Protein AF-A0A1Y1JVW0-F1 (afdb_monomer_lite)

Structure (mmCIF, N/CA/C/O backbone):
data_AF-A0A1Y1JVW0-F1
#
_entry.id   AF-A0A1Y1JVW0-F1
#
loop_
_atom_site.group_PDB
_atom_site.id
_atom_site.type_symbol
_atom_site.label_atom_id
_atom_site.label_alt_id
_atom_site.label_comp_id
_atom_site.label_asym_id
_atom_site.label_entity_id
_atom_site.label_seq_id
_atom_site.pdbx_PDB_ins_code
_atom_site.Cartn_x
_atom_site.Cartn_y
_atom_site.Cartn_z
_atom_site.occupancy
_atom_site.B_iso_or_equiv
_atom_site.auth_seq_id
_atom_site.auth_comp_id
_atom_site.auth_asym_id
_atom_site.auth_atom_id
_atom_site.pdbx_PDB_model_num
ATOM 1 N N . MET A 1 1 ? 14.168 -18.540 -68.446 1.00 48.78 1 MET A N 1
ATOM 2 C CA . MET A 1 1 ? 14.607 -17.994 -67.145 1.00 48.78 1 MET A CA 1
ATOM 3 C C . MET A 1 1 ? 15.284 -19.129 -66.396 1.00 48.78 1 MET A C 1
ATOM 5 O O . MET A 1 1 ? 14.659 -20.168 -66.235 1.00 48.78 1 MET A O 1
ATOM 9 N N . ASN A 1 2 ? 16.579 -19.012 -66.098 1.00 60.75 2 ASN A N 1
ATOM 10 C CA . ASN A 1 2 ? 17.356 -20.114 -65.511 1.00 60.75 2 ASN A CA 1
ATOM 11 C C . ASN A 1 2 ? 17.086 -20.194 -63.994 1.00 60.75 2 ASN A C 1
ATOM 13 O O . ASN A 1 2 ? 16.831 -19.157 -63.385 1.00 60.75 2 ASN A O 1
ATOM 17 N N . ILE A 1 3 ? 17.151 -21.376 -63.370 1.00 60.53 3 ILE A N 1
ATOM 18 C CA . ILE A 1 3 ? 16.821 -21.591 -61.936 1.00 60.53 3 ILE A CA 1
ATOM 19 C C . ILE A 1 3 ? 17.611 -20.638 -61.021 1.00 60.53 3 ILE A C 1
ATOM 21 O O . ILE A 1 3 ? 17.099 -20.150 -60.018 1.00 60.53 3 ILE A O 1
ATOM 25 N N . HIS A 1 4 ? 18.822 -20.265 -61.433 1.00 54.31 4 HIS A N 1
ATOM 26 C CA . HIS A 1 4 ? 19.645 -19.280 -60.739 1.00 54.31 4 HIS A CA 1
ATOM 27 C C . HIS A 1 4 ? 19.066 -17.855 -60.737 1.00 54.31 4 HIS A C 1
ATOM 29 O O . HIS A 1 4 ? 19.187 -17.154 -59.739 1.00 54.31 4 HIS A O 1
ATOM 35 N N . GLN A 1 5 ? 18.387 -17.439 -61.810 1.00 54.84 5 GLN A N 1
ATOM 36 C CA . GLN A 1 5 ? 17.672 -16.158 -61.856 1.00 54.84 5 GLN A CA 1
ATOM 37 C C . GLN A 1 5 ? 16.401 -16.193 -61.004 1.00 54.84 5 GLN A C 1
ATOM 39 O O . GLN A 1 5 ? 16.043 -15.171 -60.432 1.00 54.84 5 GLN A O 1
ATOM 44 N N . LEU A 1 6 ? 15.756 -17.360 -60.871 1.00 54.44 6 LEU A N 1
ATOM 45 C CA . LEU A 1 6 ? 14.610 -17.538 -59.977 1.00 54.44 6 LEU A CA 1
ATOM 46 C C . LEU A 1 6 ? 15.032 -17.449 -58.504 1.00 54.44 6 LEU A C 1
ATOM 48 O O . LEU A 1 6 ? 14.364 -16.779 -57.730 1.00 54.44 6 LEU A O 1
ATOM 52 N N . CYS A 1 7 ? 16.164 -18.057 -58.130 1.00 51.22 7 CYS A N 1
ATOM 53 C CA . CYS A 1 7 ? 16.725 -17.947 -56.779 1.00 51.22 7 CYS A CA 1
ATOM 54 C C . CYS A 1 7 ? 17.229 -16.536 -56.455 1.00 51.22 7 CYS A C 1
ATOM 56 O O . CYS A 1 7 ? 17.083 -16.102 -55.319 1.00 51.22 7 CYS A O 1
ATOM 58 N N . LEU A 1 8 ? 17.786 -15.807 -57.428 1.00 52.41 8 LEU A N 1
ATOM 59 C CA . LEU A 1 8 ? 18.161 -14.399 -57.250 1.00 52.41 8 LEU A CA 1
ATOM 60 C C . LEU A 1 8 ? 16.930 -13.501 -57.099 1.00 52.41 8 LEU A C 1
ATOM 62 O O . LEU A 1 8 ? 16.935 -12.644 -56.230 1.00 52.41 8 LEU A O 1
ATOM 66 N N . LEU A 1 9 ? 15.857 -13.730 -57.862 1.00 51.66 9 LEU A N 1
ATOM 67 C CA . LEU A 1 9 ? 14.581 -13.024 -57.686 1.00 51.66 9 LEU A CA 1
ATOM 68 C C . LEU A 1 9 ? 13.889 -13.381 -56.365 1.00 51.66 9 LEU A C 1
ATOM 70 O O . LEU A 1 9 ? 13.347 -12.490 -55.733 1.00 51.66 9 LEU A O 1
ATOM 74 N N . LEU A 1 10 ? 13.958 -14.635 -55.905 1.00 51.53 10 LEU A N 1
ATOM 75 C CA . LEU A 1 10 ? 13.449 -15.044 -54.589 1.00 51.53 10 LEU A CA 1
ATOM 76 C C . LEU A 1 10 ? 14.277 -14.460 -53.440 1.00 51.53 10 LEU A C 1
ATOM 78 O O . LEU A 1 10 ? 13.697 -13.985 -52.476 1.00 51.53 10 LEU A O 1
ATOM 82 N N . MET A 1 11 ? 15.608 -14.421 -53.550 1.00 46.56 11 MET A N 1
ATOM 83 C CA . MET A 1 11 ? 16.472 -13.746 -52.570 1.00 46.56 11 MET A CA 1
ATOM 84 C C . MET A 1 11 ? 16.247 -12.232 -52.574 1.00 46.56 11 MET A C 1
ATOM 86 O O . MET A 1 11 ? 16.203 -11.626 -51.514 1.00 46.56 11 MET A O 1
ATOM 90 N N . ILE A 1 12 ? 16.033 -11.620 -53.740 1.00 47.97 12 ILE A N 1
ATOM 91 C CA . ILE A 1 12 ? 15.674 -10.202 -53.845 1.00 47.97 12 ILE A CA 1
ATOM 92 C C . ILE A 1 12 ? 14.263 -9.975 -53.276 1.00 47.97 12 ILE A C 1
ATOM 94 O O . ILE A 1 12 ? 14.088 -9.031 -52.528 1.00 47.97 12 ILE A O 1
ATOM 98 N N . CYS A 1 13 ? 13.278 -10.850 -53.491 1.00 44.03 13 CYS A N 1
ATOM 99 C CA . CYS A 1 13 ? 11.951 -10.730 -52.867 1.00 44.03 13 CYS A CA 1
ATOM 100 C C . CYS A 1 13 ? 11.965 -10.964 -51.347 1.00 44.03 13 CYS A C 1
ATOM 102 O O . CYS A 1 13 ? 11.198 -10.321 -50.643 1.00 44.03 13 CYS A O 1
ATOM 104 N N . ILE A 1 14 ? 12.847 -11.823 -50.826 1.00 47.56 14 ILE A N 1
ATOM 105 C CA . ILE A 1 14 ? 13.031 -12.025 -49.377 1.00 47.56 14 ILE A CA 1
ATOM 106 C C . ILE A 1 14 ? 13.808 -10.848 -48.756 1.00 47.56 14 ILE A C 1
ATOM 108 O O . ILE A 1 14 ? 13.553 -10.481 -47.615 1.00 47.56 14 ILE A O 1
ATOM 112 N N . CYS A 1 15 ? 14.708 -10.199 -49.504 1.00 43.22 15 CYS A N 1
ATOM 113 C CA . CYS A 1 15 ? 15.438 -9.010 -49.044 1.00 43.22 15 CYS A CA 1
ATOM 114 C C . CYS A 1 15 ? 14.690 -7.678 -49.265 1.00 43.22 15 CYS A C 1
ATOM 116 O O . CYS A 1 15 ? 15.024 -6.700 -48.605 1.00 43.22 15 CYS A O 1
ATOM 118 N N . TYR A 1 16 ? 13.700 -7.623 -50.163 1.00 42.50 16 TYR A N 1
ATOM 119 C CA . TYR A 1 16 ? 12.867 -6.440 -50.451 1.00 42.50 16 TYR A CA 1
ATOM 120 C C . TYR A 1 16 ? 11.418 -6.572 -49.944 1.00 42.50 16 TYR A C 1
ATOM 122 O O . TYR A 1 16 ? 10.598 -5.703 -50.220 1.00 42.50 16 TYR A O 1
ATOM 130 N N . GLY A 1 17 ? 11.107 -7.642 -49.207 1.00 42.50 17 GLY A N 1
ATOM 131 C CA . GLY A 1 17 ? 9.790 -7.929 -48.631 1.00 42.50 17 GLY A CA 1
ATOM 132 C C . GLY A 1 17 ? 9.705 -7.717 -47.117 1.00 42.50 17 GLY A C 1
ATOM 133 O O . GLY A 1 17 ? 8.912 -8.388 -46.460 1.00 42.50 17 GLY A O 1
ATOM 134 N N . PHE A 1 18 ? 10.511 -6.817 -46.544 1.00 46.41 18 PHE A N 1
ATOM 135 C CA . PHE A 1 18 ? 10.130 -6.161 -45.287 1.00 46.41 18 PHE A CA 1
ATOM 136 C C . PHE A 1 18 ? 9.072 -5.112 -45.638 1.00 46.41 18 PHE A C 1
ATOM 138 O O . PHE A 1 18 ? 9.361 -3.927 -45.780 1.00 46.41 18 PHE A O 1
ATOM 145 N N . ASP A 1 19 ? 7.872 -5.607 -45.924 1.00 54.03 19 ASP A N 1
ATOM 146 C CA . ASP A 1 19 ? 6.683 -4.796 -46.143 1.00 54.03 19 ASP A CA 1
ATOM 147 C C . ASP A 1 19 ? 6.259 -4.198 -44.792 1.00 54.03 19 ASP A C 1
ATOM 149 O O . ASP A 1 19 ? 6.331 -4.894 -43.776 1.00 54.03 19 ASP A O 1
ATOM 153 N N . GLU A 1 20 ? 5.827 -2.934 -44.752 1.00 54.19 20 GLU A N 1
ATOM 154 C CA . GLU A 1 20 ? 5.414 -2.253 -43.504 1.00 54.19 20 GLU A CA 1
ATOM 155 C C . GLU A 1 20 ? 4.327 -3.053 -42.760 1.00 54.19 20 GLU A C 1
ATOM 157 O O . GLU A 1 20 ? 4.328 -3.139 -41.534 1.00 54.19 20 GLU A O 1
ATOM 162 N N . GLN A 1 21 ? 3.468 -3.742 -43.515 1.00 58.66 21 GLN A N 1
ATOM 163 C CA . GLN A 1 21 ? 2.404 -4.603 -43.002 1.00 58.66 21 GLN A CA 1
ATOM 164 C C . GLN A 1 21 ? 2.928 -5.839 -42.236 1.00 58.66 21 GLN A C 1
ATOM 166 O O . GLN A 1 21 ? 2.272 -6.321 -41.317 1.00 58.66 21 GLN A O 1
ATOM 171 N N . ASN A 1 22 ? 4.127 -6.329 -42.566 1.00 70.25 22 ASN A N 1
ATOM 172 C CA . ASN A 1 22 ? 4.759 -7.476 -41.903 1.00 70.25 22 ASN A CA 1
ATOM 173 C C . ASN A 1 22 ? 5.416 -7.067 -40.565 1.00 70.25 22 ASN A C 1
ATOM 175 O O . ASN A 1 22 ? 5.508 -7.866 -39.635 1.00 70.25 22 ASN A O 1
ATOM 179 N N . GLU A 1 23 ? 5.851 -5.805 -40.439 1.00 76.06 23 GLU A N 1
ATOM 180 C CA . GLU A 1 23 ? 6.384 -5.260 -39.181 1.00 76.06 23 GLU A CA 1
ATOM 181 C C . GLU A 1 23 ? 5.259 -4.988 -38.170 1.00 76.06 23 GLU A C 1
ATOM 183 O O . GLU A 1 23 ? 5.407 -5.323 -36.996 1.00 76.06 23 GLU A O 1
ATOM 188 N N . GLU A 1 24 ? 4.109 -4.470 -38.615 1.00 82.62 24 GLU A N 1
ATOM 189 C CA . GLU A 1 24 ? 2.930 -4.287 -37.754 1.00 82.62 24 GLU A CA 1
ATOM 190 C C . GLU A 1 24 ? 2.425 -5.615 -37.165 1.00 82.62 24 GLU A C 1
ATOM 192 O O . GLU A 1 24 ? 2.157 -5.696 -35.962 1.00 82.62 24 GLU A O 1
ATOM 197 N N . GLU A 1 25 ? 2.343 -6.670 -37.984 1.00 84.00 25 GLU A N 1
ATOM 198 C CA . GLU A 1 25 ? 2.004 -8.023 -37.521 1.00 84.00 25 GLU A CA 1
ATOM 199 C C . GLU A 1 25 ? 3.051 -8.554 -36.528 1.00 84.00 25 GLU A C 1
ATOM 201 O O . GLU A 1 25 ? 2.690 -9.112 -35.490 1.00 84.00 25 GLU A O 1
ATOM 206 N N . SER A 1 26 ? 4.341 -8.309 -36.784 1.00 85.00 26 SER A N 1
ATOM 207 C CA . SER A 1 26 ? 5.421 -8.683 -35.864 1.00 85.00 26 SER A CA 1
ATOM 208 C C . SER A 1 26 ? 5.289 -8.000 -34.500 1.00 85.00 26 SER A C 1
ATOM 2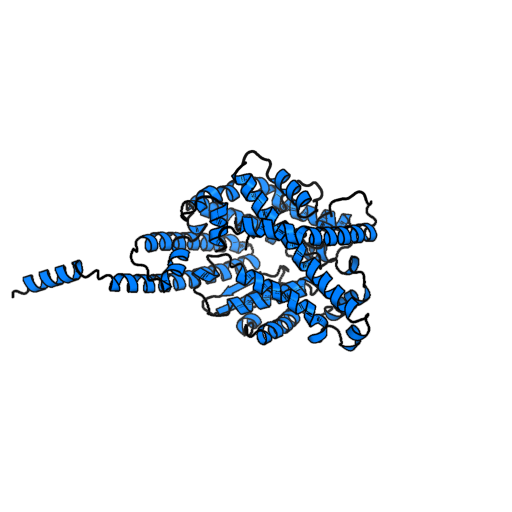10 O O . SER A 1 26 ? 5.520 -8.650 -33.485 1.00 85.00 26 SER A O 1
ATOM 212 N N . VAL A 1 27 ? 4.901 -6.720 -34.445 1.00 88.50 27 VAL A N 1
ATOM 213 C CA . VAL A 1 27 ? 4.690 -6.004 -33.174 1.00 88.50 27 VAL A CA 1
ATOM 214 C C . VAL A 1 27 ? 3.587 -6.673 -32.361 1.00 88.50 27 VAL A C 1
ATOM 216 O O . VAL A 1 27 ? 3.753 -6.882 -31.163 1.00 88.50 27 VAL A O 1
ATOM 219 N N . VAL A 1 28 ? 2.458 -7.013 -32.988 1.00 88.25 28 VAL A N 1
ATOM 220 C CA . VAL A 1 28 ? 1.336 -7.660 -32.289 1.00 88.25 28 VAL A CA 1
ATOM 221 C C . VAL A 1 28 ? 1.770 -9.001 -31.699 1.00 88.25 28 VAL A C 1
ATOM 223 O O . VAL A 1 28 ? 1.537 -9.239 -30.515 1.00 88.25 28 VAL A O 1
ATOM 226 N N . VAL A 1 29 ? 2.463 -9.829 -32.486 1.00 88.94 29 VAL A N 1
ATOM 227 C CA . VAL A 1 29 ? 2.973 -11.131 -32.029 1.00 88.94 29 VAL A CA 1
ATOM 228 C C . VAL A 1 29 ? 3.934 -10.972 -30.850 1.00 88.94 29 VAL A C 1
ATOM 230 O O . VAL A 1 29 ? 3.807 -11.681 -29.855 1.00 88.94 29 VAL A O 1
ATOM 233 N N . GLU A 1 30 ? 4.863 -10.021 -30.913 1.00 89.38 30 GLU A N 1
ATOM 234 C CA . GLU A 1 30 ? 5.825 -9.779 -29.830 1.00 89.38 30 GLU A CA 1
ATOM 235 C C . GLU A 1 30 ? 5.151 -9.277 -28.547 1.00 89.38 30 GLU A C 1
ATOM 237 O O . GLU A 1 30 ? 5.537 -9.665 -27.445 1.00 89.38 30 GLU A O 1
ATOM 242 N N . LEU A 1 31 ? 4.097 -8.464 -28.660 1.00 89.69 31 LEU A N 1
ATOM 243 C CA . LEU A 1 31 ? 3.308 -8.041 -27.501 1.00 89.69 31 LEU A CA 1
ATOM 244 C C . LEU A 1 31 ? 2.547 -9.205 -26.859 1.00 89.69 31 LEU A C 1
ATOM 246 O O . LEU A 1 31 ? 2.472 -9.271 -25.632 1.00 89.69 31 LEU A O 1
ATOM 250 N N . GLU A 1 32 ? 1.996 -10.116 -27.661 1.00 89.38 32 GLU A N 1
ATOM 251 C CA . GLU A 1 32 ? 1.332 -11.322 -27.157 1.00 89.38 32 GLU A CA 1
ATOM 252 C C . GLU A 1 32 ? 2.327 -12.260 -26.462 1.00 89.38 32 GLU A C 1
ATOM 254 O O . GLU A 1 32 ? 2.065 -12.722 -25.350 1.00 89.38 32 GLU A O 1
ATOM 259 N N . LEU A 1 33 ? 3.495 -12.496 -27.069 1.00 90.62 33 LEU A N 1
ATOM 260 C CA . LEU A 1 33 ? 4.572 -13.283 -26.462 1.00 90.62 33 LEU A CA 1
ATOM 261 C C . LEU A 1 33 ? 5.054 -12.662 -25.148 1.00 90.62 33 LEU A C 1
ATOM 263 O O . LEU A 1 33 ? 5.210 -13.372 -24.154 1.00 90.62 33 LEU A O 1
ATOM 267 N N . ALA A 1 34 ? 5.216 -11.338 -25.110 1.00 91.50 34 ALA A N 1
ATOM 268 C CA . ALA A 1 34 ? 5.607 -10.637 -23.896 1.00 91.50 34 ALA A CA 1
ATOM 269 C C . ALA A 1 34 ? 4.569 -10.784 -22.773 1.00 91.50 34 ALA A C 1
ATOM 271 O O . ALA A 1 34 ? 4.949 -10.937 -21.613 1.00 91.50 34 ALA A O 1
ATOM 272 N N . ASP A 1 35 ? 3.272 -10.777 -23.094 1.00 90.00 35 ASP A N 1
ATOM 273 C CA . ASP A 1 35 ? 2.215 -11.033 -22.112 1.00 90.00 35 ASP A CA 1
ATOM 274 C C . ASP A 1 35 ? 2.265 -12.480 -21.582 1.00 90.00 35 ASP A C 1
ATOM 276 O O . ASP A 1 35 ? 2.097 -12.680 -20.378 1.00 90.00 35 ASP A O 1
ATOM 280 N N . TYR A 1 36 ? 2.562 -13.485 -22.416 1.00 92.00 36 TYR A N 1
ATOM 281 C CA . TYR A 1 36 ? 2.765 -14.866 -21.946 1.00 92.00 36 TYR A CA 1
ATOM 282 C C . TYR A 1 36 ? 3.985 -14.998 -21.025 1.00 92.00 36 TYR A C 1
ATOM 284 O O . TYR A 1 36 ? 3.881 -15.579 -19.944 1.00 92.00 36 TYR A O 1
ATOM 292 N N . ASP A 1 37 ? 5.115 -14.399 -21.398 1.00 93.56 37 ASP A N 1
ATOM 293 C CA . ASP A 1 37 ? 6.321 -14.362 -20.564 1.00 93.56 37 ASP A CA 1
ATOM 294 C C . ASP A 1 37 ? 6.056 -13.678 -19.211 1.00 93.56 37 ASP A C 1
ATOM 296 O O . ASP A 1 37 ? 6.522 -14.124 -18.156 1.00 93.56 37 ASP A O 1
ATOM 300 N N . LEU A 1 38 ? 5.294 -12.578 -19.229 1.00 92.50 38 LEU A N 1
ATOM 301 C CA . LEU A 1 38 ? 4.874 -11.881 -18.018 1.00 92.50 38 LEU A CA 1
ATOM 302 C C . LEU A 1 38 ? 3.987 -12.770 -17.149 1.00 92.50 38 LEU A C 1
ATOM 304 O O . LEU A 1 38 ? 4.181 -12.801 -15.935 1.00 92.50 38 LEU A O 1
ATOM 308 N N . MET A 1 39 ? 3.041 -13.492 -17.749 1.00 92.62 39 MET A N 1
ATOM 309 C CA . MET A 1 39 ? 2.142 -14.407 -17.047 1.00 92.62 39 MET A CA 1
ATOM 310 C C . MET A 1 39 ? 2.927 -15.435 -16.233 1.00 92.62 39 MET A C 1
ATOM 312 O O . MET A 1 39 ? 2.715 -15.548 -15.023 1.00 92.62 39 MET A O 1
ATOM 316 N N . ASP A 1 40 ? 3.894 -16.098 -16.867 1.00 93.75 40 ASP A N 1
ATOM 317 C CA . ASP A 1 40 ? 4.750 -17.089 -16.217 1.00 93.75 40 ASP A CA 1
ATOM 318 C C . ASP A 1 40 ? 5.606 -16.455 -15.108 1.00 93.75 40 ASP A C 1
ATOM 320 O O . ASP A 1 40 ? 5.705 -16.985 -13.996 1.00 93.75 40 ASP A O 1
ATOM 324 N N . ALA A 1 41 ? 6.189 -15.279 -15.370 1.00 94.62 41 ALA A N 1
ATOM 325 C CA . ALA A 1 41 ? 7.015 -14.575 -14.393 1.00 94.62 41 ALA A CA 1
ATOM 326 C C . ALA A 1 41 ? 6.216 -14.110 -13.162 1.00 94.62 41 ALA A C 1
ATOM 328 O O . ALA A 1 41 ? 6.708 -14.199 -12.033 1.00 94.62 41 ALA A O 1
ATOM 329 N N . TYR A 1 42 ? 4.995 -13.599 -13.345 1.00 93.12 42 TYR A N 1
ATOM 330 C CA . TYR A 1 42 ? 4.140 -13.174 -12.235 1.00 93.12 42 TYR A CA 1
ATOM 331 C C . TYR A 1 42 ? 3.633 -14.363 -11.418 1.00 93.12 42 TYR A C 1
ATOM 333 O O . TYR A 1 42 ? 3.581 -14.254 -10.191 1.00 93.12 42 TYR A O 1
ATOM 341 N N . ASP A 1 43 ? 3.354 -15.502 -12.051 1.00 94.81 43 ASP A N 1
ATOM 342 C CA . ASP A 1 43 ? 2.963 -16.730 -11.355 1.00 94.81 43 ASP A CA 1
ATOM 343 C C . ASP A 1 43 ? 4.108 -17.299 -10.509 1.00 94.81 43 ASP A C 1
ATOM 345 O O . ASP A 1 43 ? 3.900 -17.639 -9.339 1.00 94.81 43 ASP A O 1
ATOM 349 N N . GLU A 1 44 ? 5.337 -17.325 -11.043 1.00 96.50 44 GLU A N 1
ATOM 350 C CA . GLU A 1 44 ? 6.530 -17.747 -10.292 1.00 96.50 44 GLU A CA 1
ATOM 351 C C . GLU A 1 44 ? 6.767 -16.825 -9.078 1.00 96.50 44 GLU A C 1
ATOM 353 O O . GLU A 1 44 ? 7.093 -17.285 -7.978 1.00 96.50 44 GLU A O 1
ATOM 358 N N . ILE A 1 45 ? 6.540 -15.517 -9.232 1.00 95.62 45 ILE A N 1
ATOM 359 C CA . ILE A 1 45 ? 6.668 -14.542 -8.138 1.00 95.62 45 ILE A CA 1
ATOM 360 C C . ILE A 1 45 ? 5.564 -14.695 -7.106 1.00 95.62 45 ILE A C 1
ATOM 362 O O . ILE A 1 45 ? 5.856 -14.639 -5.910 1.00 95.62 45 ILE A O 1
ATOM 366 N N . ALA A 1 46 ? 4.315 -14.883 -7.525 1.00 95.75 46 ALA A N 1
ATOM 367 C CA . ALA A 1 46 ? 3.203 -15.098 -6.609 1.00 95.75 46 ALA A CA 1
ATOM 368 C C . ALA A 1 46 ? 3.454 -16.345 -5.751 1.00 95.75 46 ALA A C 1
ATOM 370 O O . ALA A 1 46 ? 3.363 -16.279 -4.522 1.00 95.75 46 ALA A O 1
ATOM 371 N N . GLN A 1 47 ? 3.874 -17.443 -6.386 1.00 96.50 47 GLN A N 1
ATOM 372 C CA . GLN A 1 47 ? 4.179 -18.697 -5.708 1.00 96.50 47 GLN A CA 1
ATOM 373 C C . GLN A 1 47 ? 5.368 -18.556 -4.747 1.00 96.50 47 GLN A C 1
ATOM 375 O O . GLN A 1 47 ? 5.241 -18.869 -3.565 1.00 96.50 47 GLN A O 1
ATOM 380 N N . THR A 1 48 ? 6.504 -18.024 -5.204 1.00 97.12 48 THR A N 1
ATOM 381 C CA . THR A 1 48 ? 7.695 -17.878 -4.347 1.00 97.12 48 THR A CA 1
ATOM 382 C C . THR A 1 48 ? 7.516 -16.843 -3.236 1.00 97.12 48 THR A C 1
ATOM 384 O O . THR A 1 48 ? 8.073 -17.003 -2.150 1.00 97.12 48 THR A O 1
ATOM 387 N N . SER A 1 49 ? 6.702 -15.807 -3.455 1.00 95.19 49 SER A N 1
ATOM 388 C CA . SER A 1 49 ? 6.336 -14.843 -2.410 1.00 95.19 49 SER A CA 1
ATOM 389 C C . SER A 1 49 ? 5.470 -15.480 -1.331 1.00 95.19 49 SER A C 1
ATOM 391 O O . SER A 1 49 ? 5.681 -15.215 -0.146 1.00 95.19 49 SER A O 1
ATOM 393 N N . LYS A 1 50 ? 4.529 -16.347 -1.721 1.00 94.81 50 LYS A N 1
ATOM 394 C CA . LYS A 1 50 ? 3.743 -17.139 -0.775 1.00 94.81 50 LYS A CA 1
ATOM 395 C C . LYS A 1 50 ? 4.625 -18.127 -0.024 1.00 94.81 50 LYS A C 1
ATOM 397 O O . LYS A 1 50 ? 4.544 -18.191 1.197 1.00 94.81 50 LYS A O 1
ATOM 402 N N . ASP A 1 51 ? 5.504 -18.843 -0.715 1.00 94.44 51 ASP A N 1
ATOM 403 C CA . ASP A 1 51 ? 6.428 -19.780 -0.075 1.00 94.44 51 ASP A CA 1
ATOM 404 C C . ASP A 1 51 ? 7.332 -19.069 0.934 1.00 94.44 51 ASP A C 1
ATOM 406 O O . ASP A 1 51 ? 7.545 -19.589 2.027 1.00 94.44 51 ASP A O 1
ATOM 410 N N . PHE A 1 52 ? 7.789 -17.850 0.630 1.00 93.31 52 PHE A N 1
ATOM 411 C CA . PHE A 1 52 ? 8.561 -17.026 1.562 1.00 93.31 52 PHE A CA 1
ATOM 412 C C . PHE A 1 52 ? 7.747 -16.593 2.781 1.00 93.31 52 PHE A C 1
ATOM 414 O O . PHE A 1 52 ? 8.238 -16.662 3.909 1.00 93.31 52 PHE A O 1
ATOM 421 N N . LEU A 1 53 ? 6.486 -16.209 2.570 1.00 90.81 53 LEU A N 1
ATOM 422 C CA . LEU A 1 53 ? 5.563 -15.869 3.648 1.00 90.81 53 LEU A CA 1
ATOM 423 C C . LEU A 1 53 ? 5.313 -17.054 4.595 1.00 90.81 53 LEU A C 1
ATOM 425 O O . LEU A 1 53 ? 5.224 -16.864 5.809 1.00 90.81 53 LEU A O 1
ATOM 429 N N . LEU A 1 54 ? 5.177 -18.259 4.038 1.00 89.19 54 LEU A N 1
ATOM 430 C CA . LEU A 1 54 ? 4.897 -19.492 4.779 1.00 89.19 54 LEU A CA 1
ATOM 431 C C . LEU A 1 54 ? 6.164 -20.110 5.393 1.00 89.19 54 LEU A C 1
ATOM 433 O O . LEU A 1 54 ? 6.106 -20.746 6.445 1.00 89.19 54 LEU A O 1
ATOM 437 N N . ASN A 1 55 ? 7.308 -19.938 4.735 1.00 89.56 55 ASN A N 1
ATOM 438 C CA . ASN A 1 55 ? 8.597 -20.488 5.119 1.00 89.56 55 ASN A CA 1
ATOM 439 C C . ASN A 1 55 ? 9.725 -19.490 4.785 1.00 89.56 55 ASN A C 1
ATOM 441 O O . ASN A 1 55 ? 10.213 -19.474 3.647 1.00 89.56 55 ASN A O 1
ATOM 445 N N . PRO A 1 56 ? 10.230 -18.738 5.784 1.00 86.94 56 PRO A N 1
ATOM 446 C CA . PRO A 1 56 ? 11.279 -17.736 5.582 1.00 86.94 56 PRO A CA 1
ATOM 447 C C . PRO A 1 56 ? 12.565 -18.284 4.947 1.00 86.94 56 PRO A C 1
ATOM 449 O O . PRO A 1 56 ? 13.303 -17.539 4.309 1.00 86.94 56 PRO A O 1
ATOM 452 N N . MET A 1 57 ? 12.831 -19.594 5.051 1.00 88.50 57 MET A N 1
ATOM 453 C CA . MET A 1 57 ? 14.005 -20.224 4.428 1.00 88.50 57 MET A CA 1
ATOM 454 C C . MET A 1 57 ? 13.976 -20.187 2.891 1.00 88.50 57 MET A C 1
ATOM 456 O O . MET A 1 57 ? 15.014 -20.367 2.259 1.00 88.50 57 MET A O 1
ATOM 460 N N . SER A 1 58 ? 12.816 -19.945 2.275 1.00 92.75 58 SER A N 1
ATOM 461 C CA . SER A 1 58 ? 12.674 -19.860 0.815 1.00 92.75 58 SER A CA 1
ATOM 462 C C . SER A 1 58 ? 12.986 -18.470 0.233 1.00 92.75 58 SER A C 1
ATOM 464 O O . SER A 1 58 ? 12.894 -18.281 -0.981 1.00 92.75 58 SER A O 1
ATOM 466 N N . GLN A 1 59 ? 13.429 -17.511 1.061 1.00 94.56 59 GLN A N 1
ATOM 467 C CA . GLN A 1 59 ? 13.773 -16.142 0.647 1.00 94.56 59 GLN A CA 1
ATOM 468 C C . GLN A 1 59 ? 14.701 -16.096 -0.574 1.00 94.56 59 GLN A C 1
ATOM 470 O O . GLN A 1 59 ? 14.477 -15.325 -1.504 1.00 94.56 59 GLN A O 1
ATOM 475 N N . ASN A 1 60 ? 15.737 -16.939 -0.591 1.00 96.38 60 ASN A N 1
ATOM 476 C CA . ASN A 1 60 ? 16.707 -16.954 -1.683 1.00 96.38 60 ASN A CA 1
ATOM 477 C C . ASN A 1 60 ? 16.049 -17.312 -3.019 1.00 96.38 60 ASN A C 1
ATOM 479 O O . ASN A 1 60 ? 16.377 -16.701 -4.031 1.00 96.38 60 ASN A O 1
ATOM 483 N N . THR A 1 61 ? 15.099 -18.249 -3.028 1.00 97.12 61 THR A N 1
ATOM 484 C CA . THR A 1 61 ? 14.356 -18.619 -4.238 1.00 97.12 61 THR A CA 1
ATOM 485 C C . THR A 1 61 ? 13.555 -17.427 -4.755 1.00 97.12 61 THR A C 1
ATOM 487 O O . THR A 1 61 ? 13.695 -17.076 -5.924 1.00 97.12 61 THR A O 1
ATOM 490 N N . LYS A 1 62 ? 12.808 -16.742 -3.878 1.00 96.81 62 LYS A N 1
ATOM 491 C CA . LYS A 1 62 ? 12.070 -15.513 -4.220 1.00 96.81 62 LYS A CA 1
ATOM 492 C C . LYS A 1 62 ? 12.984 -14.447 -4.832 1.00 96.81 62 LYS A C 1
ATOM 494 O O . LYS A 1 62 ? 12.681 -13.922 -5.900 1.00 96.81 62 LYS A O 1
ATOM 499 N N . ILE A 1 63 ? 14.134 -14.181 -4.208 1.00 98.06 63 ILE A N 1
ATOM 500 C CA . ILE A 1 63 ? 15.114 -13.200 -4.704 1.00 98.06 63 ILE A CA 1
ATOM 501 C C . ILE A 1 63 ? 15.607 -13.570 -6.110 1.00 98.06 63 ILE A C 1
ATOM 503 O O . ILE A 1 63 ? 15.682 -12.705 -6.981 1.00 98.06 63 ILE A O 1
ATOM 507 N N . GLN A 1 64 ? 15.940 -14.841 -6.361 1.00 97.88 64 GLN A N 1
ATOM 508 C CA . GLN A 1 64 ? 16.413 -15.268 -7.685 1.00 97.88 64 GLN A CA 1
ATOM 509 C C . GLN A 1 64 ? 15.342 -15.092 -8.767 1.00 97.88 64 GLN A C 1
ATOM 511 O O . GLN A 1 64 ? 15.664 -14.666 -9.878 1.00 97.88 64 GLN A O 1
ATOM 516 N N . VAL A 1 65 ? 14.080 -15.375 -8.443 1.00 97.94 65 VAL A N 1
ATOM 517 C CA . VAL A 1 65 ? 12.951 -15.199 -9.366 1.00 97.94 65 VAL A CA 1
ATOM 518 C C . VAL A 1 65 ? 12.703 -13.719 -9.662 1.00 97.94 65 VAL A C 1
ATOM 520 O O . VAL A 1 65 ? 12.614 -13.335 -10.828 1.00 97.94 65 VAL A O 1
ATOM 523 N N . GLU A 1 66 ? 12.687 -12.855 -8.644 1.00 97.50 66 GLU A N 1
ATOM 524 C CA . GLU A 1 66 ? 12.525 -11.407 -8.840 1.00 97.50 66 GLU A CA 1
ATOM 525 C C . GLU A 1 66 ? 13.654 -10.816 -9.705 1.00 97.50 66 GLU A C 1
ATOM 527 O O . GLU A 1 66 ? 13.388 -10.018 -10.610 1.00 97.50 66 GLU A O 1
ATOM 532 N N . LYS A 1 67 ? 14.902 -11.263 -9.497 1.00 98.06 67 LYS A N 1
ATOM 533 C CA . LYS A 1 67 ? 16.060 -10.884 -10.327 1.00 98.06 67 LYS A CA 1
ATOM 534 C C . LYS A 1 67 ? 15.935 -11.385 -11.766 1.00 98.06 67 LYS A C 1
ATOM 536 O O . LYS A 1 67 ? 16.240 -10.640 -12.697 1.00 98.06 67 LYS A O 1
ATOM 541 N N . ARG A 1 68 ? 15.461 -12.619 -11.974 1.00 97.44 68 ARG A N 1
ATOM 542 C CA . ARG A 1 68 ? 15.217 -13.178 -13.315 1.00 97.44 68 ARG A CA 1
ATOM 543 C C . ARG A 1 68 ? 14.157 -12.376 -14.068 1.00 97.44 68 ARG A C 1
ATOM 545 O O . ARG A 1 68 ? 14.399 -12.025 -15.220 1.00 97.44 68 ARG A O 1
ATOM 552 N N . ARG A 1 69 ? 13.047 -12.013 -13.414 1.00 95.94 69 ARG A N 1
ATOM 553 C CA . ARG A 1 69 ? 12.021 -11.145 -14.015 1.00 95.94 69 ARG A CA 1
ATOM 554 C C . ARG A 1 69 ? 12.605 -9.801 -14.455 1.00 95.94 69 ARG A C 1
ATOM 556 O O . ARG A 1 69 ? 12.289 -9.334 -15.542 1.00 95.94 69 ARG A O 1
ATOM 563 N N . GLY A 1 70 ? 13.481 -9.195 -13.650 1.00 96.31 70 GLY A N 1
ATOM 564 C CA . GLY A 1 70 ? 14.161 -7.956 -14.045 1.00 96.31 70 GLY A CA 1
ATOM 565 C C . GLY A 1 70 ? 14.967 -8.101 -15.339 1.00 96.31 70 GLY A C 1
ATOM 566 O O . GLY A 1 70 ? 14.884 -7.244 -16.214 1.00 96.31 70 GLY A O 1
ATOM 567 N N . LYS A 1 71 ? 15.687 -9.219 -15.506 1.00 96.56 71 LYS A N 1
ATOM 568 C CA . LYS A 1 71 ? 16.430 -9.516 -16.746 1.00 96.56 71 LYS A CA 1
ATOM 569 C C . LYS A 1 71 ? 15.508 -9.702 -17.948 1.00 96.56 71 LYS A C 1
ATOM 571 O O . LYS A 1 71 ? 15.809 -9.168 -19.011 1.00 96.56 71 LYS A O 1
ATOM 576 N N . LEU A 1 72 ? 14.408 -10.433 -17.766 1.00 95.44 72 LEU A N 1
ATOM 577 C CA . LEU A 1 72 ? 13.391 -10.661 -18.795 1.00 95.44 72 LEU A CA 1
ATOM 578 C C . LEU A 1 72 ? 12.831 -9.332 -19.318 1.00 95.44 72 LEU A C 1
ATOM 580 O O . LEU A 1 72 ? 12.930 -9.052 -20.508 1.00 95.44 72 LEU A O 1
ATOM 584 N N . LEU A 1 73 ? 12.332 -8.477 -18.422 1.00 95.44 73 LEU A N 1
ATOM 585 C CA . LEU A 1 73 ? 11.726 -7.195 -18.800 1.00 95.44 73 LEU A CA 1
ATOM 586 C C . LEU A 1 73 ? 12.729 -6.233 -19.440 1.00 95.44 73 LEU A C 1
ATOM 588 O O . LEU A 1 73 ? 12.398 -5.523 -20.387 1.00 95.44 73 LEU A O 1
ATOM 592 N N . LYS A 1 74 ? 13.983 -6.248 -18.981 1.00 95.56 74 LYS A N 1
ATOM 593 C CA . LYS A 1 74 ? 15.047 -5.463 -19.608 1.00 95.56 74 LYS A CA 1
ATOM 594 C C . LYS A 1 74 ? 15.340 -5.913 -21.041 1.00 95.56 74 LYS A C 1
ATOM 596 O O . LYS A 1 74 ? 15.525 -5.065 -21.911 1.00 95.56 74 LYS A O 1
ATOM 601 N N . LEU A 1 75 ? 15.370 -7.225 -21.285 1.00 93.69 75 LEU A N 1
ATOM 602 C CA . LEU A 1 75 ? 15.581 -7.798 -22.616 1.00 93.69 75 LEU A CA 1
ATOM 603 C C . LEU A 1 75 ? 14.401 -7.505 -23.554 1.00 93.69 75 LEU A C 1
ATOM 605 O O . LEU A 1 75 ? 14.611 -7.104 -24.700 1.00 93.69 75 LEU A O 1
ATOM 609 N N . GLN A 1 76 ? 13.169 -7.657 -23.064 1.00 92.69 76 GLN A N 1
ATOM 610 C CA . GLN A 1 76 ? 11.963 -7.303 -23.816 1.00 92.69 76 GLN A CA 1
ATOM 611 C C . GLN A 1 76 ? 11.974 -5.816 -24.186 1.00 92.69 76 GLN A C 1
ATOM 613 O O . GLN A 1 76 ? 11.771 -5.466 -25.346 1.00 92.69 76 GLN A O 1
ATOM 618 N N . SER A 1 77 ? 12.319 -4.935 -23.242 1.00 94.75 77 SER A N 1
ATOM 619 C CA . SER A 1 77 ? 12.441 -3.505 -23.524 1.00 94.75 77 SER A CA 1
ATOM 620 C C . SER A 1 77 ? 13.481 -3.197 -24.601 1.00 94.75 77 SER A C 1
ATOM 622 O O . SER A 1 77 ? 13.217 -2.326 -25.428 1.00 94.75 77 SER A O 1
ATOM 624 N N . SER A 1 78 ? 14.656 -3.837 -24.587 1.00 91.88 78 SER A N 1
ATOM 625 C CA . SER A 1 78 ? 15.679 -3.583 -25.610 1.00 91.88 78 SER A CA 1
ATOM 626 C C . SER A 1 78 ? 15.244 -4.073 -26.987 1.00 91.88 78 SER A C 1
ATOM 628 O O . SER A 1 78 ? 15.441 -3.354 -27.958 1.00 91.88 78 SER A O 1
ATOM 630 N N . THR A 1 79 ? 14.604 -5.242 -27.049 1.00 87.56 79 THR A N 1
ATOM 631 C CA . THR A 1 79 ? 14.116 -5.846 -28.299 1.00 87.56 79 THR A CA 1
ATOM 632 C C . THR A 1 79 ? 13.005 -4.993 -28.911 1.00 87.56 79 THR A C 1
ATOM 634 O O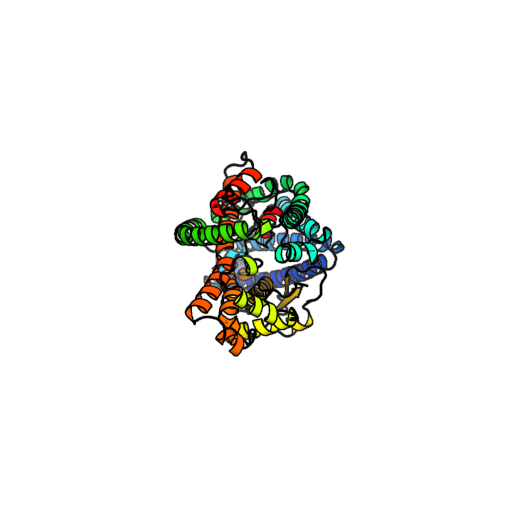 . THR A 1 79 ? 13.074 -4.597 -30.071 1.00 87.56 79 THR A O 1
ATOM 637 N N . ASN A 1 80 ? 12.025 -4.590 -28.099 1.00 87.75 80 ASN A N 1
ATOM 638 C CA . ASN A 1 80 ? 10.874 -3.815 -28.564 1.00 87.75 80 ASN A CA 1
ATOM 639 C C . ASN A 1 80 ? 11.245 -2.399 -29.032 1.00 87.75 80 ASN A C 1
ATOM 641 O O . ASN A 1 80 ? 10.529 -1.820 -29.847 1.00 87.75 80 ASN A O 1
ATOM 645 N N . ARG A 1 81 ? 12.360 -1.831 -28.549 1.00 88.44 81 ARG A N 1
ATOM 646 C CA . ARG A 1 81 ? 12.867 -0.519 -28.996 1.00 88.44 81 ARG A CA 1
ATOM 647 C C . ARG A 1 81 ? 13.440 -0.539 -30.421 1.00 88.44 81 ARG A C 1
ATOM 649 O O . ARG A 1 81 ? 13.658 0.535 -30.976 1.00 88.44 81 ARG A O 1
ATOM 656 N N . GLU A 1 82 ? 13.691 -1.709 -31.011 1.00 86.00 82 GLU A N 1
ATOM 657 C CA . GLU A 1 82 ? 14.186 -1.823 -32.393 1.00 86.00 82 GLU A CA 1
ATOM 658 C C . GLU A 1 82 ? 13.073 -1.663 -33.446 1.00 86.00 82 GLU A C 1
ATOM 660 O O . GLU A 1 82 ? 13.362 -1.336 -34.600 1.00 86.00 82 GLU A O 1
ATOM 665 N N . MET A 1 83 ? 11.811 -1.838 -33.041 1.00 85.06 83 MET A N 1
ATOM 666 C CA . MET A 1 83 ? 10.625 -1.720 -33.896 1.00 85.06 83 MET A CA 1
ATOM 667 C C . MET A 1 83 ? 10.292 -0.252 -34.189 1.00 85.06 83 MET A C 1
ATOM 669 O O . MET A 1 83 ? 10.365 0.597 -33.296 1.00 85.06 83 MET A O 1
ATOM 673 N N . LYS A 1 84 ? 9.901 0.062 -35.430 1.00 84.19 84 LYS A N 1
ATOM 674 C CA . LYS A 1 84 ? 9.643 1.447 -35.874 1.00 84.19 84 LYS A CA 1
ATOM 675 C C . LYS A 1 84 ? 8.175 1.722 -36.164 1.00 84.19 84 LYS A C 1
ATOM 677 O O . LYS A 1 84 ? 7.688 2.805 -35.843 1.00 84.19 84 LYS A O 1
ATOM 682 N N . ASN A 1 85 ? 7.478 0.750 -36.743 1.00 87.19 85 ASN A N 1
ATOM 683 C CA . ASN A 1 85 ? 6.093 0.896 -37.179 1.00 87.19 85 ASN A CA 1
ATOM 684 C C . ASN A 1 85 ? 5.142 0.258 -36.161 1.00 87.19 85 ASN A C 1
ATOM 686 O O . ASN A 1 85 ? 4.762 -0.901 -36.282 1.00 87.19 85 ASN A O 1
ATOM 690 N N . ILE A 1 86 ? 4.800 1.012 -35.110 1.00 91.56 86 ILE A N 1
ATOM 691 C CA . ILE A 1 86 ? 3.937 0.530 -34.023 1.00 91.56 86 ILE A CA 1
ATOM 692 C C . ILE A 1 86 ? 2.471 0.878 -34.321 1.00 91.56 86 ILE A C 1
ATOM 694 O O . ILE A 1 86 ? 2.137 2.069 -34.354 1.00 91.56 86 ILE A O 1
ATOM 698 N N . PRO A 1 87 ? 1.571 -0.118 -34.458 1.00 90.94 87 PRO A N 1
ATOM 699 C CA . PRO A 1 87 ? 0.144 0.135 -34.623 1.00 90.94 87 PRO A CA 1
ATOM 700 C C . PRO A 1 87 ? -0.423 0.964 -33.467 1.00 90.94 87 PRO A C 1
ATOM 702 O O . PRO A 1 87 ? -0.056 0.769 -32.305 1.00 90.94 87 PRO A O 1
ATOM 705 N N . LEU A 1 88 ? -1.369 1.860 -33.762 1.00 90.25 88 LEU A N 1
ATOM 706 C CA . LEU A 1 88 ? -1.956 2.757 -32.758 1.00 90.25 88 LEU A CA 1
ATOM 707 C C . LEU A 1 88 ? -2.569 1.995 -31.570 1.00 90.25 88 LEU A C 1
ATOM 709 O O . LEU A 1 88 ? -2.359 2.380 -30.419 1.00 90.25 88 LEU A O 1
ATOM 713 N N . ASP A 1 89 ? -3.264 0.889 -31.840 1.00 88.81 89 ASP A N 1
ATOM 714 C CA . ASP A 1 89 ? -3.914 0.060 -30.814 1.00 88.81 89 ASP A CA 1
ATOM 715 C C . ASP A 1 89 ? -2.896 -0.676 -29.919 1.00 88.81 89 ASP A C 1
ATOM 717 O O . ASP A 1 89 ? -3.155 -0.947 -28.741 1.00 88.81 89 ASP A O 1
ATOM 721 N N . SER A 1 90 ? -1.700 -0.923 -30.455 1.00 90.75 90 SER A N 1
ATOM 722 C CA . SER A 1 90 ? -0.570 -1.571 -29.785 1.00 90.75 90 SER A CA 1
ATOM 723 C C . SER A 1 90 ? 0.315 -0.584 -29.021 1.00 90.75 90 SER A C 1
ATOM 725 O O . SER A 1 90 ? 1.010 -0.979 -28.082 1.00 90.75 90 SER A O 1
ATOM 727 N N . MET A 1 91 ? 0.258 0.708 -29.364 1.00 91.19 91 MET A N 1
ATOM 728 C CA . MET A 1 91 ? 1.154 1.755 -28.861 1.00 91.19 91 MET A CA 1
ATOM 729 C C . MET A 1 91 ? 1.219 1.808 -27.334 1.00 91.19 91 MET A C 1
ATOM 731 O O . MET A 1 91 ? 2.302 1.955 -26.763 1.00 91.19 91 MET A O 1
ATOM 735 N N . ARG A 1 92 ? 0.078 1.654 -26.646 1.00 91.12 92 ARG A N 1
ATOM 736 C CA . ARG A 1 92 ? 0.068 1.642 -25.176 1.00 91.12 92 ARG A CA 1
ATOM 737 C C . ARG A 1 92 ? 0.856 0.452 -24.634 1.00 91.12 92 ARG A C 1
ATOM 739 O O . ARG A 1 92 ? 1.760 0.661 -23.839 1.00 91.12 92 ARG A O 1
ATOM 746 N N . ASN A 1 93 ? 0.560 -0.771 -25.075 1.00 91.19 93 ASN A N 1
ATOM 747 C CA . ASN A 1 93 ? 1.247 -1.978 -24.591 1.00 91.19 93 ASN A CA 1
ATOM 748 C C . ASN A 1 93 ? 2.741 -1.947 -24.920 1.00 91.19 93 ASN A C 1
ATOM 750 O O . ASN A 1 93 ? 3.566 -2.249 -24.060 1.00 91.19 93 ASN A O 1
ATOM 754 N N . TRP A 1 94 ? 3.081 -1.490 -26.123 1.00 92.50 94 TRP A N 1
ATOM 755 C CA . TRP A 1 94 ? 4.461 -1.272 -26.531 1.00 92.50 94 TRP A CA 1
ATOM 756 C C . TRP A 1 94 ? 5.178 -0.286 -25.601 1.00 92.50 94 TRP A C 1
ATOM 758 O O . TRP A 1 94 ? 6.246 -0.601 -25.082 1.00 92.50 94 TRP A O 1
ATOM 768 N N . THR A 1 95 ? 4.556 0.858 -25.297 1.00 92.94 95 THR A N 1
ATOM 769 C CA . THR A 1 95 ? 5.113 1.870 -24.380 1.00 92.94 95 THR A CA 1
ATOM 770 C C . THR A 1 95 ? 5.347 1.302 -22.978 1.00 92.94 95 THR A C 1
ATOM 772 O O . THR A 1 95 ? 6.343 1.626 -22.334 1.00 92.94 95 THR A O 1
ATOM 775 N N . LEU A 1 96 ? 4.447 0.448 -22.486 1.00 93.44 96 LEU A N 1
ATOM 776 C CA . LEU A 1 96 ? 4.575 -0.178 -21.167 1.00 93.44 96 LEU A CA 1
ATOM 777 C C . LEU A 1 96 ? 5.796 -1.100 -21.079 1.00 93.44 96 LEU A C 1
ATOM 779 O O . LEU A 1 96 ? 6.500 -1.083 -20.069 1.00 93.44 96 LEU A O 1
ATOM 783 N N . LEU A 1 97 ? 6.060 -1.862 -22.142 1.00 93.62 97 LEU A N 1
ATOM 784 C CA . LEU A 1 97 ? 7.182 -2.799 -22.215 1.00 93.62 97 LEU A CA 1
ATOM 785 C C . LEU A 1 97 ? 8.516 -2.108 -22.523 1.00 93.62 97 LEU A C 1
ATOM 787 O O . LEU A 1 97 ? 9.548 -2.545 -22.027 1.00 93.62 97 LEU A O 1
ATOM 791 N N . THR A 1 98 ? 8.525 -1.022 -23.302 1.00 94.94 98 THR A N 1
ATOM 792 C CA . THR A 1 98 ? 9.753 -0.251 -23.583 1.00 94.94 98 THR A CA 1
ATOM 793 C C . THR A 1 98 ? 10.129 0.722 -22.468 1.00 94.94 98 THR A C 1
ATOM 795 O O . THR A 1 98 ? 11.285 1.145 -22.383 1.00 94.94 98 THR A O 1
ATOM 798 N N . ARG A 1 99 ? 9.166 1.080 -21.612 1.00 95.62 99 ARG A N 1
ATOM 799 C CA . ARG A 1 99 ? 9.320 1.964 -20.447 1.00 95.62 99 ARG A CA 1
ATOM 800 C C . ARG A 1 99 ? 8.831 1.231 -19.201 1.00 95.62 99 ARG A C 1
ATOM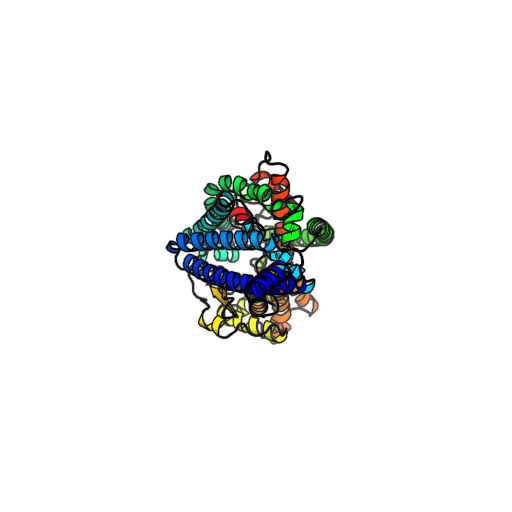 802 O O . ARG A 1 99 ? 7.825 1.596 -18.585 1.00 95.62 99 ARG A O 1
ATOM 809 N N . SER A 1 100 ? 9.507 0.134 -18.873 1.00 95.44 100 SER A N 1
ATOM 810 C CA . SER A 1 100 ? 9.095 -0.805 -17.827 1.00 95.44 100 SER A CA 1
ATOM 811 C C . SER A 1 100 ? 9.506 -0.379 -16.409 1.00 95.44 100 SER A C 1
ATOM 813 O O . SER A 1 100 ? 9.479 -1.187 -15.490 1.00 95.44 100 SER A O 1
ATOM 815 N N . GLY A 1 101 ? 9.916 0.864 -16.174 1.00 96.19 101 GLY A N 1
ATOM 816 C CA . GLY A 1 101 ? 10.241 1.337 -14.830 1.00 96.19 101 GLY A CA 1
ATOM 817 C C . GLY A 1 101 ? 11.595 0.850 -14.314 1.00 96.19 101 GLY A C 1
ATOM 818 O O . GLY A 1 101 ? 12.582 0.815 -15.056 1.00 96.19 101 GLY A O 1
ATOM 819 N N . ASP A 1 102 ? 11.638 0.450 -13.039 1.00 96.81 102 ASP A N 1
ATOM 820 C CA . ASP A 1 102 ? 12.869 0.069 -12.332 1.00 96.81 102 ASP A CA 1
ATOM 821 C C . ASP A 1 102 ? 13.545 -1.162 -12.951 1.00 96.81 102 ASP A C 1
ATOM 823 O O . ASP A 1 102 ? 14.745 -1.364 -12.774 1.00 96.81 102 ASP A O 1
ATOM 827 N N . PHE A 1 103 ? 12.818 -1.961 -13.739 1.00 96.69 103 PHE A N 1
ATOM 828 C CA . PHE A 1 103 ? 13.391 -3.087 -14.481 1.00 96.69 103 PHE A CA 1
ATOM 829 C C . PHE A 1 103 ? 14.455 -2.651 -15.509 1.00 96.69 103 PHE A C 1
ATOM 831 O O . PHE A 1 103 ? 15.278 -3.467 -15.918 1.00 96.69 103 PHE A O 1
ATOM 838 N N . LEU A 1 104 ? 14.494 -1.366 -15.891 1.00 97.50 104 LEU A N 1
ATOM 839 C CA . LEU A 1 104 ? 15.514 -0.817 -16.793 1.00 97.50 104 LEU A CA 1
ATOM 840 C C . LEU A 1 104 ? 16.806 -0.380 -16.086 1.00 97.50 104 LEU A C 1
ATOM 842 O O . LEU A 1 104 ? 17.781 -0.022 -16.757 1.00 97.50 104 LEU A O 1
ATOM 846 N N . LEU A 1 105 ? 16.865 -0.452 -14.752 1.00 98.00 105 LEU A N 1
ATOM 847 C CA . LEU A 1 105 ? 18.086 -0.187 -13.991 1.00 98.00 105 LEU A CA 1
ATOM 848 C C . LEU A 1 105 ? 19.264 -1.066 -14.466 1.00 98.00 105 LEU A C 1
ATOM 850 O O . LEU A 1 105 ? 19.077 -2.172 -14.997 1.00 98.00 105 LEU A O 1
ATOM 854 N N . PRO A 1 106 ? 20.523 -0.623 -14.279 1.00 97.06 106 PRO A N 1
ATOM 855 C CA . PRO A 1 106 ? 21.678 -1.511 -14.386 1.00 97.06 106 PRO A CA 1
ATOM 856 C C . PRO A 1 106 ? 21.494 -2.753 -13.504 1.00 97.06 106 PRO A C 1
ATOM 858 O O . PRO A 1 106 ? 20.949 -2.658 -12.410 1.00 97.06 106 PRO A O 1
ATOM 861 N N . GLU A 1 107 ? 21.957 -3.924 -13.955 1.00 96.31 107 GLU A N 1
ATOM 862 C CA . GLU A 1 107 ? 21.659 -5.195 -13.268 1.00 96.31 107 GLU A CA 1
ATOM 863 C C . GLU A 1 107 ? 22.106 -5.184 -11.796 1.00 96.31 107 GLU A C 1
ATOM 865 O O . GLU A 1 107 ? 21.370 -5.625 -10.918 1.00 96.31 107 GLU A O 1
ATOM 870 N N . ALA A 1 108 ? 23.284 -4.625 -11.506 1.00 97.38 108 ALA A N 1
ATOM 871 C CA . ALA A 1 108 ? 23.787 -4.495 -10.139 1.00 97.38 108 ALA A CA 1
ATOM 872 C C . ALA A 1 108 ? 22.906 -3.584 -9.261 1.00 97.38 108 ALA A C 1
ATOM 874 O O . ALA A 1 108 ? 22.696 -3.872 -8.082 1.00 97.38 108 ALA A O 1
ATOM 875 N N . ASP A 1 109 ? 22.363 -2.514 -9.841 1.00 98.19 109 ASP A N 1
ATOM 876 C CA . ASP A 1 109 ? 21.486 -1.572 -9.148 1.00 98.19 109 ASP A CA 1
ATOM 877 C C . ASP A 1 109 ? 20.106 -2.200 -8.892 1.00 98.19 109 ASP A C 1
ATOM 879 O O . ASP A 1 109 ? 19.611 -2.156 -7.767 1.00 98.19 109 ASP A O 1
ATOM 883 N N . PHE A 1 110 ? 19.523 -2.879 -9.888 1.00 98.12 110 PHE A N 1
ATOM 884 C CA . PHE A 1 110 ? 18.272 -3.626 -9.712 1.00 98.12 110 PHE A CA 1
ATOM 885 C C . PHE A 1 110 ? 18.416 -4.723 -8.650 1.00 98.12 110 PHE A C 1
ATOM 887 O O . PHE A 1 110 ? 17.570 -4.862 -7.770 1.00 98.12 110 PHE A O 1
ATOM 894 N N . ASN A 1 111 ? 19.527 -5.465 -8.672 1.00 97.81 111 ASN A N 1
ATOM 895 C CA . ASN A 1 111 ? 19.812 -6.473 -7.655 1.00 97.81 111 ASN A CA 1
ATOM 896 C C . ASN A 1 111 ? 19.905 -5.855 -6.254 1.00 97.81 111 ASN A C 1
ATOM 898 O O . ASN A 1 111 ? 19.377 -6.439 -5.315 1.00 97.81 111 ASN A O 1
ATOM 902 N N . THR A 1 112 ? 20.511 -4.670 -6.127 1.00 97.94 112 THR A N 1
ATOM 903 C CA . THR A 1 112 ? 20.597 -3.934 -4.856 1.00 97.94 112 THR A CA 1
ATOM 904 C C . THR A 1 112 ? 19.209 -3.560 -4.330 1.00 97.94 112 THR A C 1
ATOM 906 O O . THR A 1 112 ? 18.934 -3.772 -3.150 1.00 97.94 112 THR A O 1
ATOM 909 N N . LEU A 1 113 ? 18.318 -3.062 -5.196 1.00 98.00 113 LEU A N 1
ATOM 910 C CA . LEU A 1 113 ? 16.926 -2.761 -4.843 1.00 98.00 113 LEU A CA 1
ATOM 911 C C . LEU A 1 113 ? 16.189 -4.010 -4.333 1.00 98.00 113 LEU A C 1
ATOM 913 O O . LEU A 1 113 ? 15.578 -3.981 -3.264 1.00 98.00 113 LEU A O 1
ATOM 917 N N . ILE A 1 114 ? 16.282 -5.117 -5.075 1.00 98.00 114 ILE A N 1
ATOM 918 C CA . ILE A 1 114 ? 15.619 -6.381 -4.728 1.00 98.00 114 ILE A CA 1
ATOM 919 C C . ILE A 1 114 ? 16.172 -6.969 -3.426 1.00 98.00 114 ILE A C 1
ATOM 921 O O . ILE A 1 114 ? 15.394 -7.366 -2.555 1.00 98.00 114 ILE A O 1
ATOM 925 N N . ASP A 1 115 ? 17.493 -7.000 -3.253 1.00 97.38 115 ASP A N 1
ATOM 926 C CA . ASP A 1 115 ? 18.128 -7.527 -2.042 1.00 97.38 115 ASP A CA 1
ATOM 927 C C . ASP A 1 115 ? 17.752 -6.688 -0.813 1.00 97.38 115 ASP A C 1
ATOM 929 O O . ASP A 1 115 ? 17.419 -7.241 0.240 1.00 97.38 115 ASP A O 1
ATOM 933 N N . PHE A 1 116 ? 17.712 -5.360 -0.956 1.00 97.31 116 PHE A N 1
ATOM 934 C CA . PHE A 1 116 ? 17.268 -4.471 0.111 1.00 97.31 116 PHE A CA 1
ATOM 935 C C . PHE A 1 116 ? 15.805 -4.732 0.494 1.00 97.31 116 PHE A C 1
ATOM 937 O O . PHE A 1 116 ? 15.527 -5.041 1.654 1.00 97.31 116 PHE A O 1
ATOM 944 N N . ALA A 1 117 ? 14.874 -4.690 -0.460 1.00 96.56 117 ALA A N 1
ATOM 945 C CA . ALA A 1 117 ? 13.452 -4.864 -0.168 1.00 96.56 117 ALA A CA 1
ATOM 946 C C . ALA A 1 117 ? 13.143 -6.231 0.469 1.00 96.56 117 ALA A C 1
ATOM 948 O O . ALA A 1 117 ? 12.374 -6.325 1.430 1.00 96.56 117 ALA A O 1
ATOM 949 N N . ASN A 1 118 ? 13.797 -7.297 -0.005 1.00 95.88 118 ASN A N 1
ATOM 950 C CA . ASN A 1 118 ? 13.651 -8.627 0.585 1.00 95.88 118 ASN A CA 1
ATOM 951 C C . ASN A 1 118 ? 14.287 -8.732 1.974 1.00 95.88 118 ASN A C 1
ATOM 953 O O . ASN A 1 118 ? 13.776 -9.485 2.804 1.00 95.88 118 ASN A O 1
ATOM 957 N N . SER A 1 119 ? 15.373 -8.005 2.259 1.00 94.62 119 SER A N 1
ATOM 958 C CA . SER A 1 119 ? 15.963 -7.988 3.605 1.00 94.62 119 SER A CA 1
ATOM 959 C C . SER A 1 119 ? 15.035 -7.315 4.622 1.00 94.62 119 SER A C 1
ATOM 961 O O . SER A 1 119 ? 14.816 -7.868 5.699 1.00 94.62 119 SER A O 1
ATOM 963 N N . ILE A 1 120 ? 14.386 -6.208 4.244 1.00 93.88 120 ILE A N 1
ATOM 964 C CA . ILE A 1 120 ? 13.341 -5.549 5.040 1.00 93.88 120 ILE A CA 1
ATOM 965 C C . ILE A 1 120 ? 12.153 -6.488 5.287 1.00 93.88 120 ILE A C 1
ATOM 967 O O . ILE A 1 120 ? 11.736 -6.674 6.433 1.00 93.88 120 ILE A O 1
ATOM 971 N N . GLN A 1 121 ? 11.638 -7.138 4.238 1.00 91.38 121 GLN A N 1
ATOM 972 C CA . GLN A 1 121 ? 10.525 -8.081 4.374 1.00 91.38 121 GLN A CA 1
ATOM 973 C C . GLN A 1 121 ? 10.892 -9.252 5.303 1.00 91.38 121 GLN A C 1
ATOM 975 O O . GLN A 1 121 ? 10.091 -9.660 6.146 1.00 91.38 121 GLN A O 1
ATOM 980 N N . ASN A 1 122 ? 12.126 -9.756 5.208 1.00 90.94 122 ASN A N 1
ATOM 981 C CA . ASN A 1 122 ? 12.618 -10.818 6.079 1.00 90.94 122 ASN A CA 1
ATOM 982 C C . ASN A 1 122 ? 12.710 -10.398 7.545 1.00 90.94 122 ASN A C 1
ATOM 984 O O . ASN A 1 122 ? 12.381 -11.207 8.411 1.00 90.94 122 ASN A O 1
ATOM 988 N N . LEU A 1 123 ? 13.110 -9.158 7.843 1.00 88.88 123 LEU A N 1
ATOM 989 C CA . LEU A 1 123 ? 13.079 -8.645 9.215 1.00 88.88 123 LEU A CA 1
ATOM 990 C C . LEU A 1 123 ? 11.663 -8.689 9.786 1.00 88.88 123 LEU A C 1
ATOM 992 O O . LEU A 1 123 ? 11.470 -9.173 10.901 1.00 88.88 123 LEU A O 1
ATOM 996 N N . SER A 1 124 ? 10.676 -8.233 9.011 1.00 83.94 124 SER A N 1
ATOM 997 C CA . SER A 1 124 ? 9.282 -8.207 9.453 1.00 83.94 124 SER A CA 1
ATOM 998 C C . SER A 1 124 ? 8.731 -9.620 9.702 1.00 83.94 124 SER A C 1
ATOM 1000 O O . SER A 1 124 ? 8.132 -9.894 10.748 1.00 83.94 124 SER A O 1
ATOM 1002 N N . ILE A 1 125 ? 9.008 -10.564 8.796 1.00 82.69 125 ILE A N 1
ATOM 1003 C CA . ILE A 1 125 ? 8.592 -11.967 8.936 1.00 82.69 125 ILE A CA 1
ATOM 1004 C C . ILE A 1 125 ? 9.320 -12.656 10.102 1.00 82.69 125 ILE A C 1
ATOM 1006 O O . ILE A 1 125 ? 8.676 -13.256 10.967 1.00 82.69 125 ILE A O 1
ATOM 1010 N N . SER A 1 126 ? 10.648 -12.534 10.175 1.00 79.12 126 SER A N 1
ATOM 1011 C CA . SER A 1 126 ? 11.488 -13.218 11.171 1.00 79.12 126 SER A CA 1
ATOM 1012 C C . SER A 1 126 ? 11.266 -12.717 12.594 1.00 79.12 126 SER A C 1
ATOM 1014 O O . SER A 1 126 ? 11.296 -13.505 13.539 1.00 79.12 126 SER A O 1
ATOM 1016 N N . ALA A 1 127 ? 10.987 -11.425 12.772 1.00 71.88 127 ALA A N 1
ATOM 1017 C CA . ALA A 1 127 ? 10.679 -10.864 14.084 1.00 71.88 127 ALA A CA 1
ATOM 1018 C C . ALA A 1 127 ? 9.298 -11.293 14.618 1.00 71.88 127 ALA A C 1
ATOM 1020 O O . ALA A 1 127 ? 8.912 -10.914 15.724 1.00 71.88 127 ALA A O 1
ATOM 1021 N N . GLY A 1 128 ? 8.535 -12.091 13.856 1.00 64.06 128 GLY A N 1
ATOM 1022 C CA . GLY A 1 128 ? 7.195 -12.525 14.238 1.00 64.06 128 GLY A CA 1
ATOM 1023 C C . GLY A 1 128 ? 6.223 -11.356 14.371 1.00 64.06 128 GLY A C 1
ATOM 1024 O O . GLY A 1 128 ? 5.216 -11.480 15.057 1.00 64.06 128 GLY A O 1
ATOM 1025 N N . VAL A 1 129 ? 6.519 -10.223 13.737 1.00 53.88 129 VAL A N 1
ATOM 1026 C CA . VAL A 1 129 ? 5.719 -8.989 13.776 1.00 53.88 129 VAL A CA 1
ATOM 1027 C C . VAL A 1 129 ? 4.358 -9.227 13.167 1.00 53.88 129 VAL A C 1
ATOM 1029 O O . VAL A 1 129 ? 3.358 -8.688 13.626 1.00 53.88 129 VAL A O 1
ATOM 1032 N N . HIS A 1 130 ? 4.315 -10.084 12.160 1.00 56.44 130 HIS A N 1
ATOM 1033 C CA . HIS A 1 130 ? 3.057 -10.467 11.578 1.00 56.44 130 HIS A CA 1
ATOM 1034 C C . HIS A 1 130 ? 2.304 -11.525 12.391 1.00 56.44 130 HIS A C 1
ATOM 1036 O O . HIS A 1 130 ? 1.169 -11.837 12.049 1.00 56.44 130 HIS A O 1
ATOM 1042 N N . LYS A 1 131 ? 2.858 -12.048 13.495 1.00 55.56 131 LYS A N 1
ATOM 1043 C CA . LYS A 1 131 ? 2.020 -12.741 14.480 1.00 55.56 131 LYS A CA 1
ATOM 1044 C C . LYS A 1 131 ? 1.022 -11.737 15.030 1.00 55.56 131 LYS A C 1
ATOM 1046 O O . LYS A 1 131 ? 1.335 -10.555 15.154 1.00 55.56 131 LYS A O 1
ATOM 1051 N N . GLU A 1 132 ? -0.151 -12.230 15.413 1.00 59.84 132 GLU A N 1
ATOM 1052 C CA . GLU A 1 132 ? -1.248 -11.468 16.022 1.00 59.84 132 GLU A CA 1
ATOM 1053 C C . GLU A 1 132 ? -0.753 -10.318 16.939 1.00 59.84 132 GLU A C 1
ATOM 1055 O O . GLU A 1 132 ? -1.250 -9.200 16.872 1.00 59.84 132 GLU A O 1
ATOM 1060 N N . GLY A 1 133 ? 0.324 -10.534 17.706 1.00 74.31 133 GLY A N 1
ATOM 1061 C CA . GLY A 1 133 ? 0.887 -9.619 18.702 1.00 74.31 133 GLY A CA 1
ATOM 1062 C C . GLY A 1 133 ? 1.159 -8.153 18.320 1.00 74.31 133 GLY A C 1
ATOM 1063 O O . GLY A 1 133 ? 0.864 -7.299 19.160 1.00 74.31 133 GLY A O 1
ATOM 1064 N N . TYR A 1 134 ? 1.721 -7.817 17.146 1.00 87.19 134 TYR A N 1
ATOM 1065 C CA . TYR A 1 134 ? 2.067 -6.409 16.848 1.00 87.19 134 TYR A CA 1
ATOM 1066 C C . TYR A 1 134 ? 0.858 -5.608 16.370 1.00 87.19 134 TYR A C 1
ATOM 1068 O O . TYR A 1 134 ? 0.404 -4.701 17.069 1.00 87.19 134 TYR A O 1
ATOM 1076 N N . ILE A 1 135 ? 0.303 -5.970 15.210 1.00 85.81 135 ILE A N 1
ATOM 1077 C CA . ILE A 1 135 ? -0.825 -5.246 14.615 1.00 85.81 135 ILE A CA 1
ATOM 1078 C C . ILE A 1 135 ? -2.058 -5.337 15.518 1.00 85.81 135 ILE A C 1
ATOM 1080 O O . ILE A 1 135 ? -2.645 -4.303 15.833 1.00 85.81 135 ILE A O 1
ATOM 1084 N N . GLN A 1 136 ? -2.415 -6.521 16.039 1.00 87.12 136 GLN A N 1
ATOM 1085 C CA . GLN A 1 136 ? -3.533 -6.599 16.993 1.00 87.12 136 GLN A CA 1
ATOM 1086 C C . GLN A 1 136 ? -3.198 -5.912 18.310 1.00 87.12 136 GLN A C 1
ATOM 1088 O O . GLN A 1 136 ? -4.086 -5.356 18.954 1.00 87.12 136 GLN A O 1
ATOM 1093 N N . GLY A 1 137 ? -1.928 -5.895 18.719 1.00 91.00 137 GLY A N 1
ATOM 1094 C CA . GLY A 1 137 ? -1.491 -5.140 19.885 1.00 91.00 137 GLY A CA 1
ATOM 1095 C C . GLY A 1 137 ? -1.738 -3.638 19.733 1.00 91.00 137 GLY A C 1
ATOM 1096 O O . GLY A 1 137 ? -2.276 -3.033 20.658 1.00 91.00 137 GLY A O 1
ATOM 1097 N N . LEU A 1 138 ? -1.426 -3.050 18.573 1.00 92.25 138 LEU A N 1
ATOM 1098 C CA . LEU A 1 138 ? -1.749 -1.651 18.272 1.00 92.25 138 LEU A CA 1
ATOM 1099 C C . LEU A 1 138 ? -3.262 -1.413 18.241 1.00 92.25 138 LEU A C 1
ATOM 1101 O O . LEU A 1 138 ? -3.743 -0.452 18.841 1.00 92.25 138 LEU A O 1
ATOM 1105 N N . LYS A 1 139 ? -4.019 -2.308 17.596 1.00 91.81 139 LYS A N 1
ATOM 1106 C CA . LYS A 1 139 ? -5.475 -2.179 17.455 1.00 91.81 139 LYS A CA 1
ATOM 1107 C C . LYS A 1 139 ? -6.226 -2.313 18.783 1.00 91.81 139 LYS A C 1
ATOM 1109 O O . LYS A 1 139 ? -7.203 -1.602 19.006 1.00 91.81 139 LYS A O 1
ATOM 1114 N N . SER A 1 140 ? -5.777 -3.183 19.692 1.00 90.50 140 SER A N 1
ATOM 1115 C CA . SER A 1 140 ? -6.545 -3.587 20.887 1.00 90.50 140 SER A CA 1
ATOM 1116 C C . SER A 1 140 ? -6.037 -3.036 22.222 1.00 90.50 140 SER A C 1
ATOM 1118 O O . SER A 1 140 ? -6.831 -2.865 23.150 1.00 90.50 140 SER A O 1
ATOM 1120 N N . ARG A 1 141 ? -4.737 -2.734 22.370 1.00 93.88 141 ARG A N 1
ATOM 1121 C CA . ARG A 1 141 ? -4.212 -2.216 23.646 1.00 93.88 141 ARG A CA 1
ATOM 1122 C C . ARG A 1 141 ? -4.706 -0.789 23.882 1.00 93.88 141 ARG A C 1
ATOM 1124 O O . ARG A 1 141 ? -4.893 -0.004 22.958 1.00 93.88 141 ARG A O 1
ATOM 1131 N N . ARG A 1 142 ? -4.904 -0.436 25.153 1.00 94.44 142 ARG A N 1
ATOM 1132 C CA . ARG A 1 142 ? -5.375 0.893 25.593 1.00 94.44 142 ARG A CA 1
ATOM 1133 C C . ARG A 1 142 ? -4.511 1.482 26.713 1.00 94.44 142 ARG A C 1
ATOM 1135 O O . ARG A 1 142 ? -4.957 2.323 27.482 1.00 94.44 142 ARG A O 1
ATOM 1142 N N . ASN A 1 143 ? -3.251 1.058 26.798 1.00 95.44 143 ASN A N 1
ATOM 1143 C CA . ASN A 1 143 ? -2.269 1.596 27.737 1.00 95.44 143 ASN A CA 1
ATOM 1144 C C . ASN A 1 143 ? -1.146 2.302 26.963 1.00 95.44 143 ASN A C 1
ATOM 1146 O O . ASN A 1 143 ? -0.514 1.679 26.112 1.00 95.44 143 ASN A O 1
ATOM 1150 N N . VAL A 1 144 ? -0.901 3.582 27.272 1.00 95.69 144 VAL A N 1
ATOM 1151 C CA . VAL A 1 144 ? 0.060 4.439 26.547 1.00 95.69 144 VAL A CA 1
ATOM 1152 C C . VAL A 1 144 ? 1.465 3.839 26.542 1.00 95.69 144 VAL A C 1
ATOM 1154 O O . VAL A 1 144 ? 2.054 3.691 25.477 1.00 95.69 144 VAL A O 1
ATOM 1157 N N . ALA A 1 145 ? 1.988 3.438 27.705 1.00 95.81 145 ALA A N 1
ATOM 1158 C CA . ALA A 1 145 ? 3.334 2.876 27.813 1.00 95.81 145 ALA A CA 1
ATOM 1159 C C . ALA A 1 145 ? 3.455 1.538 27.065 1.00 95.81 145 ALA A C 1
ATOM 1161 O O . ALA A 1 145 ? 4.440 1.294 26.373 1.00 95.81 145 ALA A O 1
ATOM 1162 N N . ALA A 1 146 ? 2.432 0.683 27.146 1.00 95.44 146 ALA A N 1
ATOM 1163 C CA . ALA A 1 146 ? 2.418 -0.596 26.442 1.00 95.44 146 ALA A CA 1
ATOM 1164 C C . ALA A 1 146 ? 2.336 -0.440 24.914 1.00 95.44 146 ALA A C 1
ATOM 1166 O O . ALA A 1 146 ? 2.925 -1.252 24.202 1.00 95.44 146 ALA A O 1
ATOM 1167 N N . LEU A 1 147 ? 1.602 0.562 24.416 1.00 96.19 147 LEU A N 1
ATOM 1168 C CA . LEU A 1 147 ? 1.524 0.898 22.990 1.00 96.19 147 LEU A CA 1
ATOM 1169 C C . LEU A 1 147 ? 2.834 1.517 22.497 1.00 96.19 147 LEU A C 1
ATOM 1171 O O . LEU A 1 147 ? 3.369 1.079 21.484 1.00 96.19 147 LEU A O 1
ATOM 1175 N N . SER A 1 148 ? 3.379 2.472 23.251 1.00 95.81 148 SER A N 1
ATOM 1176 C CA . SER A 1 148 ? 4.660 3.117 22.956 1.00 95.81 148 SER A CA 1
ATOM 1177 C C . SER A 1 148 ? 5.796 2.095 22.864 1.00 95.81 148 SER A C 1
ATOM 1179 O O . SER A 1 148 ? 6.511 2.088 21.865 1.00 95.81 148 SER A O 1
ATOM 1181 N N . ASN A 1 149 ? 5.910 1.185 23.842 1.00 94.62 149 ASN A N 1
ATOM 1182 C CA . ASN A 1 149 ? 6.923 0.122 23.853 1.00 94.62 149 ASN A CA 1
ATOM 1183 C C . ASN A 1 149 ? 6.728 -0.893 22.721 1.00 94.62 149 ASN A C 1
ATOM 1185 O O . ASN A 1 149 ? 7.702 -1.375 22.149 1.00 94.62 149 ASN A O 1
ATOM 1189 N N . LEU A 1 150 ? 5.475 -1.238 22.405 1.00 93.81 150 LEU A N 1
ATOM 1190 C CA . LEU A 1 150 ? 5.169 -2.151 21.306 1.00 93.81 150 LEU A CA 1
ATOM 1191 C C . LEU A 1 150 ? 5.585 -1.546 19.961 1.00 93.81 150 LEU A C 1
ATOM 1193 O O . LEU A 1 150 ? 6.233 -2.212 19.159 1.00 93.81 150 LEU A O 1
ATOM 1197 N N . TRP A 1 151 ? 5.224 -0.283 19.731 1.00 94.31 151 TRP A N 1
ATOM 1198 C CA . TRP A 1 151 ? 5.531 0.421 18.494 1.00 94.31 151 TRP A CA 1
ATOM 1199 C C . TRP A 1 151 ? 7.027 0.685 18.330 1.00 94.31 151 TRP A C 1
ATOM 1201 O O . TRP A 1 151 ? 7.570 0.336 17.287 1.00 94.31 151 TRP A O 1
ATOM 1211 N N . SER A 1 152 ? 7.725 1.207 19.344 1.00 92.81 152 SER A N 1
ATOM 1212 C CA . SER A 1 152 ? 9.178 1.421 19.237 1.00 92.81 152 SER A CA 1
ATOM 1213 C C . SER A 1 152 ? 9.956 0.124 19.118 1.00 92.81 152 SER A C 1
ATOM 1215 O O . SER A 1 152 ? 10.908 0.068 18.346 1.00 92.81 152 SER A O 1
ATOM 1217 N N . GLY A 1 153 ? 9.546 -0.926 19.836 1.00 91.00 153 GLY A N 1
ATOM 1218 C CA . GLY A 1 153 ? 10.135 -2.254 19.697 1.00 91.00 153 GLY A CA 1
ATOM 1219 C C . GLY A 1 153 ? 10.096 -2.738 18.248 1.00 91.00 153 GLY A C 1
ATOM 1220 O O . GLY A 1 153 ? 11.098 -3.252 17.761 1.00 91.00 153 GLY A O 1
ATOM 1221 N N . HIS A 1 154 ? 8.983 -2.491 17.549 1.00 90.38 154 HIS A N 1
ATOM 1222 C CA . HIS A 1 154 ? 8.860 -2.774 16.123 1.00 90.38 154 HIS A CA 1
ATOM 1223 C C . HIS A 1 154 ? 9.768 -1.878 15.268 1.00 90.38 154 HIS A C 1
ATOM 1225 O O . HIS A 1 154 ? 10.583 -2.393 14.509 1.00 90.38 154 HIS A O 1
ATOM 1231 N N . GLN A 1 155 ? 9.712 -0.551 15.423 1.00 91.75 155 GLN A N 1
ATOM 1232 C CA . GLN A 1 155 ? 10.517 0.331 14.565 1.00 91.75 155 GLN A CA 1
ATOM 1233 C C . GLN A 1 15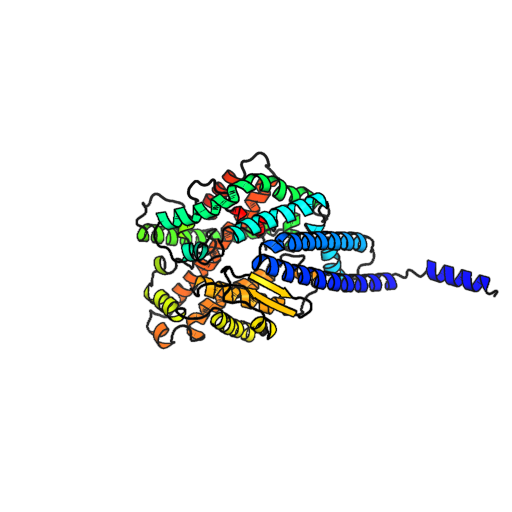5 ? 12.029 0.128 14.735 1.00 91.75 155 GLN A C 1
ATOM 1235 O O . GLN A 1 155 ? 12.786 0.226 13.771 1.00 91.75 155 GLN A O 1
ATOM 1240 N N . ASN A 1 156 ? 12.477 -0.218 15.945 1.00 90.19 156 ASN A N 1
ATOM 1241 C CA . ASN A 1 156 ? 13.891 -0.431 16.251 1.00 90.19 156 ASN A CA 1
ATOM 1242 C C . ASN A 1 156 ? 14.521 -1.605 15.489 1.00 90.19 156 ASN A C 1
ATOM 1244 O O . ASN A 1 156 ? 15.742 -1.648 15.340 1.00 90.19 156 ASN A O 1
ATOM 1248 N N . MET A 1 157 ? 13.719 -2.547 14.989 1.00 89.81 157 MET A N 1
ATOM 1249 C CA . MET A 1 157 ? 14.223 -3.665 14.187 1.00 89.81 157 MET A CA 1
ATOM 1250 C C . MET A 1 157 ? 14.799 -3.184 12.850 1.00 89.81 157 MET A C 1
ATOM 1252 O O . MET A 1 157 ? 15.763 -3.761 12.352 1.00 89.81 157 MET A O 1
ATOM 1256 N N . TYR A 1 158 ? 14.232 -2.111 12.289 1.00 90.75 158 TYR A N 1
ATOM 1257 C CA . TYR A 1 158 ? 14.664 -1.541 11.015 1.00 90.75 158 TYR A CA 1
ATOM 1258 C C . TYR A 1 158 ? 15.861 -0.598 11.154 1.00 90.75 158 TYR A C 1
ATOM 1260 O O . TYR A 1 158 ? 16.495 -0.258 10.155 1.00 90.75 158 TYR A O 1
ATOM 1268 N N . SER A 1 159 ? 16.226 -0.194 12.376 1.00 88.19 159 SER A N 1
ATOM 1269 C CA . SER A 1 159 ? 17.303 0.774 12.621 1.00 88.19 159 SER A CA 1
ATOM 1270 C C . SER A 1 159 ? 18.631 0.369 11.977 1.00 88.19 159 SER A C 1
ATOM 1272 O O . SER A 1 159 ? 19.341 1.228 11.455 1.00 88.19 159 SER A O 1
ATOM 1274 N N . SER A 1 160 ? 18.939 -0.932 11.938 1.00 88.06 160 SER A N 1
ATOM 1275 C CA . SER A 1 160 ? 20.155 -1.471 11.309 1.00 88.06 160 SER A CA 1
ATOM 1276 C C . SER A 1 160 ? 20.192 -1.315 9.783 1.00 88.06 160 SER A C 1
ATOM 1278 O O . SER A 1 160 ? 21.272 -1.362 9.204 1.00 88.06 160 SER A O 1
ATOM 1280 N N . HIS A 1 161 ? 19.040 -1.104 9.139 1.00 92.56 161 HIS A N 1
ATOM 1281 C CA . HIS A 1 161 ? 18.898 -0.962 7.685 1.00 92.56 161 HIS A CA 1
ATOM 1282 C C . HIS A 1 161 ? 18.639 0.490 7.252 1.00 92.56 161 HIS A C 1
ATOM 1284 O O . HIS A 1 161 ? 18.635 0.784 6.058 1.00 92.56 161 HIS A O 1
ATOM 1290 N N . SER A 1 162 ? 18.476 1.416 8.204 1.00 89.69 162 SER A N 1
ATOM 1291 C CA . SER A 1 162 ? 18.222 2.841 7.936 1.00 89.69 162 SER A CA 1
ATOM 1292 C C . SER A 1 162 ? 19.276 3.492 7.037 1.00 89.69 162 SER A C 1
ATOM 1294 O O . SER A 1 162 ? 18.930 4.237 6.123 1.00 89.69 162 SER A O 1
ATOM 1296 N N . SER A 1 163 ? 20.557 3.169 7.231 1.00 90.44 163 SER A N 1
ATOM 1297 C CA . SER A 1 163 ? 21.653 3.695 6.410 1.00 90.44 163 SER A CA 1
ATOM 1298 C C . SER A 1 163 ? 21.689 3.102 4.999 1.00 90.44 163 SER A C 1
ATOM 1300 O O . SER A 1 163 ? 22.097 3.785 4.062 1.00 90.44 163 SER A O 1
ATOM 1302 N N . ALA A 1 164 ? 21.233 1.857 4.828 1.00 93.88 164 ALA A N 1
ATOM 1303 C CA . ALA A 1 164 ? 21.197 1.178 3.534 1.00 93.88 164 ALA A CA 1
ATOM 1304 C C . ALA A 1 164 ? 20.082 1.705 2.615 1.00 93.88 164 ALA A C 1
ATOM 1306 O O . ALA A 1 164 ? 20.131 1.487 1.407 1.00 93.88 164 ALA A O 1
ATOM 1307 N N . TYR A 1 165 ? 19.110 2.437 3.161 1.00 95.62 165 TYR A N 1
ATOM 1308 C CA . TYR A 1 165 ? 18.001 2.990 2.391 1.00 95.62 165 TYR A CA 1
ATOM 1309 C C . TYR A 1 165 ? 18.393 4.164 1.485 1.00 95.62 165 TYR A C 1
ATOM 1311 O O . TYR A 1 165 ? 17.881 4.271 0.374 1.00 95.62 165 TYR A O 1
ATOM 1319 N N . LEU A 1 166 ? 19.309 5.042 1.912 1.00 94.44 166 LEU A N 1
ATOM 1320 C CA . LEU A 1 166 ? 19.657 6.235 1.121 1.00 94.44 166 LEU A CA 1
ATOM 1321 C C . LEU A 1 166 ? 20.287 5.888 -0.245 1.00 94.44 166 LEU A C 1
ATOM 1323 O O . LEU A 1 166 ? 19.893 6.479 -1.256 1.00 94.44 166 LEU A O 1
ATOM 1327 N N . PRO A 1 167 ? 21.197 4.896 -0.339 1.00 94.69 167 PRO A N 1
ATOM 1328 C CA . PRO A 1 167 ? 21.639 4.381 -1.633 1.00 94.69 167 PRO A CA 1
ATOM 1329 C C . PRO A 1 167 ? 20.500 3.809 -2.483 1.00 94.69 167 PRO A C 1
ATOM 1331 O O . PRO A 1 167 ? 20.517 3.978 -3.698 1.00 94.69 167 PRO A O 1
ATOM 1334 N N . VAL A 1 168 ? 19.507 3.166 -1.858 1.00 96.56 168 VAL A N 1
ATOM 1335 C CA . VAL A 1 168 ? 18.370 2.543 -2.552 1.00 96.56 168 VAL A CA 1
ATOM 1336 C C . VAL A 1 168 ? 17.451 3.595 -3.153 1.00 96.56 168 VAL A C 1
ATOM 1338 O O . VAL A 1 168 ? 17.174 3.522 -4.346 1.00 96.56 168 VAL A O 1
ATOM 1341 N N . VAL A 1 169 ? 17.031 4.613 -2.395 1.00 96.69 169 VAL A N 1
ATOM 1342 C CA . VAL A 1 169 ? 16.199 5.695 -2.956 1.00 96.69 169 VAL A CA 1
ATOM 1343 C C . VAL A 1 169 ? 16.947 6.449 -4.060 1.00 96.69 169 VAL A C 1
ATOM 1345 O O . VAL A 1 169 ? 16.359 6.789 -5.083 1.00 96.69 169 VAL A O 1
ATOM 1348 N N . SER A 1 170 ? 18.270 6.604 -3.935 1.00 96.88 170 SER A N 1
ATOM 1349 C CA . SER A 1 170 ? 19.116 7.243 -4.955 1.00 96.88 170 SER A CA 1
ATOM 1350 C C . SER A 1 170 ? 19.166 6.489 -6.290 1.00 96.88 170 SER A C 1
ATOM 1352 O O . SER A 1 170 ? 19.536 7.082 -7.305 1.00 96.88 170 SER A O 1
ATOM 1354 N N . LEU A 1 171 ? 18.763 5.210 -6.333 1.00 98.06 171 LEU A N 1
ATOM 1355 C CA . LEU A 1 171 ? 18.638 4.463 -7.589 1.00 98.06 171 LEU A CA 1
ATOM 1356 C C . LEU A 1 171 ? 17.610 5.091 -8.536 1.00 98.06 171 LEU A C 1
ATOM 1358 O O . LEU A 1 171 ? 17.734 4.926 -9.747 1.00 98.06 171 LEU A O 1
ATOM 1362 N N . LEU A 1 172 ? 16.660 5.880 -8.027 1.00 97.81 172 LEU A N 1
ATOM 1363 C CA . LEU A 1 172 ? 15.686 6.597 -8.852 1.00 97.81 172 LEU A CA 1
ATOM 1364 C C . LEU A 1 172 ? 16.350 7.550 -9.858 1.00 97.81 172 LEU A C 1
ATOM 1366 O O . LEU A 1 172 ? 15.878 7.657 -10.988 1.00 97.81 172 LEU A O 1
ATOM 1370 N N . HIS A 1 173 ? 17.504 8.147 -9.524 1.00 97.94 173 HIS A N 1
ATOM 1371 C CA . HIS A 1 173 ? 18.288 8.952 -10.474 1.00 97.94 173 HIS A CA 1
ATOM 1372 C C . HIS A 1 173 ? 18.835 8.150 -11.661 1.00 97.94 173 HIS A C 1
ATOM 1374 O O . HIS A 1 173 ? 19.148 8.722 -12.703 1.00 97.94 173 HIS A O 1
ATOM 1380 N N . LYS A 1 174 ? 18.963 6.830 -11.508 1.00 98.00 174 LYS A N 1
ATOM 1381 C CA . LYS A 1 174 ? 19.375 5.911 -12.572 1.00 98.00 174 LYS A CA 1
ATOM 1382 C C . LYS A 1 174 ? 18.185 5.248 -13.268 1.00 98.00 174 LYS A C 1
ATOM 1384 O O . LYS A 1 174 ? 18.361 4.727 -14.364 1.00 98.00 174 LYS A O 1
ATOM 1389 N N . ALA A 1 175 ? 17.007 5.250 -12.644 1.00 97.75 175 ALA A N 1
ATOM 1390 C CA . ALA A 1 175 ? 15.798 4.632 -13.181 1.00 97.75 175 ALA A CA 1
ATOM 1391 C C . ALA A 1 175 ? 15.092 5.523 -14.211 1.00 97.75 175 ALA A C 1
ATOM 1393 O O . ALA A 1 175 ? 14.631 5.020 -15.235 1.00 97.75 175 ALA A O 1
ATOM 1394 N N . TYR A 1 176 ? 15.029 6.840 -13.978 1.00 97.56 176 TYR A N 1
ATOM 1395 C CA . TYR A 1 176 ? 14.285 7.742 -14.862 1.00 97.56 176 TYR A CA 1
ATOM 1396 C C . TYR A 1 176 ? 14.866 7.857 -16.292 1.00 97.56 176 TYR A C 1
ATOM 1398 O O . TYR A 1 176 ? 14.068 7.816 -17.231 1.00 97.56 176 TYR A O 1
ATOM 1406 N N . PRO A 1 177 ? 16.201 7.940 -16.529 1.00 98.00 177 PRO A N 1
ATOM 1407 C CA . PRO A 1 177 ? 16.710 8.204 -17.879 1.00 98.00 177 PRO A CA 1
ATOM 1408 C C . PRO A 1 177 ? 16.449 7.068 -18.881 1.00 98.00 177 PRO A C 1
ATOM 1410 O O . PRO A 1 177 ? 15.997 7.363 -19.984 1.00 98.00 177 PRO A O 1
ATOM 1413 N N . PRO A 1 178 ? 16.658 5.774 -18.539 1.00 97.00 178 PRO A N 1
ATOM 1414 C CA . PRO A 1 178 ? 16.292 4.661 -19.418 1.00 97.00 178 PRO A CA 1
ATOM 1415 C C . PRO A 1 178 ? 14.798 4.579 -19.731 1.00 97.00 178 PRO A C 1
ATOM 1417 O O . PRO A 1 178 ? 14.422 3.908 -20.681 1.00 97.00 178 PRO A O 1
ATOM 1420 N N . ASN A 1 179 ? 13.951 5.228 -18.930 1.00 97.25 179 ASN A N 1
ATOM 1421 C CA . ASN A 1 179 ? 12.516 5.323 -19.165 1.00 97.25 179 ASN A CA 1
ATOM 1422 C C . ASN A 1 179 ? 12.129 6.584 -19.950 1.00 97.25 179 ASN A C 1
ATOM 1424 O O . ASN A 1 179 ? 10.945 6.896 -20.022 1.00 97.25 179 ASN A O 1
ATOM 1428 N N . ASP A 1 180 ? 13.090 7.297 -20.540 1.00 96.31 180 ASP A N 1
ATOM 1429 C CA . ASP A 1 180 ? 12.879 8.504 -21.349 1.00 96.31 180 ASP A CA 1
ATOM 1430 C C . ASP A 1 180 ? 12.169 9.636 -20.579 1.00 96.31 180 ASP A C 1
ATOM 1432 O O . ASP A 1 180 ? 11.392 10.403 -21.143 1.00 96.31 180 ASP A O 1
ATOM 1436 N N . GLU A 1 181 ? 12.415 9.720 -19.269 1.00 97.56 181 GLU A N 1
ATOM 1437 C CA . GLU A 1 181 ? 11.887 10.773 -18.397 1.00 97.56 181 GLU A CA 1
ATOM 1438 C C . GLU A 1 181 ? 12.962 11.807 -18.053 1.00 97.56 181 GLU A C 1
ATOM 1440 O O . GLU A 1 181 ? 14.160 11.562 -18.201 1.00 97.56 181 GLU A O 1
ATOM 1445 N N . GLY A 1 182 ? 12.537 13.002 -17.641 1.00 96.88 182 GLY A N 1
ATOM 1446 C CA . GLY A 1 182 ? 13.444 14.127 -17.373 1.00 96.88 182 GLY A CA 1
ATOM 1447 C C . GLY A 1 182 ? 13.826 14.295 -15.901 1.00 96.88 182 GLY A C 1
ATOM 1448 O O . GLY A 1 182 ? 14.763 15.024 -15.582 1.00 96.88 182 GLY A O 1
ATOM 1449 N N . SER A 1 183 ? 13.083 13.660 -14.999 1.00 97.56 183 SER A N 1
ATOM 1450 C CA . SER A 1 183 ? 13.240 13.773 -13.549 1.00 97.56 183 SER A CA 1
ATOM 1451 C C . SER A 1 183 ? 12.626 12.562 -12.845 1.00 97.56 183 SER A C 1
ATOM 1453 O O . SER A 1 183 ? 11.847 11.816 -13.435 1.00 97.56 183 SER A O 1
ATOM 1455 N N . VAL A 1 184 ? 12.926 12.386 -11.556 1.00 97.75 184 VAL A N 1
ATOM 1456 C CA . VAL A 1 184 ? 12.271 11.346 -10.741 1.00 97.75 184 VAL A CA 1
ATOM 1457 C C . VAL A 1 184 ? 10.774 11.622 -10.578 1.00 97.75 184 VAL A C 1
ATOM 1459 O O . VAL A 1 184 ? 9.978 10.688 -10.596 1.00 97.75 184 VAL A O 1
ATOM 1462 N N . GLU A 1 185 ? 10.383 12.895 -10.480 1.00 97.69 185 GLU A N 1
ATOM 1463 C CA . GLU A 1 185 ? 8.976 13.303 -10.414 1.00 97.69 185 GLU A CA 1
ATOM 1464 C C . GLU A 1 185 ? 8.206 12.858 -11.668 1.00 97.69 185 GLU A C 1
ATOM 1466 O O . GLU A 1 185 ? 7.230 12.120 -11.559 1.00 97.69 185 GLU A O 1
ATOM 1471 N N . SER A 1 186 ? 8.699 13.220 -12.859 1.00 97.56 186 SER A N 1
ATOM 1472 C CA . SER A 1 186 ? 8.078 12.839 -14.139 1.00 97.56 186 SER A CA 1
ATOM 1473 C C . SER A 1 186 ? 8.088 11.323 -14.372 1.00 97.56 186 SER A C 1
ATOM 1475 O O . SER A 1 186 ? 7.120 10.759 -14.879 1.00 97.56 186 SER A O 1
ATOM 1477 N N . TYR A 1 187 ? 9.122 10.633 -13.889 1.00 97.75 187 TYR A N 1
ATOM 1478 C CA . TYR A 1 187 ? 9.182 9.175 -13.858 1.00 97.75 187 TYR A CA 1
ATOM 1479 C C . TYR A 1 187 ? 8.089 8.521 -13.017 1.00 97.75 187 TYR A C 1
ATOM 1481 O O . TYR A 1 187 ? 7.417 7.602 -13.485 1.00 97.75 187 TYR A O 1
ATOM 1489 N N . TRP A 1 188 ? 7.873 8.992 -11.795 1.00 97.56 188 TRP A N 1
ATOM 1490 C CA . TRP A 1 188 ? 6.800 8.478 -10.952 1.00 97.56 188 TRP A CA 1
ATOM 1491 C C . TRP A 1 188 ? 5.410 8.816 -11.500 1.00 97.56 188 TRP A C 1
ATOM 1493 O O . TRP A 1 188 ? 4.536 7.951 -11.491 1.00 97.56 188 TRP A O 1
ATOM 1503 N N . GLU A 1 189 ? 5.220 10.009 -12.066 1.00 96.94 189 GLU A N 1
ATOM 1504 C CA . GLU A 1 189 ? 3.989 10.367 -12.785 1.00 96.94 189 GLU A CA 1
ATOM 1505 C C . GLU A 1 189 ? 3.723 9.443 -13.981 1.00 96.94 189 GLU A C 1
ATOM 1507 O O . GLU A 1 189 ? 2.584 9.027 -14.200 1.00 96.94 189 GLU A O 1
ATOM 1512 N N . MET A 1 190 ? 4.767 9.061 -14.722 1.00 95.62 190 MET A N 1
ATOM 1513 C CA . MET A 1 190 ? 4.679 8.101 -15.824 1.00 95.62 190 MET A CA 1
ATOM 1514 C C . MET A 1 190 ? 4.279 6.703 -15.349 1.00 95.62 190 MET A C 1
ATOM 1516 O O . MET A 1 190 ? 3.417 6.075 -15.969 1.00 95.62 190 MET A O 1
ATOM 1520 N N . LEU A 1 191 ? 4.844 6.223 -14.236 1.00 95.56 191 LEU A N 1
ATOM 1521 C CA . LEU A 1 191 ? 4.466 4.928 -13.661 1.00 95.56 191 LEU A CA 1
ATOM 1522 C C . LEU A 1 191 ? 3.017 4.900 -13.163 1.00 95.56 191 LEU A C 1
ATOM 1524 O O . LEU A 1 191 ? 2.389 3.843 -13.211 1.00 95.56 191 LEU A O 1
ATOM 1528 N N . CYS A 1 192 ? 2.484 6.038 -12.719 1.00 94.38 192 CYS A N 1
ATOM 1529 C CA . CYS A 1 192 ? 1.076 6.186 -12.345 1.00 94.38 192 CYS A CA 1
ATOM 1530 C C . CYS A 1 192 ? 0.155 6.518 -13.535 1.00 94.38 192 CYS A C 1
ATOM 1532 O O . CYS A 1 192 ? -1.045 6.694 -13.342 1.00 94.38 192 CYS A O 1
ATOM 1534 N N . GLU A 1 193 ? 0.702 6.652 -14.751 1.00 91.94 193 GLU A N 1
ATOM 1535 C CA . GLU A 1 193 ? 0.002 7.151 -15.946 1.00 91.94 193 GLU A CA 1
ATOM 1536 C C . GLU A 1 193 ? -0.747 8.480 -15.698 1.00 91.94 193 GLU A C 1
ATOM 1538 O O . GLU A 1 193 ? -1.781 8.756 -16.311 1.00 91.94 193 GLU A O 1
ATOM 1543 N N . TYR A 1 194 ? -0.215 9.332 -14.812 1.00 92.94 194 TYR A N 1
ATOM 1544 C CA . TYR A 1 194 ? -0.859 10.575 -14.400 1.00 92.94 194 TYR A CA 1
ATOM 1545 C C . TYR A 1 194 ? 0.096 11.767 -14.450 1.00 92.94 194 TYR A C 1
ATOM 1547 O O . TYR A 1 194 ? 0.699 12.173 -13.457 1.00 92.94 194 TYR A O 1
ATOM 1555 N N . LYS A 1 195 ? 0.205 12.349 -15.648 1.00 92.94 195 LYS A N 1
ATOM 1556 C CA . LYS A 1 195 ? 1.003 13.551 -15.914 1.00 92.94 195 LYS A CA 1
ATOM 1557 C C . LYS A 1 195 ? 0.549 14.737 -15.056 1.00 92.94 195 LYS A C 1
ATOM 1559 O O . LYS A 1 195 ? -0.650 15.004 -14.958 1.00 92.94 195 LYS A O 1
ATOM 1564 N N . ASP A 1 196 ? 1.512 15.483 -14.512 1.00 95.00 196 ASP A N 1
ATOM 1565 C CA . ASP A 1 196 ? 1.302 16.567 -13.544 1.00 95.00 196 ASP A CA 1
ATOM 1566 C C . ASP A 1 196 ? 0.557 16.111 -12.268 1.00 95.00 196 ASP A C 1
ATOM 1568 O O . ASP A 1 196 ? -0.079 16.918 -11.572 1.00 95.00 196 ASP A O 1
ATOM 1572 N N . GLY A 1 197 ? 0.586 14.809 -11.971 1.00 94.88 197 GLY A N 1
ATOM 1573 C CA . GLY A 1 197 ? -0.109 14.199 -10.849 1.00 94.88 197 GLY A CA 1
ATOM 1574 C C . GLY A 1 197 ? 0.270 14.835 -9.515 1.00 94.88 197 GLY A C 1
ATOM 1575 O O . GLY A 1 197 ? -0.628 15.159 -8.735 1.00 94.88 197 GLY A O 1
ATOM 1576 N N . TYR A 1 198 ? 1.552 15.124 -9.265 1.00 95.81 198 TYR A N 1
ATOM 1577 C CA . TYR A 1 198 ? 1.972 15.748 -8.003 1.00 95.81 198 TYR A CA 1
ATOM 1578 C C . TYR A 1 198 ? 1.416 17.164 -7.845 1.00 95.81 198 TYR A C 1
ATOM 1580 O O . TYR A 1 198 ? 0.940 17.538 -6.768 1.00 95.81 198 TYR A O 1
ATOM 1588 N N . ARG A 1 199 ? 1.388 17.943 -8.933 1.00 95.88 199 ARG A N 1
ATOM 1589 C CA . ARG A 1 199 ? 0.786 19.284 -8.944 1.00 95.88 199 ARG A CA 1
ATOM 1590 C C . ARG A 1 199 ? -0.710 19.218 -8.639 1.00 95.88 199 ARG A C 1
ATOM 1592 O O . ARG A 1 199 ? -1.216 20.029 -7.858 1.00 95.88 199 ARG A O 1
ATOM 1599 N N . HIS A 1 200 ? -1.428 18.273 -9.247 1.00 95.44 200 HIS A N 1
ATOM 1600 C CA . HIS A 1 200 ? -2.858 18.086 -8.998 1.00 95.44 200 HIS A CA 1
ATOM 1601 C C . HIS A 1 200 ? -3.132 17.598 -7.575 1.00 95.44 200 HIS A C 1
ATOM 1603 O O . HIS A 1 200 ? -4.006 18.154 -6.909 1.00 95.44 200 HIS A O 1
ATOM 1609 N N . ALA A 1 201 ? -2.357 16.635 -7.080 1.00 95.12 201 ALA A N 1
ATOM 1610 C CA . ALA A 1 201 ? -2.493 16.099 -5.733 1.00 95.12 201 ALA A CA 1
ATOM 1611 C C . ALA A 1 201 ? -2.222 17.178 -4.668 1.00 95.12 201 ALA A C 1
ATOM 1613 O O . ALA A 1 201 ? -3.000 17.326 -3.727 1.00 95.12 201 ALA A O 1
ATOM 1614 N N . ALA A 1 202 ? -1.206 18.027 -4.864 1.00 94.38 202 ALA A N 1
ATOM 1615 C CA . ALA A 1 202 ? -0.936 19.170 -3.991 1.00 94.38 202 ALA A CA 1
ATOM 1616 C C . ALA A 1 202 ? -2.072 20.211 -3.992 1.00 94.38 202 ALA A C 1
ATOM 1618 O O . ALA A 1 202 ? -2.347 20.826 -2.959 1.00 94.38 202 ALA A O 1
ATOM 1619 N N . ARG A 1 203 ? -2.744 20.426 -5.133 1.00 96.00 203 ARG A N 1
ATOM 1620 C CA . ARG A 1 203 ? -3.926 21.301 -5.208 1.00 96.00 203 ARG A CA 1
ATOM 1621 C C . ARG A 1 203 ? -5.108 20.696 -4.452 1.00 96.00 203 ARG A C 1
ATOM 1623 O O . ARG A 1 203 ? -5.676 21.378 -3.608 1.00 96.00 203 ARG A O 1
ATOM 1630 N N . LEU A 1 204 ? -5.431 19.430 -4.718 1.00 95.88 204 LEU A N 1
ATOM 1631 C CA . LEU A 1 204 ? -6.527 18.717 -4.052 1.00 95.88 204 LEU A CA 1
ATOM 1632 C C . LEU A 1 204 ? -6.307 18.641 -2.539 1.00 95.88 204 LEU A C 1
ATOM 1634 O O . LEU A 1 204 ? -7.244 18.837 -1.770 1.00 95.88 204 LEU A O 1
ATOM 1638 N N . TRP A 1 205 ? -5.064 18.443 -2.094 1.00 95.81 205 TRP A N 1
ATOM 1639 C CA . TRP A 1 205 ? -4.742 18.467 -0.672 1.00 95.81 205 TRP A CA 1
ATOM 1640 C C . TRP A 1 205 ? -5.117 19.789 -0.012 1.00 95.81 205 TRP A C 1
ATOM 1642 O O . TRP A 1 205 ? -5.732 19.762 1.041 1.00 95.81 205 TRP A O 1
ATOM 1652 N N . LYS A 1 206 ? -4.839 20.942 -0.634 1.00 96.50 206 LYS A N 1
ATOM 1653 C CA . LYS A 1 206 ? -5.218 22.253 -0.071 1.00 96.50 206 LYS A CA 1
ATOM 1654 C C . LYS A 1 206 ? -6.730 22.415 0.102 1.00 96.50 206 LYS A C 1
ATOM 1656 O O . LYS A 1 206 ? -7.166 23.151 0.981 1.00 96.50 206 LYS A O 1
ATOM 1661 N N . GLU A 1 207 ? -7.522 21.751 -0.735 1.00 97.44 207 GLU A N 1
ATOM 1662 C CA . GLU A 1 207 ? -8.984 21.758 -0.638 1.00 97.44 207 GLU A CA 1
ATOM 1663 C C . GLU A 1 207 ? -9.478 20.847 0.501 1.00 97.44 207 GLU A C 1
ATOM 1665 O O . GLU A 1 207 ? -10.444 21.179 1.186 1.00 97.44 207 GLU A O 1
ATOM 1670 N N . VAL A 1 208 ? -8.792 19.725 0.741 1.00 97.19 208 VAL A N 1
ATOM 1671 C CA . VAL A 1 208 ? -9.153 18.720 1.760 1.00 97.19 208 VAL A CA 1
ATOM 1672 C C . VAL A 1 208 ? -8.547 19.019 3.140 1.00 97.19 208 VAL A C 1
ATOM 1674 O O . VAL A 1 208 ? -9.130 18.661 4.165 1.00 97.19 208 VAL A O 1
ATOM 1677 N N . GLU A 1 209 ? -7.404 19.701 3.192 1.00 97.12 209 GLU A N 1
ATOM 1678 C CA . GLU A 1 209 ? -6.624 20.001 4.398 1.00 97.12 209 GLU A CA 1
ATOM 1679 C C . GLU A 1 209 ? -7.459 20.646 5.521 1.00 97.12 209 GLU A C 1
ATOM 1681 O O . GLU A 1 209 ? -7.326 20.205 6.665 1.00 97.12 209 GLU A O 1
ATOM 1686 N N . PRO A 1 210 ? -8.378 21.602 5.265 1.00 97.94 210 PRO A N 1
ATOM 1687 C CA . PRO A 1 210 ? -9.235 22.145 6.318 1.00 97.94 210 PRO A CA 1
ATOM 1688 C C . PRO A 1 210 ? -10.099 21.078 7.005 1.00 97.94 210 PRO A C 1
ATOM 1690 O O . PRO A 1 210 ? -10.196 21.060 8.233 1.00 97.94 210 PRO A O 1
ATOM 1693 N N . LEU A 1 211 ? -10.681 20.152 6.233 1.00 97.88 211 LEU A N 1
ATOM 1694 C CA . LEU A 1 211 ? -11.482 19.051 6.772 1.00 97.88 211 LEU A CA 1
ATOM 1695 C C . LEU A 1 211 ? -10.607 18.062 7.552 1.00 97.88 211 LEU A C 1
ATOM 1697 O O . LEU A 1 211 ? -10.996 17.615 8.633 1.00 97.88 211 LEU A O 1
ATOM 1701 N N . TYR A 1 212 ? -9.416 17.751 7.035 1.00 98.06 212 TYR A N 1
ATOM 1702 C CA . TYR A 1 212 ? -8.454 16.910 7.744 1.00 98.06 212 TYR A CA 1
ATOM 1703 C C . TYR A 1 212 ? -8.047 17.523 9.087 1.00 98.06 212 TYR A C 1
ATOM 1705 O O . TYR A 1 212 ? -8.054 16.824 10.096 1.00 98.06 212 TYR A O 1
ATOM 1713 N N . ASN A 1 213 ? -7.758 18.824 9.129 1.00 97.81 213 ASN A N 1
ATOM 1714 C CA . ASN A 1 213 ? -7.370 19.521 10.354 1.00 97.81 213 ASN A CA 1
ATOM 1715 C C . ASN A 1 213 ? -8.487 19.498 11.405 1.00 97.81 213 ASN A C 1
ATOM 1717 O O . ASN A 1 213 ? -8.213 19.247 12.578 1.00 97.81 213 ASN A O 1
ATOM 1721 N N . MET A 1 214 ? -9.749 19.669 10.991 1.00 97.44 214 MET A N 1
ATOM 1722 C CA . MET A 1 214 ? -10.901 19.517 11.888 1.00 97.44 214 MET A CA 1
ATOM 1723 C C . MET A 1 214 ? -11.017 18.087 12.434 1.00 97.44 214 MET A C 1
ATOM 1725 O O . MET A 1 214 ? -11.240 17.896 13.632 1.00 97.44 214 MET A O 1
ATOM 1729 N N . LEU A 1 215 ? -10.847 17.074 11.575 1.00 97.69 215 LEU A N 1
ATOM 1730 C CA . LEU A 1 215 ? -10.875 15.673 11.994 1.00 97.69 215 LEU A CA 1
ATOM 1731 C C . LEU A 1 215 ? -9.717 15.351 12.949 1.00 97.69 215 LEU A C 1
ATOM 1733 O O . LEU A 1 215 ? -9.924 14.705 13.975 1.00 97.69 215 LEU A O 1
ATOM 1737 N N . HIS A 1 216 ? -8.508 15.806 12.627 1.00 97.88 216 HIS A N 1
ATOM 1738 C CA . HIS A 1 216 ? -7.311 15.621 13.441 1.00 97.88 216 HIS A CA 1
ATOM 1739 C C . HIS A 1 216 ? -7.487 16.245 14.821 1.00 97.88 216 HIS A C 1
ATOM 1741 O O . HIS A 1 216 ? -7.267 15.567 15.824 1.00 97.88 216 HIS A O 1
ATOM 1747 N N . GLU A 1 217 ? -7.959 17.492 14.892 1.00 96.50 217 GLU A N 1
ATOM 1748 C CA . GLU A 1 217 ? -8.226 18.167 16.159 1.00 96.50 217 GLU A CA 1
ATOM 1749 C C . GLU A 1 217 ? -9.269 17.409 16.989 1.00 96.50 217 GLU A C 1
ATOM 1751 O O . GLU A 1 217 ? -9.035 17.140 18.172 1.00 96.50 217 GLU A O 1
ATOM 1756 N N . PHE A 1 218 ? -10.371 16.987 16.362 1.00 96.12 218 PHE A N 1
ATOM 1757 C CA . PHE A 1 218 ? -11.399 16.173 17.005 1.00 96.12 218 PHE A CA 1
ATOM 1758 C C . PHE A 1 218 ? -10.822 14.877 17.600 1.00 96.12 218 PHE A C 1
ATOM 1760 O O . PHE A 1 218 ? -11.043 14.577 18.778 1.00 96.12 218 PHE A O 1
ATOM 1767 N N . VAL A 1 219 ? -10.053 14.116 16.814 1.00 96.50 219 VAL A N 1
ATOM 1768 C CA . VAL A 1 219 ? -9.446 12.846 17.244 1.00 96.50 219 VAL A CA 1
ATOM 1769 C C . VAL A 1 219 ? -8.409 13.073 18.340 1.00 96.50 219 VAL A C 1
ATOM 1771 O O . VAL A 1 219 ? -8.417 12.363 19.348 1.00 96.50 219 VAL A O 1
ATOM 1774 N N . ARG A 1 220 ? -7.562 14.097 18.202 1.00 96.25 220 ARG A N 1
ATOM 1775 C CA . ARG A 1 220 ? -6.543 14.471 19.189 1.00 96.25 220 ARG A CA 1
ATOM 1776 C C . ARG A 1 220 ? -7.162 14.759 20.555 1.00 96.25 220 ARG A C 1
ATOM 1778 O O . ARG A 1 220 ? -6.727 14.165 21.540 1.00 96.25 220 ARG A O 1
ATOM 1785 N N . ILE A 1 221 ? -8.208 15.588 20.610 1.00 94.69 221 ILE A N 1
ATOM 1786 C CA . ILE A 1 221 ? -8.915 15.929 21.858 1.00 94.69 221 ILE A CA 1
ATOM 1787 C C . ILE A 1 221 ? -9.514 14.672 22.504 1.00 94.69 221 ILE A C 1
ATOM 1789 O O . ILE A 1 221 ? -9.425 14.475 23.719 1.00 94.69 221 ILE A O 1
ATOM 1793 N N . ARG A 1 222 ? -10.113 13.783 21.702 1.00 94.81 222 ARG A N 1
ATOM 1794 C CA . ARG A 1 222 ? -10.697 12.524 22.195 1.00 94.81 222 ARG A CA 1
ATOM 1795 C C . ARG A 1 222 ? -9.636 11.589 22.776 1.00 94.81 222 ARG A C 1
ATOM 1797 O O . ARG A 1 222 ? -9.840 11.054 23.867 1.00 94.81 222 ARG A O 1
ATOM 1804 N N . ILE A 1 223 ? -8.498 11.441 22.099 1.00 95.25 223 ILE A N 1
ATOM 1805 C CA . ILE A 1 223 ? -7.351 10.653 22.574 1.00 95.25 223 ILE A CA 1
ATOM 1806 C C . ILE A 1 223 ? -6.798 11.245 23.875 1.00 95.25 223 ILE A C 1
ATOM 1808 O O . ILE A 1 223 ? -6.636 10.510 24.849 1.00 95.25 223 ILE A O 1
ATOM 1812 N N . GLN A 1 224 ? -6.563 12.561 23.934 1.00 93.50 224 GLN A N 1
ATOM 1813 C CA . GLN A 1 224 ? -6.070 13.242 25.140 1.00 93.50 224 GLN A CA 1
ATOM 1814 C C . GLN A 1 224 ? -6.990 12.995 26.336 1.00 93.50 224 GLN A C 1
ATOM 1816 O O . GLN A 1 224 ? -6.527 12.564 27.395 1.00 93.50 224 GLN A O 1
ATOM 1821 N N . LYS A 1 225 ? -8.305 13.154 26.141 1.00 93.62 225 LYS A N 1
ATOM 1822 C CA . LYS A 1 225 ? -9.314 12.891 27.171 1.00 93.62 225 LYS A CA 1
ATOM 1823 C C . LYS A 1 225 ? -9.324 11.429 27.623 1.00 93.62 225 LYS A C 1
ATOM 1825 O O . LYS A 1 225 ? -9.381 11.170 28.824 1.00 93.62 225 LYS A O 1
ATOM 1830 N N . TYR A 1 226 ? -9.285 10.480 26.687 1.00 94.69 226 TYR A N 1
ATOM 1831 C CA . TYR A 1 226 ? -9.348 9.052 27.002 1.00 94.69 226 TYR A CA 1
ATOM 1832 C C . TYR A 1 226 ? -8.107 8.579 27.772 1.00 94.69 226 TYR A C 1
ATOM 1834 O O . TYR A 1 226 ? -8.225 7.940 28.818 1.00 94.69 226 TYR A O 1
ATOM 1842 N N . TYR A 1 227 ? -6.916 8.937 27.288 1.00 94.00 227 TYR A N 1
ATOM 1843 C CA . TYR A 1 227 ? -5.644 8.523 27.884 1.00 94.00 227 TYR A CA 1
ATOM 1844 C C . TYR A 1 227 ? -5.167 9.431 29.027 1.00 94.00 227 TYR A C 1
ATOM 1846 O O . TYR A 1 227 ? -4.154 9.122 29.653 1.00 94.00 227 TYR A O 1
ATOM 1854 N N . LYS A 1 228 ? -5.890 10.521 29.322 1.00 92.62 228 LYS A N 1
ATOM 1855 C CA . LYS A 1 228 ? -5.538 11.535 30.334 1.00 92.62 228 LYS A CA 1
ATOM 1856 C C . LYS A 1 228 ? -4.143 12.129 30.105 1.00 92.62 228 LYS A C 1
ATOM 1858 O O . LYS A 1 228 ? -3.367 12.312 31.040 1.00 92.62 228 LYS A O 1
ATOM 1863 N N . ILE A 1 229 ? -3.825 12.386 28.840 1.00 87.12 229 ILE A N 1
ATOM 1864 C CA . ILE A 1 229 ? -2.575 13.019 28.412 1.00 87.12 229 ILE A CA 1
ATOM 1865 C C . ILE A 1 229 ? -2.780 14.537 28.464 1.00 87.12 229 ILE A C 1
ATOM 1867 O O . ILE A 1 229 ? -3.863 15.013 28.139 1.00 87.12 229 ILE A O 1
ATOM 1871 N N . ALA A 1 230 ? -1.760 15.292 28.877 1.00 80.56 230 ALA A N 1
ATOM 1872 C CA . ALA A 1 230 ? -1.837 16.749 28.949 1.00 80.56 230 ALA A CA 1
ATOM 1873 C C . ALA A 1 230 ? -2.188 17.392 27.590 1.00 80.56 230 ALA A C 1
ATOM 1875 O O . ALA A 1 230 ? -1.783 16.913 26.529 1.00 80.56 230 ALA A O 1
ATOM 1876 N N . ASP A 1 231 ? -2.880 18.532 27.626 1.00 71.25 231 ASP A N 1
ATOM 1877 C CA . ASP A 1 231 ? -3.357 19.242 26.426 1.00 71.25 231 ASP A CA 1
ATOM 1878 C C . ASP A 1 231 ? -2.232 19.906 25.604 1.00 71.25 231 ASP A C 1
ATOM 1880 O O . ASP A 1 231 ? -2.477 20.536 24.577 1.00 71.25 231 ASP A O 1
ATOM 1884 N N . ASN A 1 232 ? -0.973 19.762 26.021 1.00 66.88 232 ASN A N 1
ATOM 1885 C CA . ASN A 1 232 ? 0.183 20.408 25.399 1.00 66.88 232 ASN A CA 1
ATOM 1886 C C . ASN A 1 232 ? 0.671 19.733 24.102 1.00 66.88 232 ASN A C 1
ATOM 1888 O O . ASN A 1 232 ? 1.546 20.278 23.428 1.00 66.88 232 ASN A O 1
ATOM 1892 N N . TYR A 1 233 ? 0.127 18.574 23.726 1.00 72.25 233 TYR A N 1
ATOM 1893 C CA . TYR A 1 233 ? 0.489 17.907 22.475 1.00 72.25 233 TYR A CA 1
ATOM 1894 C C . TYR A 1 233 ? -0.279 18.497 21.288 1.00 72.25 233 TYR A C 1
ATOM 1896 O O . TYR A 1 233 ? -1.503 18.398 21.204 1.00 72.25 233 TYR A O 1
ATOM 1904 N N . THR A 1 234 ? 0.442 19.077 20.327 1.00 84.19 234 THR A N 1
ATOM 1905 C CA . THR A 1 234 ? -0.118 19.480 19.023 1.00 84.19 234 THR A CA 1
ATOM 1906 C C . THR A 1 234 ? -0.146 18.336 18.012 1.00 84.19 234 THR A C 1
ATOM 1908 O O . THR A 1 234 ? -0.938 18.370 17.077 1.00 84.19 234 THR A O 1
ATOM 1911 N N . SER A 1 235 ? 0.661 17.297 18.227 1.00 93.62 235 SER A N 1
ATOM 1912 C CA . SER A 1 235 ? 0.761 16.123 17.357 1.00 93.62 235 SER A CA 1
ATOM 1913 C C . SER A 1 235 ? 0.369 14.855 18.104 1.00 93.62 235 SER A C 1
ATOM 1915 O O . SER A 1 235 ? 0.711 14.690 19.275 1.00 93.62 235 SER A O 1
ATOM 1917 N N . ILE A 1 236 ? -0.336 13.949 17.428 1.00 96.44 236 ILE A N 1
ATOM 1918 C CA . ILE A 1 236 ? -0.784 12.685 18.018 1.00 96.44 236 ILE A CA 1
ATOM 1919 C C . ILE A 1 236 ? 0.381 11.684 17.969 1.00 96.44 236 ILE A C 1
ATOM 1921 O O . ILE A 1 236 ? 0.930 11.453 16.889 1.00 96.44 236 ILE A O 1
ATOM 1925 N N . PRO A 1 237 ? 0.786 11.067 19.095 1.00 96.44 237 PRO A N 1
ATOM 1926 C CA . PRO A 1 237 ? 1.717 9.948 19.047 1.00 96.44 237 PRO A CA 1
ATOM 1927 C C . PRO A 1 237 ? 1.153 8.814 18.181 1.00 96.44 237 PRO A C 1
ATOM 1929 O O . PRO A 1 237 ? 0.062 8.312 18.455 1.00 96.44 237 PRO A O 1
ATOM 1932 N N . VAL A 1 238 ? 1.878 8.412 17.135 1.00 96.94 238 VAL A N 1
ATOM 1933 C CA . VAL A 1 238 ? 1.360 7.520 16.077 1.00 96.94 238 VAL A CA 1
ATOM 1934 C C . VAL A 1 238 ? 0.847 6.181 16.619 1.00 96.94 238 VAL A C 1
ATOM 1936 O O . VAL A 1 238 ? -0.187 5.680 16.185 1.00 96.94 238 VAL A O 1
ATOM 1939 N N . TYR A 1 239 ? 1.491 5.651 17.658 1.00 96.12 239 TYR A N 1
ATOM 1940 C CA . TYR A 1 239 ? 1.110 4.402 18.321 1.00 96.12 239 TYR A CA 1
ATOM 1941 C C . TYR A 1 239 ? -0.233 4.457 19.068 1.00 96.12 239 TYR A C 1
ATOM 1943 O O . TYR A 1 239 ? -0.718 3.419 19.515 1.00 96.12 239 TYR A O 1
ATOM 1951 N N . LEU A 1 240 ? -0.845 5.636 19.222 1.00 97.00 240 LEU A N 1
ATOM 1952 C CA . LEU A 1 240 ? -2.189 5.800 19.789 1.00 97.00 240 LEU A CA 1
ATOM 1953 C C . LEU A 1 240 ? -3.299 5.753 18.732 1.00 97.00 240 LEU A C 1
ATOM 1955 O O . LEU A 1 240 ? -4.466 5.814 19.101 1.00 97.00 240 LEU A O 1
ATOM 1959 N N . LEU A 1 241 ? -2.958 5.656 17.444 1.00 96.88 241 LEU A N 1
ATOM 1960 C CA . LEU A 1 241 ? -3.921 5.675 16.337 1.00 96.88 241 LEU A CA 1
ATOM 1961 C C . LEU A 1 241 ? -4.397 4.276 15.920 1.00 96.88 241 LEU A C 1
ATOM 1963 O O . LEU A 1 241 ? -5.283 4.153 15.082 1.00 96.88 241 LEU A O 1
ATOM 1967 N N . GLY A 1 242 ? -3.827 3.217 16.501 1.00 94.00 242 GLY A N 1
ATOM 1968 C CA . GLY A 1 242 ? -4.213 1.835 16.207 1.00 94.00 242 GLY A CA 1
ATOM 1969 C C . GLY A 1 242 ? -3.725 1.301 14.854 1.00 94.00 242 GLY A C 1
ATOM 1970 O O . GLY A 1 242 ? -4.150 0.225 14.442 1.00 94.00 242 GLY A O 1
ATOM 1971 N N . SER A 1 243 ? -2.812 2.010 14.185 1.00 92.38 243 SER A N 1
ATOM 1972 C CA . SER A 1 243 ? -2.139 1.579 12.954 1.00 92.38 243 SER A CA 1
ATOM 1973 C C . SER A 1 243 ? -0.638 1.872 13.009 1.00 92.38 243 SER A C 1
ATOM 1975 O O . SER A 1 243 ? -0.186 2.693 13.807 1.00 92.38 243 SER A O 1
ATOM 1977 N N . ASN A 1 244 ? 0.147 1.186 12.170 1.00 90.69 244 ASN A N 1
ATOM 1978 C CA . ASN A 1 244 ? 1.611 1.303 12.167 1.00 90.69 244 ASN A CA 1
ATOM 1979 C C . ASN A 1 244 ? 2.078 2.729 11.814 1.00 90.69 244 ASN A C 1
ATOM 1981 O O . ASN A 1 244 ? 2.909 3.311 12.510 1.00 90.69 244 ASN A O 1
ATOM 1985 N N . PHE A 1 245 ? 1.481 3.307 10.765 1.00 95.12 245 PHE A N 1
ATOM 1986 C CA . PHE A 1 245 ? 1.866 4.608 10.206 1.00 95.12 245 PHE A CA 1
ATOM 1987 C C . PHE A 1 245 ? 0.866 5.734 10.497 1.00 95.12 245 PHE A C 1
ATOM 1989 O O . PHE A 1 245 ? 1.086 6.876 10.091 1.00 95.12 245 PHE A O 1
ATOM 1996 N N . GLY A 1 246 ? -0.238 5.446 11.193 1.00 96.00 246 GLY A N 1
ATOM 1997 C CA . GLY A 1 246 ? -1.313 6.419 11.397 1.00 96.00 246 GLY A CA 1
ATOM 1998 C C . GLY A 1 246 ? -2.141 6.684 10.136 1.00 96.00 246 GLY A C 1
ATOM 1999 O O . GLY A 1 246 ? -2.697 7.771 10.005 1.00 96.00 246 GLY A O 1
ATOM 2000 N N . THR A 1 247 ? -2.191 5.735 9.200 1.00 95.50 247 THR A N 1
ATOM 2001 C CA . THR A 1 247 ? -2.950 5.819 7.937 1.00 95.50 247 THR A CA 1
ATOM 2002 C C . THR A 1 247 ? -4.390 5.322 8.064 1.00 95.50 247 THR A C 1
ATOM 2004 O O . THR A 1 247 ? -5.215 5.622 7.211 1.00 95.50 247 THR A O 1
ATOM 2007 N N . ASP A 1 248 ? -4.705 4.592 9.133 1.00 95.31 248 ASP A N 1
ATOM 2008 C CA . ASP A 1 248 ? -6.054 4.136 9.469 1.00 95.31 248 ASP A CA 1
ATOM 2009 C C . ASP A 1 248 ? -6.294 4.356 10.964 1.00 95.31 248 ASP A C 1
ATOM 2011 O O . ASP A 1 248 ? -5.503 3.895 11.792 1.00 95.31 248 ASP A O 1
ATOM 2015 N N . TRP A 1 249 ? -7.351 5.091 11.312 1.00 96.94 249 TRP A N 1
ATOM 2016 C CA . TRP A 1 249 ? -7.732 5.369 12.702 1.00 96.94 249 TRP A CA 1
ATOM 2017 C C . TRP A 1 249 ? -9.009 4.621 13.114 1.00 96.94 249 TRP A C 1
ATOM 2019 O O . TRP A 1 249 ? -9.540 4.833 14.204 1.00 96.94 249 TRP A O 1
ATOM 2029 N N . SE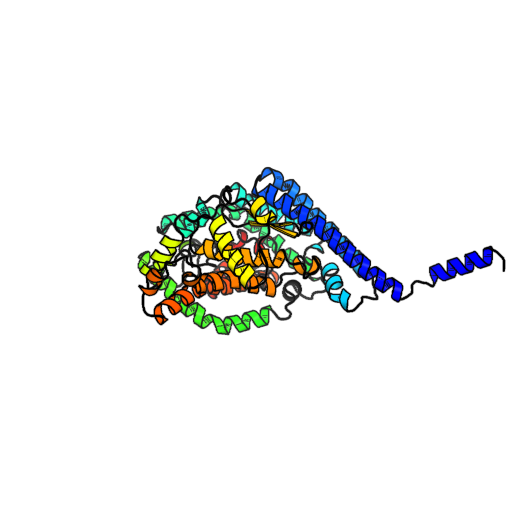R A 1 250 ? -9.525 3.723 12.275 1.00 94.19 250 SER A N 1
ATOM 2030 C CA . SER A 1 250 ? -10.740 2.957 12.571 1.00 94.19 250 SER A CA 1
ATOM 2031 C C . SER A 1 250 ? -10.614 2.047 13.794 1.00 94.19 250 SER A C 1
ATOM 2033 O O . SER A 1 250 ? -11.587 1.849 14.519 1.00 94.19 250 SER A O 1
ATOM 2035 N N . ALA A 1 251 ? -9.410 1.555 14.090 1.00 93.44 251 ALA A N 1
ATOM 2036 C CA . ALA A 1 251 ? -9.151 0.690 15.240 1.00 93.44 251 ALA A CA 1
ATOM 2037 C C . ALA A 1 251 ? -9.351 1.382 16.604 1.00 93.44 251 ALA A C 1
ATOM 2039 O O . ALA A 1 251 ? -9.462 0.711 17.634 1.00 93.44 251 ALA A O 1
ATOM 2040 N N . ILE A 1 252 ? -9.404 2.718 16.629 1.00 94.94 252 ILE A N 1
ATOM 2041 C CA . ILE A 1 252 ? -9.680 3.513 17.835 1.00 94.94 252 ILE A CA 1
ATOM 2042 C C . ILE A 1 252 ? -11.094 4.101 17.847 1.00 94.94 252 ILE A C 1
ATOM 2044 O O . ILE A 1 252 ? -11.408 4.931 18.703 1.00 94.94 252 ILE A O 1
ATOM 2048 N N . ALA A 1 253 ? -11.970 3.663 16.938 1.00 92.94 253 ALA A N 1
ATOM 2049 C CA . ALA A 1 253 ? -13.338 4.158 16.839 1.00 92.94 253 ALA A CA 1
ATOM 2050 C C . ALA A 1 253 ? -14.111 4.064 18.174 1.00 92.94 253 ALA A C 1
ATOM 2052 O O . ALA A 1 253 ? -14.822 5.013 18.507 1.00 92.94 253 ALA A O 1
ATOM 2053 N N . ASN A 1 254 ? -13.892 3.032 19.009 1.00 90.31 254 ASN A N 1
ATOM 2054 C CA . ASN A 1 254 ? -14.512 2.946 20.348 1.00 90.31 254 ASN A CA 1
ATOM 2055 C C . ASN A 1 254 ? -14.281 4.164 21.239 1.00 90.31 254 ASN A C 1
ATOM 2057 O O . ASN A 1 254 ? -15.138 4.479 22.063 1.00 90.31 254 ASN A O 1
ATOM 2061 N N . ILE A 1 255 ? -13.105 4.784 21.158 1.00 92.62 255 ILE A N 1
ATOM 2062 C CA . ILE A 1 255 ? -12.712 5.831 22.108 1.00 92.62 255 ILE A CA 1
ATOM 2063 C C . ILE A 1 255 ? -12.940 7.240 21.557 1.00 92.62 255 ILE A C 1
ATOM 2065 O O . ILE A 1 255 ? -12.985 8.198 22.332 1.00 92.62 255 ILE A O 1
ATOM 2069 N N . ILE A 1 256 ? -13.105 7.379 20.238 1.00 92.31 256 ILE A N 1
ATOM 2070 C CA . ILE A 1 256 ? -13.288 8.681 19.583 1.00 92.31 256 ILE A CA 1
ATOM 2071 C C . ILE A 1 256 ? -14.726 8.948 19.147 1.00 92.31 256 ILE A C 1
ATOM 2073 O O . ILE A 1 256 ? -15.128 10.114 19.117 1.00 92.31 256 ILE A O 1
ATOM 2077 N N . LEU A 1 257 ? -15.512 7.911 18.836 1.00 87.06 257 LEU A N 1
ATOM 2078 C CA . LEU A 1 257 ? -16.871 8.111 18.349 1.00 87.06 257 LEU A CA 1
ATOM 2079 C C . LEU A 1 257 ? -17.751 8.764 19.432 1.00 87.06 257 LEU A C 1
ATOM 2081 O O . LEU A 1 257 ? -17.724 8.346 20.593 1.00 87.06 257 LEU A O 1
ATOM 2085 N N . PRO A 1 258 ? -18.567 9.778 19.082 1.00 80.94 258 PRO A N 1
ATOM 2086 C CA . PRO A 1 258 ? -19.503 10.396 20.024 1.00 80.94 258 PRO A CA 1
ATOM 2087 C C . PRO A 1 258 ? -20.556 9.420 20.565 1.00 80.94 258 PRO A C 1
ATOM 2089 O O . PRO A 1 258 ? -21.091 9.646 21.648 1.00 80.94 258 PRO A O 1
ATOM 2092 N N . HIS A 1 259 ? -20.818 8.340 19.825 1.00 73.75 259 HIS A N 1
ATOM 2093 C CA . HIS A 1 259 ? -21.891 7.384 20.067 1.00 73.75 259 HIS A CA 1
ATOM 2094 C C . HIS A 1 259 ? -21.326 5.983 20.367 1.00 73.75 259 HIS A C 1
ATOM 2096 O O . HIS A 1 259 ? -21.234 5.143 19.470 1.00 73.75 259 HIS A O 1
ATOM 2102 N N . PRO A 1 260 ? -20.931 5.705 21.622 1.00 74.44 260 PRO A N 1
ATOM 2103 C CA . PRO A 1 260 ? -20.264 4.452 21.983 1.00 74.44 260 PRO A CA 1
ATOM 2104 C C . PRO A 1 260 ? -21.152 3.210 21.804 1.00 74.44 260 PRO A C 1
ATOM 2106 O O . PRO A 1 260 ? -20.633 2.123 21.571 1.00 74.44 260 PRO A O 1
ATOM 2109 N N . GLN A 1 261 ? -22.478 3.366 21.879 1.00 73.06 261 GLN A N 1
ATOM 2110 C CA . GLN A 1 261 ? -23.435 2.270 21.698 1.00 73.06 261 GLN A CA 1
ATOM 2111 C C . GLN A 1 261 ? -23.412 1.713 20.266 1.00 73.06 261 GLN A C 1
ATOM 2113 O O . GLN A 1 261 ? -23.365 0.501 20.089 1.00 73.06 261 GLN A O 1
ATOM 2118 N N . LEU A 1 262 ? -23.337 2.589 19.260 1.00 74.62 262 LEU A N 1
ATOM 2119 C CA . LEU A 1 262 ? -23.264 2.192 17.853 1.00 74.62 262 LEU A CA 1
ATOM 2120 C C . LEU A 1 262 ? -22.047 1.310 17.575 1.00 74.62 262 LEU A C 1
ATOM 2122 O O . LEU A 1 262 ? -22.131 0.256 16.953 1.00 74.62 262 LEU A O 1
ATOM 2126 N N . TYR A 1 263 ? -20.890 1.758 18.058 1.00 79.81 263 TYR A N 1
ATOM 2127 C CA . TYR A 1 263 ? -19.656 1.016 17.876 1.00 79.81 263 TYR A CA 1
ATOM 2128 C C . TYR A 1 263 ? -19.698 -0.329 18.608 1.00 79.81 263 TYR A C 1
ATOM 2130 O O . TYR A 1 263 ? -19.217 -1.325 18.078 1.00 79.81 263 TYR A O 1
ATOM 2138 N N . LYS A 1 264 ? -20.325 -0.381 19.788 1.00 80.38 264 LYS A N 1
ATOM 2139 C CA . LYS A 1 264 ? -20.523 -1.627 20.530 1.00 80.38 264 LYS A CA 1
ATOM 2140 C C . LYS A 1 264 ? -21.360 -2.639 19.741 1.00 80.38 264 LYS A C 1
ATOM 2142 O O . LYS A 1 264 ? -21.018 -3.812 19.738 1.00 80.38 264 LYS A O 1
ATOM 2147 N N . GLU A 1 265 ? -22.407 -2.200 19.049 1.00 77.88 265 GLU A N 1
ATOM 2148 C CA . GLU A 1 265 ? -23.222 -3.073 18.191 1.00 77.88 265 GLU A CA 1
ATOM 2149 C C . GLU A 1 265 ? -22.432 -3.601 16.991 1.00 77.88 265 GLU A C 1
ATOM 2151 O O . GLU A 1 265 ? -22.508 -4.788 16.682 1.00 77.88 265 GLU A O 1
ATOM 2156 N N . ILE A 1 266 ? -21.617 -2.751 16.355 1.00 82.31 266 ILE A N 1
ATOM 2157 C CA . ILE A 1 266 ? -20.689 -3.175 15.295 1.00 82.31 266 ILE A CA 1
ATOM 2158 C C . ILE A 1 266 ? -19.699 -4.214 15.840 1.00 82.31 266 ILE A C 1
ATOM 2160 O O . ILE A 1 266 ? -19.481 -5.251 15.216 1.00 82.31 266 ILE A O 1
ATOM 2164 N N . GLU A 1 267 ? -19.111 -3.973 17.015 1.00 84.25 267 GLU A N 1
ATOM 2165 C CA . GLU A 1 267 ? -18.215 -4.939 17.656 1.00 84.25 267 GLU A CA 1
ATOM 2166 C C . GLU A 1 267 ? -18.928 -6.252 17.984 1.00 84.25 267 GLU A C 1
ATOM 2168 O O . GLU A 1 267 ? -18.363 -7.315 17.746 1.00 84.25 267 GLU A O 1
ATOM 2173 N N . GLU A 1 268 ? -20.152 -6.203 18.512 1.00 83.69 268 GLU A N 1
ATOM 2174 C CA . GLU A 1 268 ? -20.961 -7.384 18.824 1.00 83.69 268 GLU A CA 1
ATOM 2175 C C . GLU A 1 268 ? -21.318 -8.182 17.560 1.00 83.69 268 GLU A C 1
ATOM 2177 O O . GLU A 1 268 ? -21.231 -9.408 17.587 1.00 83.69 268 GLU A O 1
ATOM 2182 N N . ALA A 1 269 ? -21.627 -7.508 16.449 1.00 81.81 269 ALA A N 1
ATOM 2183 C CA . ALA A 1 269 ? -21.898 -8.124 15.149 1.00 81.81 269 ALA A CA 1
ATOM 2184 C C . ALA A 1 269 ? -20.674 -8.836 14.552 1.00 81.81 269 ALA A C 1
ATOM 2186 O O . ALA A 1 269 ? -20.773 -9.936 14.000 1.00 81.81 269 ALA A O 1
ATOM 2187 N N . LEU A 1 270 ? -19.504 -8.206 14.666 1.00 86.75 270 LEU A N 1
ATOM 2188 C CA . LEU A 1 270 ? -18.236 -8.739 14.168 1.00 86.75 270 LEU A CA 1
ATOM 2189 C C . LEU A 1 270 ? -17.648 -9.813 15.094 1.00 86.75 270 LEU A C 1
ATOM 2191 O O . LEU A 1 270 ? -16.833 -10.640 14.674 1.00 86.75 270 LEU A O 1
ATOM 2195 N N . LYS A 1 271 ? -18.067 -9.839 16.361 1.00 86.56 271 LYS A N 1
ATOM 2196 C CA . LYS A 1 271 ? -17.563 -10.777 17.361 1.00 86.56 271 LYS A CA 1
ATOM 2197 C C . LYS A 1 271 ? -17.896 -12.219 16.986 1.00 86.56 271 LYS A C 1
ATOM 2199 O O . LYS A 1 271 ? -19.049 -12.606 16.851 1.00 86.56 271 LYS A O 1
ATOM 2204 N N . GLY A 1 272 ? -16.858 -13.049 16.912 1.00 86.00 272 GLY A N 1
ATOM 2205 C CA . GLY A 1 272 ? -16.996 -14.479 16.623 1.00 86.00 272 GLY A CA 1
ATOM 2206 C C . GLY A 1 272 ? -17.160 -14.808 15.139 1.00 86.00 272 GLY A C 1
ATOM 2207 O O . GLY A 1 272 ? -17.202 -15.988 14.802 1.00 86.00 272 GLY A O 1
ATOM 2208 N N . GLN A 1 273 ? -17.194 -13.802 14.259 1.00 89.75 273 GLN A N 1
ATOM 2209 C CA . GLN A 1 273 ? -17.094 -14.025 12.822 1.00 89.75 273 GLN A CA 1
ATOM 2210 C C . GLN A 1 273 ? -15.684 -14.501 12.460 1.00 89.75 273 GLN A C 1
ATOM 2212 O O . GLN A 1 273 ? -14.681 -14.069 13.035 1.00 89.75 273 GLN A O 1
ATOM 2217 N N . SER A 1 274 ? -15.614 -15.390 11.479 1.00 93.06 274 SER A N 1
ATOM 2218 C CA . SER A 1 274 ? -14.375 -15.796 10.824 1.00 93.06 274 SER A CA 1
ATOM 2219 C C . SER A 1 274 ? -14.064 -14.878 9.644 1.00 93.06 274 SER A C 1
ATOM 2221 O O . SER A 1 274 ? -14.965 -14.337 9.003 1.00 93.06 274 SER A O 1
ATOM 2223 N N . VAL A 1 275 ? -12.781 -14.751 9.304 1.00 93.88 275 VAL A N 1
ATOM 2224 C CA . VAL A 1 275 ? -12.332 -14.025 8.103 1.00 93.88 275 VAL A CA 1
ATOM 2225 C C . VAL A 1 275 ? -13.021 -14.552 6.841 1.00 93.88 275 VAL A C 1
ATOM 2227 O O . VAL A 1 275 ? -13.436 -13.769 5.991 1.00 93.88 275 VAL A O 1
ATOM 2230 N N . GLU A 1 276 ? -13.207 -15.872 6.744 1.00 95.06 276 GLU A N 1
ATOM 2231 C CA . GLU A 1 276 ? -13.912 -16.498 5.625 1.00 95.06 276 GLU A CA 1
ATOM 2232 C C . GLU A 1 276 ? -15.351 -15.973 5.489 1.00 95.06 276 GLU A C 1
ATOM 2234 O O . GLU A 1 276 ? -15.779 -15.641 4.385 1.00 95.06 276 GLU A O 1
ATOM 2239 N N . GLN A 1 277 ? -16.093 -15.843 6.597 1.00 92.88 277 GLN A N 1
ATOM 2240 C CA . GLN A 1 277 ? -17.451 -15.284 6.581 1.00 92.88 277 GLN A CA 1
ATOM 2241 C C . GLN A 1 277 ? -17.467 -13.834 6.091 1.00 92.88 277 GLN A C 1
ATOM 2243 O O . GLN A 1 277 ? -18.350 -13.470 5.315 1.00 92.88 277 GLN A O 1
ATOM 2248 N N . ILE A 1 278 ? -16.477 -13.025 6.476 1.00 93.94 278 ILE A N 1
ATOM 2249 C CA . ILE A 1 278 ? -16.380 -11.637 6.009 1.00 93.94 278 ILE A CA 1
ATOM 2250 C C . ILE A 1 278 ? -16.053 -11.577 4.512 1.00 93.94 278 ILE A C 1
ATOM 2252 O O . ILE A 1 278 ? -16.672 -10.800 3.793 1.00 93.94 278 ILE A O 1
ATOM 2256 N N . PHE A 1 279 ? -15.178 -12.444 3.991 1.00 96.44 279 PHE A N 1
ATOM 2257 C CA . PHE A 1 279 ? -14.974 -12.534 2.539 1.00 96.44 279 PHE A CA 1
ATOM 2258 C C . PHE A 1 279 ? -16.249 -12.958 1.798 1.00 96.44 279 PHE A C 1
ATOM 2260 O O . PHE A 1 279 ? -16.493 -12.487 0.689 1.00 96.44 279 PHE A O 1
ATOM 2267 N N . ARG A 1 280 ? -17.081 -13.833 2.386 1.00 94.38 280 ARG A N 1
ATOM 2268 C CA . ARG A 1 280 ? -18.352 -14.258 1.768 1.00 94.38 280 ARG A CA 1
ATOM 2269 C C . ARG A 1 280 ? -19.341 -13.104 1.709 1.00 94.38 280 ARG A C 1
ATOM 2271 O O . ARG A 1 280 ? -20.050 -12.959 0.713 1.00 94.38 280 ARG A O 1
ATOM 2278 N N . LEU A 1 281 ? -19.359 -12.270 2.747 1.00 91.62 281 LEU A N 1
ATOM 2279 C CA . LEU A 1 281 ? -20.096 -11.019 2.691 1.00 91.62 281 LEU A CA 1
ATOM 2280 C C . LEU A 1 281 ? -19.551 -10.123 1.578 1.00 91.62 281 LEU A C 1
ATOM 2282 O O . LEU A 1 281 ? -20.321 -9.676 0.734 1.00 91.62 281 LEU A O 1
ATOM 2286 N N . ALA A 1 282 ? -18.246 -9.864 1.570 1.00 93.88 282 ALA A N 1
ATOM 2287 C CA . ALA A 1 282 ? -17.637 -8.947 0.617 1.00 93.88 282 ALA A CA 1
ATOM 2288 C C . ALA A 1 282 ? -17.862 -9.391 -0.843 1.00 93.88 282 ALA A C 1
ATOM 2290 O O . ALA A 1 282 ? -18.124 -8.558 -1.708 1.00 93.88 282 ALA A O 1
ATOM 2291 N N . GLU A 1 283 ? -17.881 -10.703 -1.106 1.00 95.00 283 GLU A N 1
ATOM 2292 C CA . GLU A 1 283 ? -18.252 -11.275 -2.408 1.00 95.00 283 GLU A CA 1
ATOM 2293 C C . GLU A 1 283 ? -19.698 -10.939 -2.831 1.00 95.00 283 GLU A C 1
ATOM 2295 O O . GLU A 1 283 ? -20.002 -10.855 -4.022 1.00 95.00 283 GLU A O 1
ATOM 2300 N N . THR A 1 284 ? -20.613 -10.725 -1.883 1.00 91.81 284 THR A N 1
ATOM 2301 C CA . THR A 1 284 ? -21.978 -10.276 -2.208 1.00 91.81 284 THR A CA 1
ATOM 2302 C C . THR A 1 284 ? -21.929 -8.891 -2.851 1.00 91.81 284 THR A C 1
ATOM 2304 O O . THR A 1 284 ? -22.494 -8.700 -3.927 1.00 91.81 284 THR A O 1
ATOM 2307 N N . SER A 1 285 ? -21.149 -7.968 -2.279 1.00 89.06 285 SER A N 1
ATOM 2308 C CA . SER A 1 285 ? -20.949 -6.627 -2.840 1.00 89.06 285 SER A CA 1
ATOM 2309 C C . SER A 1 285 ? -20.256 -6.661 -4.206 1.00 89.06 285 SER A C 1
ATOM 2311 O O . SER A 1 285 ? -20.684 -5.963 -5.123 1.00 89.06 285 SER A O 1
ATOM 2313 N N . THR A 1 286 ? -19.233 -7.503 -4.401 1.00 93.25 286 THR A N 1
ATOM 2314 C CA . THR A 1 286 ? -18.565 -7.612 -5.715 1.00 93.25 286 THR A CA 1
ATOM 2315 C C . THR A 1 286 ? -19.524 -8.119 -6.798 1.00 93.25 286 THR A C 1
ATOM 2317 O O . THR A 1 286 ? -19.477 -7.656 -7.940 1.00 93.25 286 THR A O 1
ATOM 2320 N N . ARG A 1 287 ? -20.437 -9.040 -6.458 1.00 93.19 287 ARG A N 1
ATOM 2321 C CA . ARG A 1 287 ? -21.469 -9.543 -7.382 1.00 93.19 287 ARG A CA 1
ATOM 2322 C C . ARG A 1 287 ? -22.524 -8.491 -7.705 1.00 93.19 287 ARG A C 1
ATOM 2324 O O . ARG A 1 287 ? -22.896 -8.365 -8.869 1.00 93.19 287 ARG A O 1
ATOM 2331 N N . GLU A 1 288 ? -22.979 -7.731 -6.714 1.00 90.62 288 GLU A N 1
ATOM 2332 C CA . GLU A 1 288 ? -23.951 -6.646 -6.906 1.00 90.62 288 GLU A CA 1
ATOM 2333 C C . GLU A 1 288 ? -23.396 -5.527 -7.794 1.00 90.62 288 GLU A C 1
ATOM 2335 O O . GLU A 1 288 ? -24.093 -5.042 -8.687 1.00 90.62 288 GLU A O 1
ATOM 2340 N N . LEU A 1 289 ? -22.109 -5.204 -7.640 1.00 90.88 289 LEU A N 1
ATOM 2341 C CA . LEU A 1 289 ? -21.377 -4.283 -8.516 1.00 90.88 289 LEU A CA 1
ATOM 2342 C C . LEU A 1 289 ? -21.056 -4.868 -9.900 1.00 90.88 289 LEU A C 1
ATOM 2344 O O . LEU A 1 289 ? -20.461 -4.187 -10.730 1.00 90.88 289 LEU A O 1
ATOM 2348 N N . ARG A 1 290 ? -21.434 -6.126 -10.166 1.00 91.88 290 ARG A N 1
ATOM 2349 C CA . ARG A 1 290 ? -21.128 -6.864 -11.403 1.00 91.88 290 ARG A CA 1
ATOM 2350 C C . ARG A 1 290 ? -19.627 -7.012 -11.687 1.00 91.88 290 ARG A C 1
ATOM 2352 O O . ARG A 1 290 ? -19.242 -7.240 -12.830 1.00 91.88 290 ARG A O 1
ATOM 2359 N N . LEU A 1 291 ? -18.793 -6.962 -10.648 1.00 91.00 291 LEU A N 1
ATOM 2360 C CA . LEU A 1 291 ? -17.362 -7.270 -10.738 1.00 91.00 291 LEU A CA 1
ATOM 2361 C C . LEU A 1 291 ? -17.096 -8.784 -10.752 1.00 91.00 291 LEU A C 1
ATOM 2363 O O . LEU A 1 291 ? -16.041 -9.227 -11.192 1.00 91.00 291 LEU A O 1
ATOM 2367 N N . GLY A 1 292 ? -18.071 -9.587 -10.322 1.00 91.38 292 GLY A N 1
ATOM 2368 C CA . GLY A 1 292 ? -18.005 -11.046 -10.350 1.00 91.38 292 GLY A CA 1
ATOM 2369 C C . GLY A 1 292 ? -17.770 -11.673 -8.975 1.00 91.38 292 GLY A C 1
ATOM 2370 O O . GLY A 1 292 ? -17.804 -11.011 -7.938 1.00 91.38 292 GLY A O 1
ATOM 2371 N N . SER A 1 293 ? -17.607 -12.997 -8.969 1.00 94.06 293 SER A N 1
ATOM 2372 C CA . SER A 1 293 ? -17.288 -13.789 -7.775 1.00 94.06 293 SER A CA 1
ATOM 2373 C C . SER A 1 293 ? -15.786 -13.789 -7.486 1.00 94.06 293 SER A C 1
ATOM 2375 O O . SER A 1 293 ? -14.996 -13.697 -8.422 1.00 94.06 293 SER A O 1
ATOM 2377 N N . LEU A 1 294 ? -15.386 -14.063 -6.242 1.00 95.81 294 LEU A N 1
ATOM 2378 C CA . LEU A 1 294 ? -13.967 -14.282 -5.908 1.00 95.81 294 LEU A CA 1
ATOM 2379 C C . LEU A 1 294 ? -13.414 -15.579 -6.534 1.00 95.81 294 LEU A C 1
ATOM 2381 O O . LEU A 1 294 ? -12.211 -15.722 -6.725 1.00 95.81 294 LEU A O 1
ATOM 2385 N N . GLY A 1 295 ? -14.299 -16.509 -6.909 1.00 94.62 295 GLY A N 1
ATOM 2386 C CA . GLY A 1 295 ? -13.960 -17.717 -7.664 1.00 94.62 295 GLY A CA 1
ATOM 2387 C C . GLY A 1 295 ? -13.699 -18.947 -6.789 1.00 94.62 295 GLY A C 1
ATOM 2388 O O . GLY A 1 295 ? -13.377 -18.863 -5.606 1.00 94.62 295 GLY A O 1
ATOM 2389 N N . LYS A 1 296 ? -13.857 -20.146 -7.367 1.00 95.81 296 LYS A N 1
ATOM 2390 C CA . LYS A 1 296 ? -13.712 -21.417 -6.625 1.00 95.81 296 LYS A CA 1
ATOM 2391 C C . LYS A 1 296 ? -12.289 -21.638 -6.103 1.00 95.81 296 LYS A C 1
ATOM 2393 O O . LYS A 1 296 ? -12.125 -22.198 -5.021 1.00 95.81 296 LYS A O 1
ATOM 2398 N N . GLN A 1 297 ? -11.280 -21.213 -6.866 1.00 96.12 297 GLN A N 1
ATOM 2399 C CA . GLN A 1 297 ? -9.878 -21.368 -6.478 1.00 96.12 297 GLN A CA 1
ATOM 2400 C C . GLN A 1 297 ? -9.521 -20.484 -5.281 1.00 96.12 297 GLN A C 1
ATOM 2402 O O . GLN A 1 297 ? -8.860 -20.984 -4.376 1.00 96.12 297 GLN A O 1
ATOM 2407 N N . PHE A 1 298 ? -10.054 -19.255 -5.198 1.00 97.44 298 PHE A N 1
ATOM 2408 C CA . PHE A 1 298 ? -9.901 -18.395 -4.019 1.00 97.44 298 PHE A CA 1
ATOM 2409 C C . PHE A 1 298 ? -10.293 -19.145 -2.740 1.00 97.44 298 PHE A C 1
ATOM 2411 O O . PHE A 1 298 ? -9.480 -19.281 -1.829 1.00 97.44 298 PHE A O 1
ATOM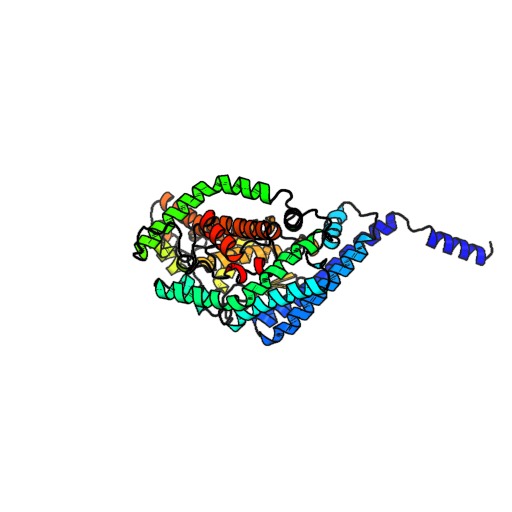 2418 N N . TRP A 1 299 ? -11.496 -19.725 -2.699 1.00 97.44 299 TRP A N 1
ATOM 2419 C CA . TRP A 1 299 ? -11.984 -20.454 -1.521 1.00 97.44 299 TRP A CA 1
ATOM 2420 C C . TRP A 1 299 ? -11.201 -21.734 -1.220 1.00 97.44 299 TRP A C 1
ATOM 2422 O O . TRP A 1 299 ? -11.070 -22.119 -0.064 1.00 97.44 299 TRP A O 1
ATOM 2432 N N . LYS A 1 300 ? -10.694 -22.410 -2.254 1.00 97.06 300 LYS A N 1
ATOM 2433 C CA . LYS A 1 300 ? -9.948 -23.666 -2.108 1.00 97.06 300 LYS A CA 1
ATOM 2434 C C . LYS A 1 300 ? -8.508 -23.447 -1.635 1.00 97.06 300 LYS A C 1
ATOM 2436 O O . LYS A 1 300 ? -7.945 -24.338 -1.002 1.00 97.06 300 LYS A O 1
ATOM 2441 N N . LYS A 1 301 ? -7.892 -22.328 -2.019 1.00 96.69 301 LYS A N 1
ATOM 2442 C CA . LYS A 1 301 ? -6.446 -22.107 -1.898 1.00 96.69 301 LYS A CA 1
ATOM 2443 C C . LYS A 1 301 ? -6.061 -21.047 -0.857 1.00 96.69 301 LYS A C 1
ATOM 2445 O O . LYS A 1 301 ? -4.934 -21.085 -0.360 1.00 96.69 301 LYS A O 1
ATOM 2450 N N . SER A 1 302 ? -6.993 -20.163 -0.487 1.00 97.31 302 SER A N 1
ATOM 2451 C CA . SER A 1 302 ? -6.779 -19.169 0.571 1.00 97.31 302 SER A CA 1
ATOM 2452 C C . SER A 1 302 ? -6.573 -19.819 1.941 1.00 97.31 302 SER A C 1
ATOM 2454 O O . SER A 1 302 ? -7.150 -20.860 2.254 1.00 97.31 302 SER A O 1
ATOM 2456 N N . ILE A 1 303 ? -5.756 -19.177 2.774 1.00 95.69 303 ILE A N 1
ATOM 2457 C CA . ILE A 1 303 ? -5.390 -19.628 4.119 1.00 95.69 303 ILE A CA 1
ATOM 2458 C C . ILE A 1 303 ? -5.821 -18.544 5.111 1.00 95.69 303 ILE A C 1
ATOM 2460 O O . ILE A 1 303 ? -5.207 -17.482 5.172 1.00 95.69 303 ILE A O 1
ATOM 2464 N N . PHE A 1 304 ? -6.864 -18.814 5.900 1.00 93.69 304 PHE A N 1
ATOM 2465 C CA . PHE A 1 304 ? -7.443 -17.853 6.858 1.00 93.69 304 PHE A CA 1
ATOM 2466 C C . PHE A 1 304 ? -7.004 -18.064 8.318 1.00 93.69 304 PHE A C 1
ATOM 2468 O O . PHE A 1 304 ? -7.491 -17.393 9.225 1.00 93.69 304 PHE A O 1
ATOM 2475 N N . ASN A 1 305 ? -6.109 -19.019 8.560 1.00 85.88 305 ASN A N 1
ATOM 2476 C CA . ASN A 1 305 ? -5.614 -19.405 9.882 1.00 85.88 305 ASN A CA 1
ATOM 2477 C C . ASN A 1 305 ? -4.080 -19.500 9.912 1.00 85.88 305 ASN A C 1
ATOM 2479 O O . ASN A 1 305 ? -3.514 -20.380 10.562 1.00 85.88 305 ASN A O 1
ATOM 2483 N N . HIS A 1 306 ? -3.406 -18.618 9.172 1.00 81.38 306 HIS A N 1
ATOM 2484 C CA . HIS A 1 306 ? -1.947 -18.592 9.112 1.00 81.38 306 HIS A CA 1
ATOM 2485 C C . HIS A 1 306 ? -1.315 -18.047 10.417 1.00 81.38 306 HIS A C 1
ATOM 2487 O O . HIS A 1 306 ? -2.007 -17.729 11.376 1.00 81.38 306 HIS A O 1
ATOM 2493 N N . SER A 1 307 ? 0.017 -17.963 10.490 1.00 74.38 307 SER A N 1
ATOM 2494 C CA . SER A 1 307 ? 0.725 -17.307 11.601 1.00 74.38 307 SER A CA 1
ATOM 2495 C C . SER A 1 307 ? 1.009 -15.822 11.346 1.00 74.38 307 SER A C 1
ATOM 2497 O O . SER A 1 307 ? 1.249 -15.081 12.294 1.00 74.38 307 SER A O 1
ATOM 2499 N N . ASN A 1 308 ? 0.970 -15.400 10.078 1.00 77.06 308 ASN A N 1
ATOM 2500 C CA . ASN A 1 308 ? 1.009 -14.009 9.629 1.00 77.06 308 ASN A CA 1
ATOM 2501 C C . ASN A 1 308 ? -0.430 -13.491 9.459 1.00 77.06 308 ASN A C 1
ATOM 2503 O O . ASN A 1 308 ? -1.187 -14.047 8.661 1.00 77.06 308 ASN A O 1
ATOM 2507 N N . CYS A 1 309 ? -0.786 -12.457 10.223 1.00 81.44 309 CYS A N 1
ATOM 2508 C CA . CYS A 1 309 ? -2.134 -11.907 10.327 1.00 81.44 309 CYS A CA 1
ATOM 2509 C C . CYS A 1 309 ? -2.365 -10.654 9.484 1.00 81.44 309 CYS A C 1
ATOM 2511 O O . CYS A 1 309 ? -3.489 -10.156 9.455 1.00 81.44 309 CYS A O 1
ATOM 2513 N N . GLU A 1 310 ? -1.345 -10.149 8.798 1.00 85.88 310 GLU A N 1
ATOM 2514 C CA . GLU A 1 310 ? -1.560 -9.173 7.738 1.00 85.88 310 GLU A CA 1
ATOM 2515 C C . GLU A 1 310 ? -2.257 -9.856 6.554 1.00 85.88 310 GLU A C 1
ATOM 2517 O O . GLU A 1 310 ? -2.186 -11.077 6.387 1.00 85.88 310 GLU A O 1
ATOM 2522 N N . LEU A 1 311 ? -3.027 -9.092 5.782 1.00 91.62 311 LEU A N 1
ATOM 2523 C CA . LEU A 1 311 ? -3.730 -9.619 4.622 1.00 91.62 311 LEU A CA 1
ATOM 2524 C C . LEU A 1 311 ? -2.816 -9.568 3.399 1.00 91.62 311 LEU A C 1
ATOM 2526 O O . LEU A 1 311 ? -2.559 -8.497 2.856 1.00 91.62 311 LEU A O 1
ATOM 2530 N N . HIS A 1 312 ? -2.358 -10.734 2.950 1.00 93.50 312 HIS A N 1
ATOM 2531 C CA . HIS A 1 312 ? -1.561 -10.868 1.734 1.00 93.50 312 HIS A CA 1
ATOM 2532 C C . HIS A 1 312 ? -2.395 -11.476 0.609 1.00 93.50 312 HIS A C 1
ATOM 2534 O O . HIS A 1 312 ? -3.105 -12.458 0.829 1.00 93.50 312 HIS A O 1
ATOM 2540 N N . LEU A 1 313 ? -2.279 -10.911 -0.594 1.00 95.56 313 LEU A N 1
ATOM 2541 C CA . LEU A 1 313 ? -2.926 -11.407 -1.807 1.00 95.56 313 LEU A CA 1
ATOM 2542 C C . LEU A 1 313 ? -1.875 -11.936 -2.785 1.00 95.56 313 LEU A C 1
ATOM 2544 O O . LEU A 1 313 ? -0.884 -11.258 -3.055 1.00 95.56 313 LEU A O 1
ATOM 2548 N N . PHE A 1 314 ? -2.118 -13.118 -3.346 1.00 95.44 314 PHE A N 1
ATOM 2549 C CA . PHE A 1 314 ? -1.267 -13.740 -4.363 1.00 95.44 314 PHE A CA 1
ATOM 2550 C C . PHE A 1 314 ? -2.110 -14.027 -5.597 1.00 95.44 314 PHE A C 1
ATOM 2552 O O . PHE A 1 314 ? -3.123 -14.714 -5.501 1.00 95.44 314 PHE A O 1
ATOM 2559 N N . SER A 1 315 ? -1.733 -13.457 -6.741 1.00 92.88 315 SER A N 1
ATOM 2560 C CA . SER A 1 315 ? -2.493 -13.599 -7.987 1.00 92.88 315 SER A CA 1
ATOM 2561 C C . SER A 1 315 ? -1.806 -14.592 -8.906 1.00 92.88 315 SER A C 1
ATOM 2563 O O . SER A 1 315 ? -0.639 -14.404 -9.230 1.00 92.88 315 SER A O 1
ATOM 2565 N N . ASN A 1 316 ? -2.540 -15.621 -9.314 1.00 92.25 316 ASN A N 1
ATOM 2566 C CA . ASN A 1 316 ? -2.166 -16.521 -10.387 1.00 92.25 316 ASN A CA 1
ATOM 2567 C C . ASN A 1 316 ? -2.858 -16.054 -11.677 1.00 92.25 316 ASN A C 1
ATOM 2569 O O . ASN A 1 316 ? -4.086 -16.056 -11.798 1.00 92.25 316 ASN A O 1
ATOM 2573 N N . CYS A 1 317 ? -2.046 -15.587 -12.608 1.00 88.81 317 CYS A N 1
ATOM 2574 C CA . CYS A 1 317 ? -2.416 -14.993 -13.875 1.00 88.81 317 CYS A CA 1
ATOM 2575 C C . CYS A 1 317 ? -2.877 -16.063 -14.866 1.00 88.81 317 CYS A C 1
ATOM 2577 O O . CYS A 1 317 ? -3.891 -15.849 -15.529 1.00 88.81 317 CYS A O 1
ATOM 2579 N N . ALA A 1 318 ? -2.199 -17.218 -14.923 1.00 88.25 318 ALA A N 1
ATOM 2580 C CA . ALA A 1 318 ? -2.531 -18.280 -15.872 1.00 88.25 318 ALA A CA 1
ATOM 2581 C C . ALA A 1 318 ? -3.903 -18.916 -15.594 1.00 88.25 318 ALA A C 1
ATOM 2583 O O . ALA A 1 318 ? -4.715 -19.098 -16.502 1.00 88.25 318 ALA A O 1
ATOM 2584 N N . GLU A 1 319 ? -4.201 -19.213 -14.329 1.00 88.31 319 GLU A N 1
ATOM 2585 C CA . GLU A 1 319 ? -5.482 -19.775 -13.887 1.00 88.31 319 GLU A CA 1
ATOM 2586 C C . GLU A 1 319 ? -6.518 -18.701 -13.496 1.00 88.31 319 GLU A C 1
ATOM 2588 O O . GLU A 1 319 ? -7.627 -19.048 -13.077 1.00 88.31 319 GLU A O 1
ATOM 2593 N N . LYS A 1 320 ? -6.180 -17.409 -13.635 1.00 88.44 320 LYS A N 1
ATOM 2594 C CA . LYS A 1 320 ? -7.057 -16.247 -13.385 1.00 88.44 320 LYS A CA 1
ATOM 2595 C C . LYS A 1 320 ? -7.747 -16.291 -12.018 1.00 88.44 320 LYS A C 1
ATOM 2597 O O . LYS A 1 320 ? -8.970 -16.171 -11.909 1.00 88.44 320 LYS A O 1
ATOM 2602 N N . TYR A 1 321 ? -6.959 -16.483 -10.963 1.00 92.56 321 TYR A N 1
ATOM 2603 C CA . TYR A 1 321 ? -7.452 -16.386 -9.593 1.00 92.56 321 TYR A CA 1
ATOM 2604 C C . TYR A 1 321 ? -6.464 -15.664 -8.683 1.00 92.56 321 TYR A C 1
ATOM 2606 O O . TYR A 1 321 ? -5.254 -15.850 -8.771 1.00 92.56 321 TYR A O 1
ATOM 2614 N N . THR A 1 322 ? -6.987 -14.912 -7.724 1.00 95.25 322 THR A N 1
ATOM 2615 C CA . THR A 1 322 ? -6.229 -14.448 -6.560 1.00 95.25 322 THR A CA 1
ATOM 2616 C C . THR A 1 322 ? -6.604 -15.278 -5.335 1.00 95.25 322 THR A C 1
ATOM 2618 O O . THR A 1 322 ? -7.738 -15.733 -5.204 1.00 95.25 322 THR A O 1
ATOM 2621 N N . GLU A 1 323 ? -5.656 -15.500 -4.434 1.00 96.00 323 GLU A N 1
ATOM 2622 C CA . GLU A 1 323 ? -5.852 -16.137 -3.130 1.00 96.00 323 GLU A CA 1
ATOM 2623 C C . GLU A 1 323 ? -5.367 -15.223 -1.999 1.00 96.00 323 GLU A C 1
ATOM 2625 O O . GLU A 1 323 ? -4.490 -14.381 -2.202 1.00 96.00 323 GLU A O 1
ATOM 2630 N N . ALA A 1 324 ? -5.932 -15.397 -0.804 1.00 96.88 324 ALA A N 1
ATOM 2631 C CA . ALA A 1 324 ? -5.576 -14.631 0.384 1.00 96.88 324 ALA A CA 1
ATOM 2632 C C . ALA A 1 324 ? -4.849 -15.496 1.422 1.00 96.88 324 ALA A C 1
ATOM 2634 O O . ALA A 1 324 ? -5.230 -16.640 1.670 1.00 96.88 324 ALA A O 1
ATOM 2635 N N . VAL A 1 325 ? -3.840 -14.934 2.085 1.00 95.25 325 VAL A N 1
ATOM 2636 C CA . VAL A 1 325 ? -3.218 -15.516 3.282 1.00 95.25 325 VAL A CA 1
ATOM 2637 C C . VAL A 1 325 ? -3.315 -14.505 4.413 1.00 95.25 325 VAL A C 1
ATOM 2639 O O . VAL A 1 325 ? -2.822 -13.386 4.286 1.00 95.25 325 VAL A O 1
ATOM 2642 N N . THR A 1 326 ? -3.966 -14.890 5.509 1.00 92.25 326 THR A N 1
ATOM 2643 C CA . THR A 1 326 ? -4.102 -14.062 6.710 1.00 92.25 326 THR A CA 1
ATOM 2644 C C . THR A 1 326 ? -4.496 -14.901 7.934 1.00 92.25 326 THR A C 1
ATOM 2646 O O . THR A 1 326 ? -4.886 -16.064 7.835 1.00 92.25 326 THR A O 1
ATOM 2649 N N . CYS A 1 327 ? -4.407 -14.287 9.106 1.00 87.81 327 CYS A N 1
ATOM 2650 C CA . CYS A 1 327 ? -5.018 -14.708 10.367 1.00 87.81 327 CYS A CA 1
ATOM 2651 C C . CYS A 1 327 ? -5.625 -13.523 11.119 1.00 87.81 327 CYS A C 1
ATOM 2653 O O . CYS A 1 327 ? -5.714 -13.538 12.347 1.00 87.81 327 CYS A O 1
ATOM 2655 N N . ALA A 1 328 ? -5.995 -12.462 10.395 1.00 87.38 328 ALA A N 1
ATOM 2656 C CA . ALA A 1 328 ? -6.569 -11.270 10.991 1.00 87.38 328 ALA A CA 1
ATOM 2657 C C . ALA A 1 328 ? -7.740 -11.632 11.913 1.00 87.38 328 ALA A C 1
ATOM 2659 O O . ALA A 1 328 ? -8.673 -12.338 11.530 1.00 87.38 328 ALA A O 1
ATOM 2660 N N . LYS A 1 329 ? -7.714 -11.107 13.138 1.00 89.50 329 LYS A N 1
ATOM 2661 C CA . LYS A 1 329 ? -8.899 -11.115 13.984 1.00 89.50 329 LYS A CA 1
ATOM 2662 C C . LYS A 1 329 ? -9.939 -10.193 13.355 1.00 89.50 329 LYS A C 1
ATOM 2664 O O . LYS A 1 329 ? -9.600 -9.090 12.917 1.00 89.50 329 LYS A O 1
ATOM 2669 N N . VAL A 1 330 ? -11.188 -10.646 13.316 1.00 91.06 330 VAL A N 1
ATOM 2670 C CA . VAL A 1 330 ? -12.286 -9.832 12.796 1.00 91.06 330 VAL A CA 1
ATOM 2671 C C . VAL A 1 330 ? -12.575 -8.690 13.773 1.00 91.06 330 VAL A C 1
ATOM 2673 O O . VAL A 1 330 ? -12.921 -8.910 14.935 1.00 91.06 330 VAL A O 1
ATOM 2676 N N . ASP A 1 331 ? -12.375 -7.473 13.283 1.00 90.75 331 ASP A N 1
ATOM 2677 C CA . ASP A 1 331 ? -12.668 -6.186 13.903 1.00 90.75 331 ASP A CA 1
ATOM 2678 C C . ASP A 1 331 ? -13.094 -5.204 12.796 1.00 90.75 331 ASP A C 1
ATOM 2680 O O . ASP A 1 331 ? -13.124 -5.566 11.619 1.00 90.75 331 ASP A O 1
ATOM 2684 N N . LEU A 1 332 ? -13.464 -3.968 13.146 1.00 91.25 332 LEU A N 1
ATOM 2685 C CA . LEU A 1 332 ? -13.932 -3.000 12.149 1.00 91.25 332 LEU A CA 1
ATOM 2686 C C . LEU A 1 332 ? -12.866 -2.690 11.080 1.00 91.25 332 LEU A C 1
ATOM 2688 O O . LEU A 1 332 ? -13.200 -2.540 9.907 1.00 91.25 332 LEU A O 1
ATOM 2692 N N . SER A 1 333 ? -11.591 -2.618 11.471 1.00 92.56 333 SER A N 1
ATOM 2693 C CA . SER A 1 333 ? -10.478 -2.328 10.560 1.00 92.56 333 SER A CA 1
ATOM 2694 C C . SER A 1 333 ? -10.270 -3.483 9.576 1.00 92.56 333 SER A C 1
ATOM 2696 O O . SER A 1 333 ? -10.260 -3.254 8.369 1.00 92.56 333 SER A O 1
ATOM 2698 N N . SER A 1 334 ? -10.211 -4.731 10.058 1.00 92.88 334 SER A N 1
ATOM 2699 C CA . SER A 1 334 ? -10.067 -5.903 9.183 1.00 92.88 334 SER A CA 1
ATOM 2700 C C . SER A 1 334 ? -11.312 -6.173 8.338 1.00 92.88 334 SER A C 1
ATOM 2702 O O . SER A 1 334 ? -11.178 -6.624 7.204 1.00 92.88 334 SER A O 1
ATOM 2704 N N . TYR A 1 335 ? -12.511 -5.838 8.827 1.00 93.50 335 TYR A N 1
ATOM 2705 C CA . TYR A 1 335 ? -13.735 -5.837 8.022 1.00 93.50 335 TYR A CA 1
ATOM 2706 C C . TYR A 1 335 ? -13.587 -4.931 6.792 1.00 93.50 335 TYR A C 1
ATOM 2708 O O . TYR A 1 335 ? -13.803 -5.376 5.666 1.00 93.50 335 TYR A O 1
ATOM 2716 N N . MET A 1 336 ? -13.130 -3.691 6.982 1.00 94.12 336 MET A N 1
ATOM 2717 C CA . MET A 1 336 ? -12.871 -2.771 5.871 1.00 94.12 336 MET A CA 1
ATOM 2718 C C . MET A 1 336 ? -11.743 -3.253 4.950 1.00 94.12 336 MET A C 1
ATOM 2720 O O . MET A 1 336 ? -11.901 -3.194 3.733 1.00 94.12 336 MET A O 1
ATOM 2724 N N . ASP A 1 337 ? -10.641 -3.771 5.506 1.00 95.12 337 ASP A N 1
ATOM 2725 C CA . ASP A 1 337 ? -9.519 -4.314 4.722 1.00 95.12 337 ASP A CA 1
ATOM 2726 C C . ASP A 1 337 ? -9.962 -5.473 3.811 1.00 95.12 337 ASP A C 1
ATOM 2728 O O . ASP A 1 337 ? -9.554 -5.544 2.652 1.00 95.12 337 ASP A O 1
ATOM 2732 N N . ILE A 1 338 ? -10.822 -6.369 4.309 1.00 96.25 338 ILE A N 1
ATOM 2733 C CA . ILE A 1 338 ? -11.345 -7.511 3.546 1.00 96.25 338 ILE A CA 1
ATOM 2734 C C . ILE A 1 338 ? -12.270 -7.048 2.416 1.00 96.25 338 ILE A C 1
ATOM 2736 O O . ILE A 1 338 ? -12.221 -7.610 1.323 1.00 96.25 338 ILE A O 1
ATOM 2740 N N . HIS A 1 339 ? -13.088 -6.018 2.643 1.00 96.06 339 HIS A N 1
ATOM 2741 C CA . HIS A 1 339 ? -13.938 -5.460 1.594 1.00 96.06 339 HIS A CA 1
ATOM 2742 C C . HIS A 1 339 ? -13.137 -4.753 0.497 1.00 96.06 339 HIS A C 1
ATOM 2744 O O . HIS A 1 339 ? -13.410 -4.981 -0.682 1.00 96.06 339 HIS A O 1
ATOM 2750 N N . ASP A 1 340 ? -12.123 -3.961 0.860 1.00 96.56 340 ASP A N 1
ATOM 2751 C CA . ASP A 1 340 ? -11.183 -3.388 -0.111 1.00 96.56 340 ASP A CA 1
ATOM 2752 C C . ASP A 1 340 ? -10.501 -4.525 -0.911 1.00 96.56 340 ASP A C 1
ATOM 2754 O O . ASP A 1 340 ? -10.470 -4.519 -2.145 1.00 96.56 340 ASP A O 1
ATOM 2758 N N . ALA A 1 341 ? -10.017 -5.566 -0.225 1.00 97.25 341 ALA A N 1
ATOM 2759 C CA . ALA A 1 341 ? -9.364 -6.710 -0.861 1.00 97.25 341 ALA A CA 1
ATOM 2760 C C . ALA A 1 341 ? -10.290 -7.505 -1.791 1.00 97.25 341 ALA A C 1
ATOM 2762 O O . ALA A 1 341 ? -9.845 -7.950 -2.845 1.00 97.25 341 ALA A O 1
ATOM 2763 N N . ALA A 1 342 ? -11.567 -7.679 -1.444 1.00 97.00 342 ALA A N 1
ATOM 2764 C CA . ALA A 1 342 ? -12.532 -8.379 -2.288 1.00 97.00 342 ALA A CA 1
ATOM 2765 C C . ALA A 1 342 ? -12.772 -7.648 -3.616 1.00 97.00 342 ALA A C 1
ATOM 2767 O O . ALA A 1 342 ? -12.836 -8.301 -4.657 1.00 97.00 342 ALA A O 1
ATOM 2768 N N . ILE A 1 343 ? -12.846 -6.311 -3.597 1.00 95.94 343 ILE A N 1
ATOM 2769 C CA . ILE A 1 343 ? -12.925 -5.510 -4.826 1.00 95.94 343 ILE A CA 1
ATOM 2770 C C . ILE A 1 343 ? -11.652 -5.691 -5.660 1.00 95.94 343 ILE A C 1
ATOM 2772 O O . ILE A 1 343 ? -11.752 -5.983 -6.848 1.00 95.94 343 ILE A O 1
ATOM 2776 N N . ASN A 1 344 ? -10.469 -5.612 -5.042 1.00 94.06 344 ASN A N 1
ATOM 2777 C CA . ASN A 1 344 ? -9.190 -5.828 -5.731 1.00 94.06 344 ASN A CA 1
ATOM 2778 C C . ASN A 1 344 ? -9.102 -7.231 -6.368 1.00 94.06 344 ASN A C 1
ATOM 2780 O O . ASN A 1 344 ? -8.772 -7.355 -7.544 1.00 94.06 344 ASN A O 1
ATOM 2784 N N . ILE A 1 345 ? -9.475 -8.287 -5.636 1.00 94.88 345 ILE A N 1
ATOM 2785 C CA . ILE A 1 345 ? -9.533 -9.662 -6.163 1.00 94.88 345 ILE A CA 1
ATOM 2786 C C . ILE A 1 345 ? -10.498 -9.747 -7.348 1.00 94.88 345 ILE A C 1
ATOM 2788 O O . ILE A 1 345 ? -10.157 -10.323 -8.378 1.00 94.88 345 ILE A O 1
ATOM 2792 N N . ALA A 1 346 ? -11.700 -9.178 -7.217 1.00 93.06 346 ALA A N 1
ATOM 2793 C CA . ALA A 1 346 ? -12.692 -9.217 -8.282 1.00 93.06 346 ALA A CA 1
ATOM 2794 C C . ALA A 1 346 ? -12.185 -8.512 -9.548 1.00 93.06 346 ALA A C 1
ATOM 2796 O O . ALA A 1 346 ? -12.319 -9.081 -10.625 1.00 93.06 346 ALA A O 1
ATOM 2797 N N . LEU A 1 347 ? -11.544 -7.343 -9.415 1.00 89.81 347 LEU A N 1
ATOM 2798 C CA . LEU A 1 347 ? -10.921 -6.617 -10.528 1.00 89.81 347 LEU A CA 1
ATOM 2799 C C . LEU A 1 347 ? -9.792 -7.426 -11.179 1.00 89.81 347 LEU A C 1
ATOM 2801 O O . LEU A 1 347 ? -9.785 -7.589 -12.395 1.00 89.81 347 LEU A O 1
ATOM 2805 N N . ARG A 1 348 ? -8.877 -7.998 -10.384 1.00 87.81 348 ARG A N 1
ATOM 2806 C CA . ARG A 1 348 ? -7.735 -8.786 -10.890 1.00 87.81 348 ARG A CA 1
ATOM 2807 C C . ARG A 1 348 ? -8.132 -10.083 -11.584 1.00 87.81 348 ARG A C 1
ATOM 2809 O O . ARG A 1 348 ? -7.410 -10.530 -12.472 1.00 87.81 348 ARG A O 1
ATOM 2816 N N . ASN A 1 349 ? -9.251 -10.678 -11.176 1.00 86.94 349 ASN A N 1
ATOM 2817 C CA . ASN A 1 349 ? -9.804 -11.872 -11.808 1.00 86.94 349 ASN A CA 1
ATOM 2818 C C . ASN A 1 349 ? -10.496 -11.563 -13.149 1.00 86.94 349 ASN A C 1
ATOM 2820 O O . ASN A 1 349 ? -10.850 -12.497 -13.872 1.00 86.94 349 ASN A O 1
ATOM 2824 N N . GLN A 1 350 ? -10.733 -10.290 -13.482 1.00 79.00 350 GLN A N 1
ATOM 2825 C CA . GLN A 1 350 ? -11.289 -9.922 -14.778 1.00 79.00 350 GLN A CA 1
ATOM 2826 C C . GLN A 1 350 ? -10.207 -9.831 -15.862 1.00 79.00 350 GLN A C 1
ATOM 2828 O O . GLN A 1 350 ? -9.067 -9.452 -15.618 1.00 79.00 350 GLN A O 1
ATOM 2833 N N . ASP A 1 351 ? -10.605 -10.139 -17.094 1.00 67.25 351 ASP A N 1
ATOM 2834 C CA . ASP A 1 351 ? -9.729 -10.266 -18.265 1.00 67.25 351 ASP A CA 1
ATOM 2835 C C . ASP A 1 351 ? -9.699 -8.995 -19.137 1.00 67.25 351 ASP A C 1
ATOM 2837 O O . ASP A 1 351 ? -9.630 -9.074 -20.359 1.00 67.25 351 ASP A O 1
ATOM 2841 N N . TYR A 1 352 ? -9.867 -7.806 -18.547 1.00 63.50 352 TYR A N 1
ATOM 2842 C CA . TYR A 1 352 ? -10.066 -6.573 -19.330 1.00 63.50 352 TYR A CA 1
ATOM 2843 C C . TYR A 1 352 ? -8.767 -5.846 -19.722 1.00 63.50 352 TYR A C 1
ATOM 2845 O O . TYR A 1 352 ? -8.826 -4.783 -20.346 1.00 63.50 352 TYR A O 1
ATOM 2853 N N . SER A 1 353 ? -7.588 -6.379 -19.385 1.00 66.94 353 SER A N 1
ATOM 2854 C CA . SER A 1 353 ? -6.305 -5.735 -19.691 1.00 66.94 353 SER A CA 1
ATOM 2855 C C . SER A 1 353 ? -5.163 -6.730 -19.895 1.00 66.94 353 SER A C 1
ATOM 2857 O O . SER A 1 353 ? -5.088 -7.718 -19.171 1.00 66.94 353 SER A O 1
ATOM 2859 N N . SER A 1 354 ? -4.226 -6.405 -20.795 1.00 81.88 354 SER A N 1
ATOM 2860 C CA . SER A 1 354 ? -2.909 -7.055 -20.863 1.00 81.88 354 SER A CA 1
ATOM 2861 C C . SER A 1 354 ? -2.183 -6.999 -19.517 1.00 81.88 354 SER A C 1
ATOM 2863 O O . SER A 1 354 ? -2.384 -6.067 -18.727 1.00 81.88 354 SER A O 1
ATOM 2865 N N . LEU A 1 355 ? -1.300 -7.963 -19.256 1.00 87.56 355 LEU A N 1
ATOM 2866 C CA . LEU A 1 355 ? -0.567 -8.032 -17.986 1.00 87.56 355 LEU A CA 1
ATOM 2867 C C . LEU A 1 355 ? 0.375 -6.844 -17.808 1.00 87.56 355 LEU A C 1
ATOM 2869 O O . LEU A 1 355 ? 0.502 -6.318 -16.701 1.00 87.56 355 LEU A O 1
ATOM 2873 N N . ALA A 1 356 ? 0.940 -6.340 -18.907 1.00 88.19 356 ALA A N 1
ATOM 2874 C CA . ALA A 1 356 ? 1.715 -5.105 -18.899 1.00 88.19 356 ALA A CA 1
ATOM 2875 C C . ALA A 1 356 ? 0.929 -3.920 -18.299 1.00 88.19 356 ALA A C 1
ATOM 2877 O O . ALA A 1 356 ? 1.472 -3.156 -17.501 1.00 88.19 356 ALA A O 1
ATOM 2878 N N . ARG A 1 357 ? -0.364 -3.770 -18.632 1.00 86.00 357 ARG A N 1
ATOM 2879 C CA . ARG A 1 357 ? -1.214 -2.682 -18.103 1.00 86.00 357 ARG A CA 1
ATOM 2880 C C . ARG A 1 357 ? -1.482 -2.840 -16.614 1.00 86.00 357 ARG A C 1
ATOM 2882 O O . ARG A 1 357 ? -1.544 -1.842 -15.906 1.00 86.00 357 ARG A O 1
ATOM 2889 N N . ARG A 1 358 ? -1.651 -4.081 -16.163 1.00 84.12 358 ARG A N 1
ATOM 2890 C CA . ARG A 1 358 ? -2.013 -4.391 -14.780 1.00 84.12 358 ARG A CA 1
ATOM 2891 C C . ARG A 1 358 ? -0.827 -4.285 -13.824 1.00 84.12 358 ARG A C 1
ATOM 2893 O O . ARG A 1 358 ? -0.996 -3.803 -12.710 1.00 84.12 358 ARG A O 1
ATOM 2900 N N . ASP A 1 359 ? 0.353 -4.753 -14.234 1.00 87.06 359 ASP A N 1
ATOM 2901 C CA . ASP A 1 359 ? 1.452 -5.015 -13.297 1.00 87.06 359 ASP A CA 1
ATOM 2902 C C . ASP A 1 359 ? 2.775 -4.280 -13.615 1.00 87.06 359 ASP A C 1
ATOM 2904 O O . ASP A 1 359 ? 3.722 -4.388 -12.827 1.00 87.06 359 ASP A O 1
ATOM 2908 N N . LEU A 1 360 ? 2.859 -3.503 -14.711 1.00 92.06 360 LEU A N 1
ATOM 2909 C CA . LEU A 1 360 ? 3.972 -2.562 -14.973 1.00 92.06 360 LEU A CA 1
ATOM 2910 C C . LEU A 1 360 ? 3.617 -1.098 -14.676 1.00 92.06 360 LEU A C 1
ATOM 2912 O O . LEU A 1 360 ? 4.454 -0.210 -14.862 1.00 92.06 360 LEU A O 1
ATOM 2916 N N . ARG A 1 361 ? 2.386 -0.827 -14.235 1.00 91.56 361 ARG A N 1
ATOM 2917 C CA . ARG A 1 361 ? 1.914 0.506 -13.846 1.00 91.56 361 ARG A CA 1
ATOM 2918 C C . ARG A 1 361 ? 1.199 0.472 -12.510 1.00 91.56 361 ARG A C 1
ATOM 2920 O O . ARG A 1 361 ? 0.740 -0.564 -12.038 1.00 91.56 361 ARG A O 1
ATOM 2927 N N . PHE A 1 362 ? 1.126 1.647 -11.910 1.00 91.19 362 PHE A N 1
ATOM 2928 C CA . PHE A 1 362 ? 0.450 1.909 -10.656 1.00 91.19 362 PHE A CA 1
ATOM 2929 C C . PHE A 1 362 ? -0.890 2.583 -10.950 1.00 91.19 362 PHE A C 1
ATOM 2931 O O . PHE A 1 362 ? -1.000 3.805 -10.952 1.00 91.19 362 PHE A O 1
ATOM 2938 N N . SER A 1 363 ? -1.894 1.766 -11.269 1.00 88.00 363 SER A N 1
ATOM 2939 C CA . SER A 1 363 ? -3.217 2.229 -11.696 1.00 88.00 363 SER A CA 1
ATOM 2940 C C . SER A 1 363 ? -3.966 2.938 -10.567 1.00 88.00 363 SER A C 1
ATOM 2942 O O . SER A 1 363 ? -4.512 2.298 -9.666 1.00 88.00 363 SER A O 1
ATOM 2944 N N . ALA A 1 364 ? -4.053 4.265 -10.662 1.00 88.44 364 ALA A N 1
ATOM 2945 C CA . ALA A 1 364 ? -4.828 5.079 -9.728 1.00 88.44 364 ALA A CA 1
ATOM 2946 C C . ALA A 1 364 ? -6.323 4.735 -9.729 1.00 88.44 364 ALA A C 1
ATOM 2948 O O . ALA A 1 364 ? -7.014 4.836 -8.716 1.00 88.44 364 ALA A O 1
ATOM 2949 N N . VAL A 1 365 ? -6.835 4.287 -10.878 1.00 88.81 365 VAL A N 1
ATOM 2950 C CA . VAL A 1 365 ? -8.231 3.863 -11.021 1.00 88.81 365 VAL A CA 1
ATOM 2951 C C . VAL A 1 365 ? -8.485 2.575 -10.244 1.00 88.81 365 VAL A C 1
ATOM 2953 O O . VAL A 1 365 ? -9.476 2.503 -9.518 1.00 88.81 365 VAL A O 1
ATOM 2956 N N . ASP A 1 366 ? -7.599 1.581 -10.346 1.00 88.56 366 ASP A N 1
ATOM 2957 C CA . ASP A 1 366 ? -7.778 0.316 -9.625 1.00 88.56 366 ASP A CA 1
ATOM 2958 C C . ASP A 1 366 ? -7.664 0.524 -8.106 1.00 88.56 366 ASP A C 1
ATOM 2960 O O . ASP A 1 366 ? -8.461 -0.040 -7.354 1.00 88.56 366 ASP A O 1
ATOM 2964 N N . GLU A 1 367 ? -6.748 1.385 -7.641 1.00 90.06 367 GLU A N 1
ATOM 2965 C CA . GLU A 1 367 ? -6.645 1.723 -6.211 1.00 90.06 367 GLU A CA 1
ATOM 2966 C C . GLU A 1 367 ? -7.857 2.520 -5.708 1.00 90.06 367 GLU A C 1
ATOM 2968 O O . GLU A 1 367 ? -8.368 2.250 -4.615 1.00 90.06 367 GLU A O 1
ATOM 2973 N N . ALA A 1 368 ? -8.378 3.450 -6.515 1.00 91.81 368 ALA A N 1
ATOM 2974 C CA . ALA A 1 368 ? -9.597 4.184 -6.190 1.00 91.81 368 ALA A CA 1
ATOM 2975 C C . ALA A 1 368 ? -10.814 3.251 -6.091 1.00 91.81 368 ALA A C 1
ATOM 2977 O O . ALA A 1 368 ? -11.584 3.347 -5.133 1.00 91.81 368 ALA A O 1
ATOM 2978 N N . LEU A 1 369 ? -10.974 2.321 -7.041 1.00 92.31 369 LEU A N 1
ATOM 2979 C CA . LEU A 1 369 ? -12.045 1.324 -7.014 1.00 92.31 369 LEU A CA 1
ATOM 2980 C C . LEU A 1 369 ? -11.908 0.390 -5.811 1.00 92.31 369 LEU A C 1
ATOM 2982 O O . LEU A 1 369 ? -12.902 0.140 -5.131 1.00 92.31 369 LEU A O 1
ATOM 2986 N N . GLN A 1 370 ? -10.692 -0.069 -5.501 1.00 93.19 370 GLN A N 1
ATOM 2987 C CA . GLN A 1 370 ? -10.418 -0.842 -4.291 1.00 93.19 370 GLN A CA 1
ATOM 2988 C C . GLN A 1 370 ? -10.902 -0.099 -3.038 1.00 93.19 370 GLN A C 1
ATOM 2990 O O . GLN A 1 370 ? -11.585 -0.698 -2.211 1.00 93.19 370 GLN A O 1
ATOM 2995 N N . GLY A 1 371 ? -10.603 1.198 -2.916 1.00 91.75 371 GLY A N 1
ATOM 2996 C CA . GLY A 1 371 ? -11.013 2.017 -1.772 1.00 91.75 371 GLY A CA 1
ATOM 2997 C C . GLY A 1 371 ? -12.530 2.170 -1.598 1.00 91.75 371 GLY A C 1
ATOM 2998 O O . GLY A 1 371 ? -12.985 2.466 -0.492 1.00 91.75 371 GLY A O 1
ATOM 2999 N N . LEU A 1 372 ? -13.332 1.930 -2.645 1.00 91.75 372 LEU A N 1
ATOM 3000 C CA . LEU A 1 372 ? -14.794 1.909 -2.531 1.00 91.75 372 LEU A CA 1
ATOM 3001 C C . LEU A 1 372 ? -15.297 0.710 -1.724 1.00 91.75 372 LEU A C 1
ATOM 3003 O O . LEU A 1 372 ? -16.393 0.785 -1.173 1.00 91.75 372 LEU A O 1
ATOM 3007 N N . GLY A 1 373 ? -14.522 -0.376 -1.627 1.00 93.69 373 GLY A N 1
ATOM 3008 C CA . GLY A 1 373 ? -14.914 -1.583 -0.903 1.00 93.69 373 GLY A CA 1
ATOM 3009 C C . GLY A 1 373 ? -15.309 -1.276 0.537 1.00 93.69 373 GLY A C 1
ATOM 3010 O O . GLY A 1 373 ? -16.434 -1.559 0.947 1.00 93.69 373 GLY A O 1
ATOM 3011 N N . SER A 1 374 ? -14.420 -0.636 1.291 1.00 93.00 374 SER A N 1
ATOM 3012 C CA . SER A 1 374 ? -14.659 -0.223 2.675 1.00 93.00 374 SER A CA 1
ATOM 3013 C C . SER A 1 374 ? -15.761 0.828 2.807 1.00 93.00 374 SER A C 1
ATOM 3015 O O . SER A 1 374 ? -16.548 0.749 3.748 1.00 93.00 374 SER A O 1
ATOM 3017 N N . MET A 1 375 ? -15.888 1.765 1.862 1.00 90.69 375 MET A N 1
ATOM 3018 C CA . MET A 1 375 ? -16.975 2.757 1.869 1.00 90.69 375 MET A CA 1
ATOM 3019 C C . MET A 1 375 ? -18.346 2.089 1.716 1.00 90.69 375 MET A C 1
ATOM 3021 O O . MET A 1 375 ? -19.253 2.341 2.507 1.00 90.69 375 MET A O 1
ATOM 3025 N N . ILE A 1 376 ? -18.476 1.179 0.747 1.00 88.62 376 ILE A N 1
ATOM 3026 C CA . ILE A 1 376 ? -19.686 0.380 0.525 1.00 88.62 376 ILE A CA 1
ATOM 3027 C C . ILE A 1 376 ? -19.959 -0.503 1.744 1.00 88.62 376 ILE A C 1
ATOM 3029 O O . ILE A 1 376 ? -21.107 -0.628 2.165 1.00 88.62 376 ILE A O 1
ATOM 3033 N N . ALA A 1 377 ? -18.919 -1.087 2.341 1.00 88.62 377 ALA A N 1
ATOM 3034 C CA . ALA A 1 377 ? -19.045 -1.924 3.528 1.00 88.62 377 ALA A CA 1
ATOM 3035 C C . ALA A 1 377 ? -19.603 -1.153 4.731 1.00 88.62 377 ALA A C 1
ATOM 3037 O O . ALA A 1 377 ? -20.435 -1.697 5.456 1.00 88.62 377 ALA A O 1
ATOM 3038 N N . LEU A 1 378 ? -19.148 0.089 4.939 1.00 86.50 378 LEU A N 1
ATOM 3039 C CA . LEU A 1 378 ? -19.609 0.975 6.009 1.00 86.50 378 LEU A CA 1
ATOM 3040 C C . LEU A 1 378 ? -21.039 1.471 5.771 1.00 86.50 378 LEU A C 1
ATOM 3042 O O . LEU A 1 378 ? -21.833 1.490 6.710 1.00 86.50 378 LEU A O 1
ATOM 3046 N N . ASP A 1 379 ? -21.382 1.829 4.532 1.00 80.38 379 ASP A N 1
ATOM 3047 C CA . ASP A 1 379 ? -22.733 2.275 4.166 1.00 80.38 379 ASP A CA 1
ATOM 3048 C C . ASP A 1 379 ? -23.767 1.140 4.305 1.00 80.38 379 ASP A C 1
ATOM 3050 O O . ASP A 1 379 ? -24.890 1.348 4.766 1.00 80.38 379 ASP A O 1
ATOM 3054 N N . ASN A 1 380 ? -23.356 -0.099 4.009 1.00 76.00 380 ASN A N 1
ATOM 3055 C CA . ASN A 1 380 ? -24.216 -1.282 4.068 1.00 76.00 380 ASN A CA 1
ATOM 3056 C C . ASN A 1 380 ? -24.175 -2.055 5.396 1.00 76.00 380 ASN A C 1
ATOM 3058 O O . ASN A 1 380 ? -24.826 -3.101 5.494 1.00 76.00 380 ASN A O 1
ATOM 3062 N N . LEU A 1 381 ? -23.485 -1.555 6.430 1.00 72.44 381 LEU A N 1
ATOM 3063 C CA . LEU A 1 381 ? -23.479 -2.155 7.777 1.00 72.44 381 LEU A CA 1
ATOM 3064 C C . LEU A 1 381 ? -24.885 -2.583 8.276 1.00 72.44 381 LEU A C 1
ATOM 3066 O O . LEU A 1 381 ? -25.007 -3.693 8.800 1.00 72.44 381 LEU A O 1
ATOM 3070 N N . PRO A 1 382 ? -25.968 -1.795 8.085 1.00 56.72 382 PRO A N 1
ATOM 3071 C CA . PRO A 1 382 ? -27.323 -2.229 8.442 1.00 56.72 382 PRO A CA 1
ATOM 3072 C C . PRO A 1 382 ? -28.054 -3.042 7.356 1.00 56.72 382 PRO A C 1
ATOM 3074 O O . PRO A 1 382 ? -28.972 -3.801 7.670 1.00 56.72 382 PRO A O 1
ATOM 3077 N N . ALA A 1 383 ? -27.706 -2.880 6.075 1.00 53.31 383 ALA A N 1
ATOM 3078 C CA . ALA A 1 383 ? -28.432 -3.485 4.954 1.00 53.31 383 ALA A CA 1
ATOM 3079 C C . ALA A 1 383 ? -28.115 -4.978 4.779 1.00 53.31 383 ALA A C 1
ATOM 3081 O O . ALA A 1 383 ? -29.012 -5.764 4.474 1.00 53.31 383 ALA A O 1
ATOM 3082 N N . ASN A 1 384 ? -26.874 -5.378 5.064 1.00 54.56 384 ASN A N 1
ATOM 3083 C CA . ASN A 1 384 ? -26.406 -6.750 4.871 1.00 54.56 384 ASN A CA 1
ATOM 3084 C C . ASN A 1 384 ? -26.543 -7.646 6.115 1.00 54.56 384 ASN A C 1
ATOM 3086 O O . ASN A 1 384 ? -25.871 -8.670 6.225 1.00 54.56 384 ASN A O 1
ATOM 3090 N N . GLY A 1 385 ? -27.401 -7.270 7.067 1.00 50.44 385 GLY A N 1
ATOM 3091 C CA . GLY A 1 385 ? -27.729 -8.110 8.223 1.00 50.44 385 GLY A CA 1
ATOM 3092 C C . GLY A 1 385 ? -26.609 -8.273 9.256 1.00 50.44 385 GLY A C 1
ATOM 3093 O O . GLY A 1 385 ? -26.683 -9.202 10.056 1.00 50.44 385 GLY A O 1
ATOM 3094 N N . PHE A 1 386 ? -25.593 -7.397 9.255 1.00 53.34 386 PHE A N 1
ATOM 3095 C CA . PHE A 1 386 ? -24.508 -7.426 10.247 1.00 53.34 386 PHE A CA 1
ATOM 3096 C C . PHE A 1 386 ? -24.988 -6.943 11.604 1.00 53.34 386 PHE A C 1
ATOM 3098 O O . PHE A 1 386 ? -24.848 -7.646 12.600 1.00 53.34 386 PHE A O 1
ATOM 3105 N N . VAL A 1 387 ? -25.624 -5.778 11.631 1.00 57.56 387 VAL A N 1
ATOM 3106 C CA . VAL A 1 387 ? -26.379 -5.334 12.798 1.00 57.56 387 VAL A CA 1
ATOM 3107 C C . VAL A 1 387 ? -27.849 -5.664 12.537 1.00 57.56 387 VAL A C 1
ATOM 3109 O O . VAL A 1 387 ? -28.351 -5.318 11.461 1.00 57.56 387 VAL A O 1
ATOM 3112 N N . PRO A 1 388 ? -28.552 -6.349 13.462 1.00 55.75 388 PRO A N 1
ATOM 3113 C CA . PRO A 1 388 ? -29.985 -6.572 13.333 1.00 55.75 388 PRO A CA 1
ATOM 3114 C C . PRO A 1 388 ? -30.691 -5.257 12.975 1.00 55.75 388 PRO A C 1
ATOM 3116 O O . PRO A 1 388 ? -30.389 -4.212 13.557 1.00 55.75 388 PRO A O 1
ATOM 3119 N N . LYS A 1 389 ? -31.589 -5.274 11.978 1.00 56.50 389 LYS A N 1
ATOM 3120 C CA . LYS A 1 389 ? -32.276 -4.050 11.516 1.00 56.50 389 LYS A CA 1
ATOM 3121 C C . LYS A 1 389 ? -32.931 -3.311 12.685 1.00 56.50 389 LYS A C 1
ATOM 3123 O O . LYS A 1 389 ? -32.882 -2.089 12.724 1.00 56.50 389 LYS A O 1
ATOM 3128 N N . ASP A 1 390 ? -33.486 -4.060 13.632 1.00 55.03 390 ASP A N 1
ATOM 3129 C CA . ASP A 1 390 ? -34.064 -3.590 14.888 1.00 55.03 390 ASP A CA 1
ATOM 3130 C C . ASP A 1 390 ? -33.033 -2.929 15.822 1.00 55.03 390 ASP A C 1
ATOM 3132 O O . ASP A 1 390 ? -33.326 -1.869 16.377 1.00 55.03 390 ASP A O 1
ATOM 3136 N N . ALA A 1 391 ? -31.812 -3.466 15.923 1.00 53.84 391 ALA A N 1
ATOM 3137 C CA . ALA A 1 391 ? -30.716 -2.858 16.683 1.00 53.84 391 ALA A CA 1
ATOM 3138 C C . ALA A 1 391 ? -30.271 -1.513 16.074 1.00 53.84 391 ALA A C 1
ATOM 3140 O O . ALA A 1 391 ? -30.262 -0.502 16.775 1.00 53.84 391 ALA A O 1
ATOM 3141 N N . TRP A 1 392 ? -30.069 -1.430 14.753 1.00 55.12 392 TRP A N 1
ATOM 3142 C CA . TRP A 1 392 ? -29.711 -0.155 14.106 1.00 55.12 392 TRP A CA 1
ATOM 3143 C C . TRP A 1 392 ? -30.865 0.864 14.116 1.00 55.12 392 TRP A C 1
ATOM 3145 O O . TRP A 1 392 ? -30.629 2.065 14.241 1.00 55.12 392 TRP A O 1
ATOM 3155 N N . THR A 1 393 ? -32.130 0.420 14.034 1.00 53.97 393 THR A N 1
ATOM 3156 C CA . THR A 1 393 ? -33.296 1.315 14.202 1.00 53.97 393 THR A CA 1
ATOM 3157 C C . THR A 1 393 ? -33.485 1.808 15.634 1.00 53.97 393 THR A C 1
ATOM 3159 O O . THR A 1 393 ? -34.194 2.791 15.837 1.00 53.97 393 THR A O 1
ATOM 3162 N N . SER A 1 394 ? -32.870 1.149 16.621 1.00 54.34 394 SER A N 1
ATOM 3163 C CA . SER A 1 394 ? -32.965 1.541 18.030 1.00 54.34 394 SER A CA 1
ATOM 3164 C C . SER A 1 394 ? -32.001 2.671 18.413 1.00 54.34 394 SER A C 1
ATOM 3166 O O . SER A 1 394 ? -32.188 3.308 19.451 1.00 54.34 394 SER A O 1
ATOM 3168 N N . PHE A 1 395 ? -31.001 2.954 17.568 1.00 58.88 395 PHE A N 1
ATOM 3169 C CA . PHE A 1 395 ? -29.992 3.973 17.820 1.00 58.88 395 PHE A CA 1
ATOM 3170 C C . PHE A 1 395 ? -30.230 5.247 17.000 1.00 58.88 395 PHE A C 1
ATOM 3172 O O . PHE A 1 395 ? -30.155 5.236 15.767 1.00 58.88 395 PHE A O 1
ATOM 3179 N N . GLY A 1 396 ? -30.425 6.351 17.726 1.00 62.84 396 GLY A N 1
ATOM 3180 C CA . GLY A 1 396 ? -30.415 7.713 17.204 1.00 62.84 396 GLY A CA 1
ATOM 3181 C C . GLY A 1 396 ? -31.453 8.010 16.127 1.00 62.84 396 GLY A C 1
ATOM 3182 O O . GLY A 1 396 ? -32.225 7.147 15.700 1.00 62.84 396 GLY A O 1
ATOM 3183 N N . ASP A 1 397 ? -31.492 9.250 15.659 1.00 74.44 397 ASP A N 1
ATOM 3184 C CA . ASP A 1 397 ? -32.222 9.542 14.426 1.00 74.44 397 ASP A CA 1
ATOM 3185 C C . ASP A 1 397 ? -31.404 9.127 13.183 1.00 74.44 397 ASP A C 1
ATOM 3187 O O . ASP A 1 397 ? -30.260 8.668 13.256 1.00 74.44 397 ASP A O 1
ATOM 3191 N N . GLU A 1 398 ? -32.008 9.230 11.999 1.00 77.12 398 GLU A N 1
ATOM 3192 C CA . GLU A 1 398 ? -31.328 8.905 10.739 1.00 77.12 398 GLU A CA 1
ATOM 3193 C C . GLU A 1 398 ? -30.062 9.747 10.507 1.00 77.12 398 GLU A C 1
ATOM 3195 O O . GLU A 1 398 ? -29.091 9.260 9.921 1.00 77.12 398 GLU A O 1
ATOM 3200 N N . THR A 1 399 ? -30.051 10.985 10.997 1.00 81.50 399 THR A N 1
ATOM 3201 C CA . THR A 1 399 ? -28.935 11.922 10.864 1.00 81.50 399 THR A CA 1
ATOM 3202 C C . THR A 1 399 ? -27.745 11.464 11.695 1.00 81.50 399 THR A C 1
ATOM 3204 O O . THR A 1 399 ? -26.625 11.426 11.189 1.00 81.50 399 THR A O 1
ATOM 3207 N N . GLU A 1 400 ? -27.969 11.060 12.946 1.00 77.81 400 GLU A N 1
ATOM 3208 C CA . GLU A 1 400 ? -26.912 10.555 13.831 1.00 77.81 400 GLU A CA 1
ATOM 3209 C C . GLU A 1 400 ? -26.227 9.317 13.243 1.00 77.81 400 GLU A C 1
ATOM 3211 O O . GLU A 1 400 ? -24.997 9.209 13.265 1.00 77.81 400 GLU A O 1
ATOM 3216 N N . ARG A 1 401 ? -27.003 8.417 12.630 1.00 76.25 401 ARG A N 1
ATOM 3217 C CA . ARG A 1 401 ? -26.468 7.217 11.968 1.00 76.25 401 ARG A CA 1
ATOM 3218 C C . ARG A 1 401 ? -25.628 7.552 10.741 1.00 76.25 401 ARG A C 1
ATOM 3220 O O . ARG A 1 401 ? -24.513 7.046 10.612 1.00 76.25 401 ARG A O 1
ATOM 3227 N N . LYS A 1 402 ? -26.122 8.439 9.870 1.00 80.31 402 LYS A N 1
ATOM 3228 C CA . LYS A 1 402 ? -25.366 8.917 8.700 1.00 80.31 402 LYS A CA 1
ATOM 3229 C C . LYS A 1 402 ? -24.071 9.606 9.119 1.00 80.31 402 LYS A C 1
ATOM 3231 O O . LYS A 1 402 ? -23.016 9.311 8.568 1.00 80.31 402 LYS A O 1
ATOM 3236 N N . ASN A 1 403 ? -24.126 10.461 10.137 1.00 84.25 403 ASN A N 1
ATOM 3237 C CA . ASN A 1 403 ? -22.948 11.151 10.658 1.00 84.25 403 ASN A CA 1
ATOM 3238 C C . ASN A 1 403 ? -21.904 10.175 11.209 1.00 84.25 403 ASN A C 1
ATOM 3240 O O . ASN A 1 403 ? -20.709 10.376 10.999 1.00 84.25 403 ASN A O 1
ATOM 3244 N N . ALA A 1 404 ? -22.329 9.103 11.878 1.00 83.62 404 ALA A N 1
ATOM 3245 C CA . ALA A 1 404 ? -21.406 8.087 12.362 1.00 83.62 404 ALA A CA 1
ATOM 3246 C C . ALA A 1 404 ? -20.745 7.297 11.220 1.00 83.62 404 ALA A C 1
ATOM 3248 O O . ALA A 1 404 ? -19.530 7.104 11.254 1.00 83.62 404 ALA A O 1
ATOM 3249 N N . ALA A 1 405 ? -21.501 6.902 10.190 1.00 84.19 405 ALA A N 1
ATOM 3250 C CA . ALA A 1 405 ? -20.948 6.246 9.001 1.00 84.19 405 ALA A CA 1
ATOM 3251 C C . ALA A 1 405 ? -19.963 7.157 8.242 1.00 84.19 405 ALA A C 1
ATOM 3253 O O . ALA A 1 405 ? -18.875 6.720 7.855 1.00 84.19 405 ALA A O 1
ATOM 3254 N N . LEU A 1 406 ? -20.291 8.447 8.105 1.00 89.50 406 LEU A N 1
ATOM 3255 C CA . LEU A 1 406 ? -19.396 9.454 7.527 1.00 89.50 406 LEU A CA 1
ATOM 3256 C C . LEU A 1 406 ? -18.119 9.620 8.353 1.00 89.50 406 LEU A C 1
ATOM 3258 O O . LEU A 1 406 ? -17.031 9.673 7.787 1.00 89.50 406 LEU A O 1
ATOM 3262 N N . LEU A 1 407 ? -18.224 9.656 9.684 1.00 91.62 407 LEU A N 1
ATOM 3263 C CA . LEU A 1 407 ? -17.058 9.757 10.559 1.00 91.62 407 LEU A CA 1
ATOM 3264 C C . LEU A 1 407 ? -16.175 8.505 10.471 1.00 91.62 407 LEU A C 1
ATOM 3266 O O . LEU A 1 407 ? -14.959 8.647 10.377 1.00 91.62 407 LEU A O 1
ATOM 3270 N N . LEU A 1 408 ? -16.762 7.302 10.439 1.00 91.62 408 LEU A N 1
ATOM 3271 C CA . LEU A 1 408 ? -16.035 6.045 10.212 1.00 91.62 408 LEU A CA 1
ATOM 3272 C C . LEU A 1 408 ? -15.299 6.050 8.864 1.00 91.62 408 LEU A C 1
ATOM 3274 O O . LEU A 1 408 ? -14.124 5.691 8.792 1.00 91.62 408 LEU A O 1
ATOM 3278 N N . THR A 1 409 ? -15.960 6.539 7.815 1.00 92.38 409 THR A N 1
ATOM 3279 C CA . THR A 1 409 ? -15.356 6.700 6.486 1.00 92.38 409 THR A CA 1
ATOM 3280 C C . THR A 1 409 ? -14.203 7.706 6.522 1.00 92.38 409 THR A C 1
ATOM 3282 O O . THR A 1 409 ? -13.130 7.455 5.966 1.00 92.38 409 THR A O 1
ATOM 3285 N N . ALA A 1 410 ? -14.385 8.827 7.224 1.00 95.56 410 ALA A N 1
ATOM 3286 C CA . ALA A 1 410 ? -13.388 9.884 7.339 1.00 95.56 410 ALA A CA 1
ATOM 3287 C C . ALA A 1 410 ? -12.121 9.404 8.065 1.00 95.56 410 ALA A C 1
ATOM 3289 O O . ALA A 1 410 ? -11.024 9.626 7.560 1.00 95.56 410 ALA A O 1
ATOM 3290 N N . ILE A 1 411 ? -12.254 8.691 9.190 1.00 95.81 411 ILE A N 1
ATOM 3291 C CA . ILE A 1 411 ? -11.113 8.163 9.965 1.00 95.81 411 ILE A CA 1
ATOM 3292 C C . ILE A 1 411 ? -10.397 6.985 9.281 1.00 95.81 411 ILE A C 1
ATOM 3294 O O . ILE A 1 411 ? -9.256 6.683 9.631 1.00 95.81 411 ILE A O 1
ATOM 3298 N N . ARG A 1 412 ? -11.043 6.330 8.307 1.00 94.62 412 ARG A N 1
ATOM 3299 C CA . ARG A 1 412 ? -10.434 5.309 7.438 1.00 94.62 412 ARG A CA 1
ATOM 3300 C C . ARG A 1 412 ? -9.696 5.923 6.244 1.00 94.62 412 ARG A C 1
ATOM 3302 O O . ARG A 1 412 ? -8.682 5.381 5.814 1.00 94.62 412 ARG A O 1
ATOM 3309 N N . THR A 1 413 ? -10.213 7.020 5.688 1.00 94.19 413 THR A N 1
ATOM 3310 C CA . THR A 1 413 ? -9.785 7.533 4.373 1.00 94.19 413 THR A CA 1
ATOM 3311 C C . THR A 1 413 ? -8.856 8.736 4.477 1.00 94.19 413 THR A C 1
ATOM 3313 O O . THR A 1 413 ? -7.775 8.734 3.892 1.00 94.19 413 THR A O 1
ATOM 3316 N N . LEU A 1 414 ? -9.246 9.768 5.230 1.00 96.38 414 LEU A N 1
ATOM 3317 C CA . LEU A 1 414 ? -8.516 11.038 5.258 1.00 96.38 414 LEU A CA 1
ATOM 3318 C C . LEU A 1 414 ? -7.084 10.924 5.812 1.00 96.38 414 LEU A C 1
ATOM 3320 O O . LEU A 1 414 ? -6.215 11.591 5.257 1.00 96.38 414 LEU A O 1
ATOM 3324 N N . PRO A 1 415 ? -6.779 10.082 6.824 1.00 96.75 415 PRO A N 1
ATOM 3325 C CA . PRO A 1 415 ? -5.415 9.950 7.343 1.00 96.75 415 PRO A CA 1
ATOM 3326 C C . PRO A 1 415 ? -4.395 9.358 6.367 1.00 96.75 415 PRO A C 1
ATOM 3328 O O . PRO A 1 415 ? -3.191 9.542 6.562 1.00 96.75 415 PRO A O 1
ATOM 3331 N N . LYS A 1 416 ? -4.856 8.667 5.317 1.00 95.38 416 LYS A N 1
ATOM 3332 C CA . LYS A 1 416 ? -3.998 8.127 4.254 1.00 95.38 416 LYS A CA 1
ATOM 3333 C C . LYS A 1 416 ? -3.380 9.245 3.414 1.00 95.38 416 LYS A C 1
ATOM 3335 O O . LYS A 1 416 ? -2.182 9.228 3.156 1.00 95.38 416 LYS A O 1
ATOM 3340 N N . LEU A 1 417 ? -4.186 10.247 3.056 1.00 95.81 417 LEU A N 1
ATOM 3341 C CA . LEU A 1 417 ? -3.824 11.321 2.125 1.00 95.81 417 LEU A CA 1
ATOM 3342 C C . LEU A 1 417 ? -2.546 12.088 2.515 1.00 95.81 417 LEU A C 1
ATOM 3344 O O . LEU A 1 417 ? -1.631 12.149 1.690 1.00 95.81 417 LEU A O 1
ATOM 3348 N N . PRO A 1 418 ? -2.409 12.640 3.742 1.00 96.44 418 PRO A N 1
ATOM 3349 C CA . PRO A 1 418 ? -1.188 13.346 4.112 1.00 96.44 418 PRO A CA 1
ATOM 3350 C C . PRO A 1 418 ? 0.019 12.411 4.159 1.00 96.44 418 PRO A C 1
ATOM 3352 O O . PRO A 1 418 ? 1.102 12.832 3.769 1.00 96.44 418 PRO A O 1
ATOM 3355 N N . TYR A 1 419 ? -0.148 11.156 4.601 1.00 97.62 419 TYR A N 1
ATOM 3356 C CA . TYR A 1 419 ? 0.940 10.176 4.640 1.00 97.62 419 TYR A CA 1
ATOM 3357 C C . TYR A 1 419 ? 1.449 9.825 3.235 1.00 97.62 419 TYR A C 1
ATOM 3359 O O . TYR A 1 419 ? 2.657 9.786 3.015 1.00 97.62 419 TYR A O 1
ATOM 3367 N N . TYR A 1 420 ? 0.549 9.629 2.271 1.00 96.44 420 TYR A N 1
ATOM 3368 C CA . TYR A 1 420 ? 0.902 9.330 0.880 1.00 96.44 420 TYR A CA 1
ATOM 3369 C C . TYR A 1 420 ? 1.657 10.498 0.238 1.00 96.44 420 TYR A C 1
ATOM 3371 O O . TYR A 1 420 ? 2.765 10.319 -0.269 1.00 96.44 420 TYR A O 1
ATOM 3379 N N . LEU A 1 421 ? 1.130 11.718 0.373 1.00 95.50 421 LEU A N 1
ATOM 3380 C CA . LEU A 1 421 ? 1.767 12.925 -0.158 1.00 95.50 421 LEU A CA 1
ATOM 3381 C C . LEU A 1 421 ? 3.132 13.193 0.473 1.00 95.50 421 LEU A C 1
ATOM 3383 O O . LEU A 1 421 ? 4.114 13.403 -0.239 1.00 95.50 421 LEU A O 1
ATOM 3387 N N . LEU A 1 422 ? 3.219 13.174 1.807 1.00 95.94 422 LEU A N 1
ATOM 3388 C CA . LEU A 1 422 ? 4.480 13.459 2.487 1.00 95.94 422 LEU A CA 1
ATOM 3389 C C . LEU A 1 422 ? 5.539 12.395 2.191 1.00 95.94 422 LEU A C 1
ATOM 3391 O O . LEU A 1 422 ? 6.726 12.722 2.211 1.00 95.94 422 LEU A O 1
ATOM 3395 N N . SER A 1 423 ? 5.137 11.147 1.920 1.00 97.38 423 SER A N 1
ATOM 3396 C CA . SER A 1 423 ? 6.075 10.062 1.625 1.00 97.38 423 SER A CA 1
ATOM 3397 C C . SER A 1 423 ? 6.818 10.303 0.318 1.00 97.38 423 SER A C 1
ATOM 3399 O O . SER A 1 423 ? 8.039 10.159 0.267 1.00 97.38 423 SER A O 1
ATOM 3401 N N . ASP A 1 424 ? 6.108 10.730 -0.722 1.00 97.25 424 ASP A N 1
ATOM 3402 C CA . ASP A 1 424 ? 6.722 11.063 -2.007 1.00 97.25 424 ASP A CA 1
ATOM 3403 C C . ASP A 1 424 ? 7.484 12.383 -1.932 1.00 97.25 424 ASP A C 1
ATOM 3405 O O . ASP A 1 424 ? 8.655 12.427 -2.302 1.00 97.25 424 ASP A O 1
ATOM 3409 N N . VAL A 1 425 ? 6.880 13.430 -1.356 1.00 94.62 425 VAL A N 1
ATOM 3410 C CA . VAL A 1 425 ? 7.515 14.753 -1.219 1.00 94.62 425 VAL A CA 1
ATOM 3411 C C . VAL A 1 425 ? 8.830 14.670 -0.443 1.00 94.62 425 VAL A C 1
ATOM 3413 O O . VAL A 1 425 ? 9.809 15.303 -0.827 1.00 94.62 425 VAL A O 1
ATOM 3416 N N . THR A 1 426 ? 8.893 13.875 0.630 1.00 96.62 426 THR A N 1
ATOM 3417 C CA . THR A 1 426 ? 10.137 13.708 1.401 1.00 96.62 426 THR A CA 1
ATOM 3418 C C . THR A 1 426 ? 11.219 13.012 0.576 1.00 96.62 426 THR A C 1
ATOM 3420 O O . THR A 1 426 ? 12.384 13.404 0.638 1.00 96.62 426 THR A O 1
ATOM 3423 N N . ARG A 1 427 ? 10.850 11.986 -0.201 1.00 97.56 427 ARG A N 1
ATOM 3424 C CA . ARG A 1 427 ? 11.792 11.245 -1.050 1.00 97.56 427 ARG A CA 1
ATOM 3425 C C . ARG A 1 427 ? 12.300 12.100 -2.209 1.00 97.56 427 ARG A C 1
ATOM 3427 O O . ARG A 1 427 ? 13.508 12.143 -2.408 1.00 97.56 427 ARG A O 1
ATOM 3434 N N . LEU A 1 428 ? 11.418 12.828 -2.896 1.00 97.00 428 LEU A N 1
ATOM 3435 C CA . LEU A 1 428 ? 11.791 13.776 -3.954 1.00 97.00 428 LEU A CA 1
ATOM 3436 C C . LEU A 1 428 ? 12.702 14.884 -3.413 1.00 97.00 428 LEU A C 1
ATOM 3438 O O . LEU A 1 428 ? 13.786 15.095 -3.945 1.00 97.00 428 LEU A O 1
ATOM 3442 N N . HIS A 1 429 ? 12.335 15.508 -2.286 1.00 96.31 429 HIS A N 1
ATOM 3443 C CA . HIS A 1 429 ? 13.164 16.543 -1.654 1.00 96.31 429 HIS A CA 1
ATOM 3444 C C . HIS A 1 429 ? 14.568 16.034 -1.316 1.00 96.31 429 HIS A C 1
ATOM 3446 O O . HIS A 1 429 ? 15.547 16.744 -1.532 1.00 96.31 429 HIS A O 1
ATOM 3452 N N . HIS A 1 430 ? 14.685 14.811 -0.790 1.00 95.88 430 HIS A N 1
ATOM 3453 C CA . HIS A 1 430 ? 15.986 14.220 -0.480 1.00 95.88 430 HIS A CA 1
ATOM 3454 C C . HIS A 1 430 ? 16.829 13.947 -1.728 1.00 95.88 430 HIS A C 1
ATOM 3456 O O . HIS A 1 430 ? 18.044 14.118 -1.688 1.00 95.88 430 HIS A O 1
ATOM 3462 N N . LEU A 1 431 ? 16.203 13.536 -2.830 1.00 96.25 431 LEU A N 1
ATOM 3463 C CA . LEU A 1 431 ? 16.904 13.313 -4.092 1.00 96.25 431 LEU A CA 1
ATOM 3464 C C . LEU A 1 431 ? 17.498 14.617 -4.638 1.00 96.25 431 LEU A C 1
ATOM 3466 O O . LEU A 1 431 ? 18.649 14.613 -5.071 1.00 96.25 431 LEU A O 1
ATOM 3470 N N . ASP A 1 432 ? 16.782 15.731 -4.489 1.00 94.69 432 ASP A N 1
ATOM 3471 C CA . ASP A 1 432 ? 17.287 17.063 -4.837 1.00 94.69 432 ASP A CA 1
ATOM 3472 C C . ASP A 1 432 ? 18.313 17.603 -3.817 1.00 94.69 432 ASP A C 1
ATOM 3474 O O . ASP A 1 432 ? 19.183 18.403 -4.164 1.00 94.69 432 ASP A O 1
ATOM 3478 N N . ASN A 1 433 ? 18.245 17.156 -2.555 1.00 94.38 433 ASN A N 1
ATOM 3479 C CA . ASN A 1 433 ? 19.030 17.675 -1.426 1.00 94.38 433 ASN A CA 1
ATOM 3480 C C . ASN A 1 433 ? 19.664 16.545 -0.593 1.00 94.38 433 ASN A C 1
ATOM 3482 O O . ASN A 1 433 ? 19.392 16.386 0.598 1.00 94.38 433 ASN A O 1
ATOM 3486 N N . GLN A 1 434 ? 20.553 15.756 -1.203 1.00 90.12 434 GLN A N 1
ATOM 3487 C CA . GLN A 1 434 ? 21.107 14.537 -0.582 1.00 90.12 434 GLN A CA 1
ATOM 3488 C C . GLN A 1 434 ? 21.908 14.763 0.714 1.00 90.12 434 GLN A C 1
ATOM 3490 O O . GLN A 1 434 ? 22.129 13.818 1.468 1.00 90.12 434 GLN A O 1
ATOM 3495 N N . GLN A 1 435 ? 22.357 15.995 0.977 1.00 90.31 435 GLN A N 1
ATOM 3496 C CA . GLN A 1 435 ? 23.090 16.352 2.199 1.00 90.31 435 GLN A CA 1
ATOM 3497 C C . GLN A 1 435 ? 22.173 16.493 3.425 1.00 90.31 435 GLN A C 1
ATOM 3499 O O . GLN A 1 435 ? 22.654 16.458 4.560 1.00 90.31 435 GLN A O 1
ATOM 3504 N N . ASP A 1 436 ? 20.865 16.651 3.213 1.00 92.19 436 ASP A N 1
ATOM 3505 C CA . ASP A 1 436 ? 19.902 16.804 4.295 1.00 92.19 436 ASP A CA 1
ATOM 3506 C C . ASP A 1 436 ? 19.713 15.487 5.057 1.00 92.19 436 ASP A C 1
ATOM 3508 O O . ASP A 1 436 ? 19.696 14.388 4.495 1.00 92.19 436 ASP A O 1
ATOM 3512 N N . ASN A 1 437 ? 19.498 15.593 6.369 1.00 94.50 437 ASN A N 1
ATOM 3513 C CA . ASN A 1 437 ? 19.179 14.435 7.193 1.00 94.50 437 ASN A CA 1
ATOM 3514 C C . ASN A 1 437 ? 17.772 13.911 6.849 1.00 94.50 437 ASN A C 1
ATOM 3516 O O . ASN A 1 437 ? 16.765 14.488 7.268 1.00 94.50 437 ASN A O 1
ATOM 3520 N N . PHE A 1 438 ? 17.714 12.788 6.125 1.00 95.44 438 PHE A N 1
ATOM 3521 C CA . PHE A 1 438 ? 16.462 12.176 5.672 1.00 95.44 438 PHE A CA 1
ATOM 3522 C C . PHE A 1 438 ? 15.479 11.890 6.814 1.00 95.44 438 PHE A C 1
ATOM 3524 O O . PHE A 1 438 ? 14.304 12.226 6.708 1.00 95.44 438 PHE A O 1
ATOM 3531 N N . ILE A 1 439 ? 15.946 11.314 7.928 1.00 95.69 439 ILE A N 1
ATOM 3532 C CA . ILE A 1 439 ? 15.090 10.951 9.071 1.00 95.69 439 ILE A CA 1
ATOM 3533 C C . ILE A 1 439 ? 14.496 12.207 9.716 1.00 95.69 439 ILE A C 1
ATOM 3535 O O . ILE A 1 439 ? 13.310 12.244 10.045 1.00 95.69 439 ILE A O 1
ATOM 3539 N N . GLN A 1 440 ? 15.298 13.262 9.863 1.00 95.75 440 GLN A N 1
ATOM 3540 C CA . GLN A 1 440 ? 14.818 14.538 10.385 1.00 95.75 440 GLN A CA 1
ATOM 3541 C C . GLN A 1 440 ? 13.785 15.178 9.446 1.00 95.75 440 GLN A C 1
ATOM 3543 O O . GLN A 1 440 ? 12.748 15.655 9.913 1.00 95.75 440 GLN A O 1
ATOM 3548 N N . GLY A 1 441 ? 14.043 15.172 8.133 1.00 96.25 441 GLY A N 1
ATOM 3549 C CA . GLY A 1 441 ? 13.104 15.656 7.118 1.00 96.25 441 GLY A CA 1
ATOM 3550 C C . GLY A 1 441 ? 11.788 14.874 7.131 1.00 96.25 441 GLY A C 1
ATOM 3551 O O . GLY A 1 441 ? 10.713 15.474 7.169 1.00 96.25 441 GLY A O 1
ATOM 3552 N N . TRP A 1 442 ? 11.875 13.545 7.213 1.00 97.06 442 TRP A N 1
ATOM 3553 C CA . TRP A 1 442 ? 10.736 12.641 7.336 1.00 97.06 442 TRP A CA 1
ATOM 3554 C C . TRP A 1 442 ? 9.857 12.993 8.534 1.00 97.06 442 TRP A C 1
ATOM 3556 O O . TRP A 1 442 ? 8.676 13.292 8.362 1.00 97.06 442 TRP A O 1
ATOM 3566 N N . TRP A 1 443 ? 10.417 13.050 9.745 1.00 97.25 443 TRP A N 1
ATOM 3567 C CA . TRP A 1 443 ? 9.630 13.356 10.941 1.00 97.25 443 TRP A CA 1
ATOM 3568 C C . TRP A 1 443 ? 9.117 14.799 10.985 1.00 97.25 443 TRP A C 1
ATOM 3570 O O . TRP A 1 443 ? 8.018 15.042 11.488 1.00 97.25 443 TRP A O 1
ATOM 3580 N N . SER A 1 444 ? 9.854 15.753 10.407 1.00 96.50 444 SER A N 1
ATOM 3581 C CA . SER A 1 444 ? 9.365 17.123 10.209 1.00 96.50 444 SER A CA 1
ATOM 3582 C C . SER A 1 444 ? 8.108 17.139 9.333 1.00 96.50 444 SER A C 1
ATOM 3584 O O . SER A 1 444 ? 7.099 17.751 9.694 1.00 96.50 444 SER A O 1
ATOM 3586 N N . ASN A 1 445 ? 8.117 16.388 8.228 1.00 96.75 445 ASN A N 1
ATOM 3587 C CA . ASN A 1 445 ? 6.969 16.270 7.335 1.00 96.75 445 ASN A CA 1
ATOM 3588 C C . ASN A 1 445 ? 5.812 15.476 7.961 1.00 96.75 445 ASN A C 1
ATOM 3590 O O . ASN A 1 445 ? 4.667 15.913 7.853 1.00 96.75 445 ASN A O 1
ATOM 3594 N N . ARG A 1 446 ? 6.077 14.390 8.703 1.00 97.44 446 ARG A N 1
ATOM 3595 C CA . ARG A 1 446 ? 5.059 13.665 9.496 1.00 97.44 446 ARG A CA 1
ATOM 3596 C C . ARG A 1 446 ? 4.349 14.585 10.484 1.00 97.44 446 ARG A C 1
ATOM 3598 O O . ARG A 1 446 ? 3.121 14.571 10.573 1.00 97.44 446 ARG A O 1
ATOM 3605 N N . LYS A 1 447 ? 5.105 15.443 11.170 1.00 96.50 447 LYS A N 1
ATOM 3606 C CA . LYS A 1 447 ? 4.547 16.431 12.093 1.00 96.50 447 LYS A CA 1
ATOM 3607 C C . LYS A 1 447 ? 3.743 17.513 11.375 1.00 96.50 447 LYS A C 1
ATOM 3609 O O . LYS A 1 447 ? 2.664 17.860 11.839 1.00 96.50 447 LYS A O 1
ATOM 3614 N N . LYS A 1 448 ? 4.261 18.048 10.268 1.00 95.19 448 LYS A N 1
ATOM 3615 C CA . LYS A 1 448 ? 3.643 19.159 9.531 1.00 95.19 448 LYS A CA 1
ATOM 3616 C C . LYS A 1 448 ? 2.372 18.750 8.783 1.00 95.19 448 LYS A C 1
ATOM 3618 O O . LYS A 1 448 ? 1.386 19.465 8.863 1.00 95.19 448 LYS A O 1
ATOM 3623 N N . TRP A 1 449 ? 2.413 17.641 8.049 1.00 95.25 449 TRP A N 1
ATOM 3624 C CA . TRP A 1 449 ? 1.346 17.247 7.123 1.00 95.25 449 TRP A CA 1
ATOM 3625 C C . TRP A 1 449 ? 0.344 16.297 7.769 1.00 95.25 449 TRP A C 1
ATOM 3627 O O . TRP A 1 449 ? -0.860 16.482 7.647 1.00 95.25 449 TRP A O 1
ATOM 3637 N N . GLN A 1 450 ? 0.833 15.278 8.478 1.00 96.62 450 GLN A N 1
ATOM 3638 C CA . GLN A 1 450 ? -0.034 14.291 9.122 1.00 96.62 450 GLN A CA 1
ATOM 3639 C C . GLN A 1 450 ? -0.377 14.688 10.567 1.00 96.62 450 GLN A C 1
ATOM 3641 O O . GLN A 1 450 ? -1.336 14.178 11.137 1.00 96.62 450 GLN A O 1
ATOM 3646 N N . GLY A 1 451 ? 0.370 15.599 11.196 1.00 97.06 451 GLY A N 1
ATOM 3647 C CA . GLY A 1 451 ? 0.121 15.974 12.588 1.00 97.06 451 GLY A CA 1
ATOM 3648 C C . GLY A 1 451 ? 0.434 14.843 13.573 1.00 97.06 451 GLY A C 1
ATOM 3649 O O . GLY A 1 451 ? -0.191 14.763 14.634 1.00 97.06 451 GLY A O 1
ATOM 3650 N N . VAL A 1 452 ? 1.375 13.955 13.241 1.00 97.19 452 VAL A N 1
ATOM 3651 C CA . VAL A 1 452 ? 1.776 12.829 14.103 1.00 97.19 452 VAL A CA 1
ATOM 3652 C C . VAL A 1 452 ? 3.228 12.938 14.549 1.00 97.19 452 VAL A C 1
ATOM 3654 O O . VAL A 1 452 ? 4.021 13.669 13.960 1.00 97.19 452 VAL A O 1
ATOM 3657 N N . GLN A 1 453 ? 3.572 12.200 15.601 1.00 96.12 453 GLN A N 1
ATOM 3658 C CA . GLN A 1 453 ? 4.938 12.087 16.113 1.00 96.12 453 GLN A CA 1
ATOM 3659 C C . GLN A 1 453 ? 5.253 10.652 16.564 1.00 96.12 453 GLN A C 1
ATOM 3661 O O . GLN A 1 453 ? 4.351 9.904 16.950 1.00 96.12 453 GLN A O 1
ATOM 3666 N N . GLY A 1 454 ? 6.531 10.283 16.516 1.00 95.31 454 GLY A N 1
ATOM 3667 C CA . GLY A 1 454 ? 7.086 9.062 17.098 1.00 95.31 454 GLY A CA 1
ATOM 3668 C C . GLY A 1 454 ? 7.364 9.212 18.597 1.00 95.31 454 GLY A C 1
ATOM 3669 O O . GLY A 1 454 ? 6.893 10.155 19.240 1.00 95.31 454 GLY A O 1
ATOM 3670 N N . ASN A 1 455 ? 8.139 8.288 19.170 1.00 94.06 455 ASN A N 1
ATOM 3671 C CA . ASN A 1 455 ? 8.625 8.425 20.546 1.00 94.06 455 ASN A CA 1
ATOM 3672 C C . ASN A 1 455 ? 9.807 9.395 20.609 1.00 94.06 455 ASN A C 1
ATOM 3674 O O . ASN A 1 455 ? 9.821 10.284 21.459 1.00 94.06 455 ASN A O 1
ATOM 3678 N N . SER A 1 456 ? 10.784 9.228 19.716 1.00 94.25 456 SER A N 1
ATOM 3679 C CA . SER A 1 456 ? 11.959 10.099 19.607 1.00 94.25 456 SER A CA 1
ATOM 3680 C C . SER A 1 456 ? 11.986 10.930 18.327 1.00 94.25 456 SER A C 1
ATOM 3682 O O . SER A 1 456 ? 12.784 11.861 18.251 1.00 94.25 456 SER A O 1
ATOM 3684 N N . ASN A 1 457 ? 11.114 10.644 17.350 1.00 94.94 457 ASN A N 1
ATOM 3685 C CA . ASN A 1 457 ? 11.162 11.233 16.006 1.00 94.94 457 ASN A CA 1
ATOM 3686 C C . ASN A 1 457 ? 12.512 10.977 15.314 1.00 94.94 457 ASN A C 1
ATOM 3688 O O . ASN A 1 457 ? 13.048 11.825 14.600 1.00 94.94 457 ASN A O 1
ATOM 3692 N N . THR A 1 458 ? 13.080 9.802 15.572 1.00 94.62 458 THR A N 1
ATOM 3693 C CA . THR A 1 458 ? 14.320 9.311 14.953 1.00 94.62 458 THR A CA 1
ATOM 3694 C C . THR A 1 458 ? 14.170 7.883 14.440 1.00 94.62 458 THR A C 1
ATOM 3696 O O . THR A 1 458 ? 15.126 7.297 13.939 1.00 94.62 458 THR A O 1
ATOM 3699 N N . GLU A 1 459 ? 12.990 7.295 14.607 1.00 94.94 459 GLU A N 1
ATOM 3700 C CA . GLU A 1 459 ? 12.670 5.949 14.175 1.00 94.94 459 GLU A CA 1
ATOM 3701 C C . GLU A 1 459 ? 12.603 5.905 12.643 1.00 94.94 459 GLU A C 1
ATOM 3703 O O . GLU A 1 459 ? 12.014 6.786 12.016 1.00 94.94 459 GLU A O 1
ATOM 3708 N N . ALA A 1 460 ? 13.192 4.879 12.027 1.00 94.44 460 ALA A N 1
ATOM 3709 C CA . ALA A 1 460 ? 13.136 4.669 10.579 1.00 94.44 460 ALA A CA 1
ATOM 3710 C C . ALA A 1 460 ? 11.833 3.955 10.178 1.00 94.44 460 ALA A C 1
ATOM 3712 O O . ALA A 1 460 ? 11.862 2.914 9.525 1.00 94.44 460 ALA A O 1
ATOM 3713 N N . ASP A 1 461 ? 10.688 4.479 10.626 1.00 93.88 461 ASP A N 1
ATOM 3714 C CA . ASP A 1 461 ? 9.400 3.785 10.510 1.00 93.88 461 ASP A CA 1
ATOM 3715 C C . ASP A 1 461 ? 8.953 3.589 9.055 1.00 93.88 461 ASP A C 1
ATOM 3717 O O . ASP A 1 461 ? 8.348 2.574 8.727 1.00 93.88 461 ASP A O 1
ATOM 3721 N N . PHE A 1 462 ? 9.358 4.486 8.156 1.00 94.88 462 PHE A N 1
ATOM 3722 C CA . PHE A 1 462 ? 9.174 4.358 6.709 1.00 94.88 462 PHE A CA 1
ATOM 3723 C C . PHE A 1 462 ? 9.728 3.051 6.118 1.00 94.88 462 PHE A C 1
ATOM 3725 O O . PHE A 1 462 ? 9.280 2.634 5.057 1.00 94.88 462 PHE A O 1
ATOM 3732 N N . LEU A 1 463 ? 10.679 2.381 6.779 1.00 94.88 463 LEU A N 1
ATOM 3733 C CA . LEU A 1 463 ? 11.202 1.098 6.306 1.00 94.88 463 LEU A CA 1
ATOM 3734 C C . LEU A 1 463 ? 10.212 -0.051 6.449 1.00 94.88 463 LEU A C 1
ATOM 3736 O O . LEU A 1 463 ? 10.316 -1.018 5.705 1.00 94.88 463 LEU A O 1
ATOM 3740 N N . GLY A 1 464 ? 9.242 0.046 7.357 1.00 91.62 464 GLY A N 1
ATOM 3741 C CA . GLY A 1 464 ? 8.168 -0.940 7.436 1.00 91.62 464 GLY A CA 1
ATOM 3742 C C . GLY A 1 464 ? 7.180 -0.851 6.268 1.00 91.62 464 GLY A C 1
ATOM 3743 O O . GLY A 1 464 ? 6.293 -1.694 6.163 1.00 91.62 464 GLY A O 1
ATOM 3744 N N . ASP A 1 465 ? 7.275 0.185 5.432 1.00 93.94 465 ASP A N 1
ATOM 3745 C CA . ASP A 1 465 ? 6.376 0.412 4.310 1.00 93.94 465 ASP A CA 1
ATOM 3746 C C . ASP A 1 465 ? 6.934 -0.224 3.032 1.00 93.94 465 ASP A C 1
ATOM 3748 O O . ASP A 1 465 ? 7.989 0.154 2.511 1.00 93.94 465 ASP A O 1
ATOM 3752 N N . HIS A 1 466 ? 6.192 -1.192 2.496 1.00 91.50 466 HIS A N 1
ATOM 3753 C CA . HIS A 1 466 ? 6.603 -1.928 1.311 1.00 91.50 466 HIS A CA 1
ATOM 3754 C C . HIS A 1 466 ? 6.778 -1.035 0.072 1.00 91.50 466 HIS A C 1
ATOM 3756 O O . HIS A 1 466 ? 7.706 -1.266 -0.705 1.00 91.50 466 HIS A O 1
ATOM 3762 N N . PHE A 1 467 ? 5.951 0.000 -0.107 1.00 94.25 467 PHE A N 1
ATOM 3763 C CA . PHE A 1 467 ? 6.074 0.926 -1.236 1.00 94.25 467 PHE A CA 1
ATOM 3764 C C . PHE A 1 467 ? 7.354 1.747 -1.136 1.00 94.25 467 PHE A C 1
ATOM 3766 O O . PHE A 1 467 ? 8.048 1.932 -2.134 1.00 94.25 467 PHE A O 1
ATOM 3773 N N . ILE A 1 468 ? 7.724 2.161 0.073 1.00 96.06 468 ILE A N 1
ATOM 3774 C CA . ILE A 1 468 ? 8.972 2.887 0.308 1.00 96.06 468 ILE A CA 1
ATOM 3775 C C . ILE A 1 468 ? 10.176 1.963 0.102 1.00 96.06 468 ILE A C 1
ATOM 3777 O O . ILE A 1 468 ? 11.099 2.325 -0.625 1.00 96.06 468 ILE A O 1
ATOM 3781 N N . SER A 1 469 ? 10.143 0.746 0.655 1.00 94.81 469 SER A N 1
ATOM 3782 C CA . SER A 1 469 ? 11.247 -0.219 0.531 1.00 94.81 469 SER A CA 1
ATOM 3783 C C . SER A 1 469 ? 11.524 -0.684 -0.908 1.00 94.81 469 SER A C 1
ATOM 3785 O O . SER A 1 469 ? 12.640 -1.101 -1.206 1.00 94.81 469 SER A O 1
ATOM 3787 N N . LEU A 1 470 ? 10.527 -0.588 -1.797 1.00 94.19 470 LEU A N 1
ATOM 3788 C CA . LEU A 1 470 ? 10.620 -0.918 -3.223 1.00 94.19 470 LEU A CA 1
ATOM 3789 C C . LEU A 1 470 ? 10.681 0.311 -4.144 1.00 94.19 470 LEU A C 1
ATOM 3791 O O . LEU A 1 470 ? 10.478 0.156 -5.342 1.00 94.19 470 LEU A O 1
ATOM 3795 N N . ASN A 1 471 ? 10.915 1.521 -3.624 1.00 94.44 471 ASN A N 1
ATOM 3796 C CA . ASN A 1 471 ? 10.947 2.755 -4.427 1.00 94.44 471 ASN A CA 1
ATOM 3797 C C . ASN A 1 471 ? 9.671 3.050 -5.244 1.00 94.44 471 ASN A C 1
ATOM 3799 O O . ASN A 1 471 ? 9.695 3.822 -6.203 1.00 94.44 471 ASN A O 1
ATOM 3803 N N . LYS A 1 472 ? 8.525 2.504 -4.833 1.00 95.31 472 LYS A N 1
ATOM 3804 C CA . LYS A 1 472 ? 7.236 2.763 -5.477 1.00 95.31 472 LYS A CA 1
ATOM 3805 C C . LYS A 1 472 ? 6.672 4.118 -5.025 1.00 95.31 472 LYS A C 1
ATOM 3807 O O . LYS A 1 472 ? 6.737 4.410 -3.824 1.00 95.31 472 LYS A O 1
ATOM 3812 N N . PRO A 1 473 ? 6.105 4.937 -5.927 1.00 96.00 473 PRO A N 1
ATOM 3813 C CA . PRO A 1 473 ? 5.421 6.175 -5.569 1.00 96.00 473 PRO A CA 1
ATOM 3814 C C . PRO A 1 473 ? 4.078 5.910 -4.888 1.00 96.00 473 PRO A C 1
ATOM 3816 O O . PRO A 1 473 ? 3.417 4.900 -5.146 1.00 96.00 473 PRO A O 1
ATOM 3819 N N . TYR A 1 474 ? 3.668 6.849 -4.043 1.00 95.44 474 TYR A N 1
ATOM 3820 C CA . TYR A 1 474 ? 2.351 6.919 -3.413 1.00 95.44 474 TYR A CA 1
ATOM 3821 C C . TYR A 1 474 ? 1.352 7.808 -4.164 1.00 95.44 474 TYR A C 1
ATOM 3823 O O . TYR A 1 474 ? 0.206 7.891 -3.744 1.00 95.44 474 TYR A O 1
ATOM 3831 N N . LEU A 1 475 ? 1.767 8.449 -5.260 1.00 94.56 475 LEU A N 1
ATOM 3832 C CA . LEU A 1 475 ? 0.913 9.294 -6.103 1.00 94.56 475 LEU A CA 1
ATOM 3833 C C . LEU A 1 475 ? -0.351 8.598 -6.652 1.00 94.56 475 LEU A C 1
ATOM 3835 O O . LEU A 1 475 ? -1.324 9.286 -6.957 1.00 94.56 475 LEU A O 1
ATOM 3839 N N . ARG A 1 476 ? -0.289 7.279 -6.843 1.00 89.62 476 ARG A N 1
ATOM 3840 C CA . ARG A 1 476 ? -1.361 6.453 -7.412 1.00 89.62 476 ARG A CA 1
ATOM 3841 C C . ARG A 1 476 ? -2.661 6.510 -6.610 1.00 89.62 476 ARG A C 1
ATOM 3843 O O . ARG A 1 476 ? -2.602 6.615 -5.366 1.00 89.62 476 ARG A O 1
#

Foldseek 3Di:
DDVVVVVVVVVVCVVVPPDLVVLQVVLVVLLVVLLVVLLVLQQQLLVLVVVCLQPVVSLVVNLVSQLVVLVSLLVSLVVLVVRDRYDPVSVVSSLLSVQLFPSNFDSVLSSLLSVQLSVLVSLCSVVLCLFCCQLVVLLPDDAPVSLQCSLVVVLVSCVVCLVSLLSNLLSLVRGQVSNVHDASVRSQCVQQVHPCLLVVLVVVCVVCVVVLLVLQVLQQVLLCVSNVPDPPAQFAACSNQSGNLLLFNLSVCCRRPPDNLVQVLLQVLQPPDFLVVLLVLLQVVCVVVVLHGLDPCQVVPAAQCGSRADWDWRANSVVLHIHIYHPHRGDLLSSLVSQLVSQLRSNSSDPPDRPSVVPSHDHPVSNVSSNVRSLVSLVCCLVSCSRPVVSLVVDDDPVSSVVSSVSNSCSNHVLNSLVQSLLQVLSSVCSVVVVDDSLQSSQVSCCVRNRHHRPVSNRPSLSNPSCSSSSRHSSD

InterPro domains:
  IPR001548 Peptidase M2, peptidyl-dipeptidase A [PF01401] (138-476)
  IPR001548 Peptidase M2, peptidyl-dipeptidase A [PTHR10514] (135-476)

Radius of gyration: 25.1 Å; chains: 1; bounding box: 58×46×98 Å

Secondary structure (DSSP, 8-state):
--HHHHHHHHHHHHHS---HHHHHHHHHHHHHHHHHHHHHHHHHHHHHHHHHHH-GGGHHHHHHHHHHHHHHHHHHHHHHTT-----TTTHHHHHHHHS-GGGGS-HHHHHHHHHHHHHHHHHHHHTTTTTTTTHHHHHH---HHHHHHHHHHHHHHHGGGHHHHHHHHTTHHHHTGGGT-SSHHHHHHHHTT-TTHHHHHHHHHHHHHHHHHHHHHHHHHHHHHHHT--TT-SSEEGGGTTSSSSS--GGGHHHH-S-HHHHHHHHHHHTT--HHHHHHHHHHHHHHTTS----HHHHHH-BSS-S--S-EEEEETTTTEEEEE--PPPSHHHHHHHHHHHHHHHHHTS-SS-HHHHHSS--HHHHHHHHHHHHHHHHTTTTTTSS-HHHHHHSS-HHHHHHHHHHHHHHHHTTHHHHHHHHHHHHHHHHH-TTS-HHHHHHHHIIIII-EE-SSS---GGGG-HHHHTT--S--

pLDDT: mean 88.67, std 12.41, range [42.5, 98.19]

Organism: Photinus pyralis (NCBI:txid7054)

Sequence (476 aa):
MNIHQLCLLLMICICYGFDEQNEEESVVVELELADYDLMDAYDEIAQTSKDFLLNPMSQNTKIQVEKRRGKLLKLQSSTNREMKNIPLDSMRNWTLLTRSGDFLLPEADFNTLIDFANSIQNLSISAGVHKEGYIQGLKSRRNVAALSNLWSGHQNMYSSHSSAYLPVVSLLHKAYPPNDEGSVESYWEMLCEYKDGYRHAARLWKEVEPLYNMLHEFVRIRIQKYYKIADNYTSIPVYLLGSNFGTDWSAIANIILPHPQLYKEIEEALKGQSVEQIFRLAETSTRELRLGSLGKQFWKKSIFNHSNCELHLFSNCAEKYTEAVTCAKVDLSSYMDIHDAAINIALRNQDYSSLARRDLRFSAVDEALQGLGSMIALDNLPANGFVPKDAWTSFGDETERKNAALLLTAIRTLPKLPYYLLSDVTRLHHLDNQQDNFIQGWWSNRKKWQGVQGNSNTEADFLGDHFISLNKPYLR